Protein 6QB7 (pdb70)

B-factor: mean 56.04, std 20.98, range [20.15, 125.0]

Foldseek 3Di:
DFAWWKKKWKAKADVPPDGDGPWIWIWIQQLNVCVQQPPQKDCVQPPDDDNRDIDGGITGNDTDVVVSVVSCVVSAKDWDDKDKDKDWDDDDPPDPDIDIMMMIMIMITHDGDD/DFQWDKKKKKAKDDVVVDDDGPWIWIWDQQLNVCVQQPPQKDCPVPPDDDRRDIDGGITGNDGDVVVSVVSCVVSAKDFDDKDKDKDWDAPDDPDPDTDMMMMIMTMIIHDGDD/DLWDKKKWKAKFVPPDGDGPWIWIWFQQLNVCVQQPPQKDCPVPPDDDNRDIDGGITGNDGDVVVSVVSCVVSAKDWDDKDKDKDWDAPDDPDPDTDMMMMIMIMIIHDDDD/DQWWKKKKKAKADVPDGDGPWIWIWIQQLNVCVQQPPQKDCPQPPDDDNRDIDRGITGNDGDVVVSVVSQVVSAKDWDDKDKDKDWDDPDDPDPDIDIMMMIMIMITHDDDD/DAWDKKKKKAKADVPPDGDGPWIWIWDQQLNVCVQQPPQKDCPQPPDDDRRDIDGGITGNDTDVVVSVVSCVVSAKDWDDKDKDKDWDAPDDPDPDIDIMMMIMIMIIHDDDD

Nearest PDB structures (foldseek):
  6qb7-assembly1_E  TM=1.004E+00  e=4.640E-21  Homo sapiens
  6qb7-assembly1_C  TM=1.006E+00  e=7.644E-21  Homo sapiens
  6qb7-assembly1_D  TM=1.004E+00  e=1.963E-20  Homo sapiens
  6qzl-assembly1_A  TM=8.860E-01  e=1.612E-13  Homo sapiens
  6m8s-assembly1_P  TM=8.795E-01  e=2.068E-12  Homo sapiens

Organism: Homo sapiens (NCBI:txid9606)

GO terms:
  GO:0005515 protein binding (F, IPI)

InterPro domains:
  IPR000210 BTB/POZ domain [SM00225] (25-130)
  IPR003131 Potassium channel tetramerisation-type BTB domain [PF02214] (27-118)
  IPR011333 SKP1/BTB/POZ domain superfamily [G3DSA:3.30.710.10] (22-134)
  IPR011333 SKP1/BTB/POZ domain superfamily [SSF54695] (25-123)
  IPR049903 Potassium channel tetramerization domain-containing protein 16, H1 domain [cd22219] (160-280)
  IPR057093 KCTD8/12/16, H1 domain [PF23110] (164-278)

Secondary structure (DSSP, 8-state):
--S-EEEEEEEE----SS---S--EEEEEHHHHHHHHGGGEE-TTS-S--TTSEEEEEEESS--HHHHHHHHHHTT-EEEEEEEEEEEEESSTT---EEEEEEEEEEEEEPPP-/----EEEEEEEE----SS---S--EEEEEHHHHHHHHGGGEE-TTS-S--TTSEEEEEEES---HHHHHHHHHHTT-EEEEEEEEEEEEESSTT---EEEEEEEEEEEEEPPP-/---EEEEEEEE---SS------EEEEEHHHHHHHHGGGEE-TTS-S--TTSEEEEEEES---HHHHHHHHHHTT-EEEEEEEEEEEEESSTT---EEEEEEEEEEEEEPPP-/---EEEEEEEE----S---S--EEEEEHHHHHHHHGGGEE-TTS-S--TTSEEEEEEES---HHHHHHHHHHTT-EEEEEEEEEEEEESSTT---EEEEEEEEEEEEEPPP-/---EEEEEEEE----SS---S--EEEEEHHHHHHHHGGGEE-TTS-S--TTSEEEEEEES---HHHHHHHHHHTT-EEEEEEEEEEEEESSTT---EEEEEEEEEEEEEPPP-

Sequence (565 aa):
DRKWGFITVGYRGSDAKFRRVPRILVCGRISLAKEVFGETLNESRDPDRAPERYTSRFYLKFKHLERAFDMLSECGFHMVACNSSVTASFINQYTDDKIWSSYTEYVFYREPSRDRKWGFITVGYRGSDAKFRRVPRILVCGRISLAKEVFGETLNESRDPDRAPERYTSRFYLKFKHLERAFDMLSECGFHMVACNSSVTASFINQYTDDKIWSSYTEYVFYREPSRRKWGFITVGYRGDAKFRRVPRILVCGRISLAKEVFGETLNESRDPDRAPERYTSRFYLKFKHLERAFDMLSECGFHMVACNNSSVTASFINQYTDDKIWSSYTEYVFYREPSRRKWGFITVGYRGSAKFRRVPRILVCGRISLAKEVFGETLNESRDPDRAPERYTSRFYLKFKHLERAFDMLSECGFHMVACNSSVTASFINQYTDDKIWSSYTEYVFYREPSRRKWGFITVGYRGSDAKFRRVPRILVCGRISLAKEVFGETLNESRDPDRAPERYTSRFYLKFKHLERAFDMLSECGFHMVACNSSVTASFINQYTDDKIWSSYTEYVFYREPSR

Structure (mmCIF, N/CA/C/O backbone):
data_6QB7
#
_entry.id   6QB7
#
_cell.length_a   74.427
_cell.length_b   105.620
_cell.length_c   107.554
_cell.angle_alpha   90.00
_cell.angle_beta   90.00
_cell.angle_gamma   90.00
#
_symmetry.space_group_name_H-M   'P 21 21 21'
#
loop_
_entity.id
_entity.type
_entity.pdbx_description
1 polymer 'BTB/POZ domain-containing protein KCTD16'
2 non-polymer 'PHOSPHATE ION'
3 water water
#
loop_
_atom_site.group_PDB
_atom_site.id
_atom_site.type_symbol
_atom_site.label_atom_id
_atom_site.label_alt_id
_atom_site.label_comp_id
_atom_site.label_asym_id
_atom_site.label_entity_id
_atom_site.label_seq_id
_atom_site.pdbx_PDB_ins_code
_atom_site.Cartn_x
_atom_site.Cartn_y
_atom_site.Cartn_z
_atom_site.occupancy
_atom_site.B_iso_or_equiv
_atom_site.auth_seq_id
_atom_site.auth_comp_id
_atom_site.auth_asym_id
_atom_site.auth_atom_id
_atom_site.pdbx_PDB_model_num
ATOM 1 N N . ASP A 1 37 ? -42.719 16.321 -38.363 1.00 79.97 160 ASP A N 1
ATOM 2 C CA . ASP A 1 37 ? -41.857 15.474 -37.543 1.00 100.61 160 ASP A CA 1
ATOM 3 C C . ASP A 1 37 ? -40.754 14.817 -38.368 1.00 98.48 160 ASP A C 1
ATOM 4 O O . ASP A 1 37 ? -40.980 14.387 -39.500 1.00 91.56 160 ASP A O 1
ATOM 9 N N . ARG A 1 38 ? -39.562 14.740 -37.786 1.00 92.38 161 ARG A N 1
ATOM 10 C CA . ARG A 1 38 ? -38.424 14.092 -38.418 1.00 86.41 161 ARG A CA 1
ATOM 11 C C . ARG A 1 38 ? -38.415 12.597 -38.107 1.00 84.45 161 ARG A C 1
ATOM 12 O O . ARG A 1 38 ? -38.980 12.137 -37.111 1.00 86.20 161 ARG A O 1
ATOM 14 N N . LYS A 1 39 ? -37.760 11.839 -38.987 1.00 67.59 162 LYS A N 1
ATOM 15 C CA . LYS A 1 39 ? -37.637 10.394 -38.838 1.00 64.74 162 LYS A CA 1
ATOM 16 C C . LYS A 1 39 ? -36.325 9.964 -38.195 1.00 55.70 162 LYS A C 1
ATOM 17 O O . LYS A 1 39 ? -36.295 8.941 -37.504 1.00 62.76 162 LYS A O 1
ATOM 23 N N . TRP A 1 40 ? -35.243 10.709 -38.410 1.00 51.78 163 TRP A N 1
ATOM 24 C CA . TRP A 1 40 ? -33.972 10.405 -37.769 1.00 51.95 163 TRP A CA 1
ATOM 25 C C . TRP A 1 40 ? -34.022 10.774 -36.289 1.00 56.53 163 TRP A C 1
ATOM 26 O O . TRP A 1 40 ? -34.876 11.546 -35.842 1.00 42.19 163 TRP A O 1
ATOM 37 N N . GLY A 1 41 ? -33.097 10.215 -35.528 1.00 40.54 164 GLY A N 1
ATOM 38 C CA . GLY A 1 41 ? -32.974 10.559 -34.125 1.00 33.65 164 GLY A CA 1
ATOM 39 C C . GLY A 1 41 ? -32.439 9.396 -33.314 1.00 42.88 164 GLY A C 1
ATOM 40 O O . GLY A 1 41 ? -32.238 8.292 -33.814 1.00 44.68 164 GLY A O 1
ATOM 41 N N . PHE A 1 42 ? -32.213 9.677 -32.035 1.00 32.42 165 PHE A N 1
ATOM 42 C CA . PHE A 1 42 ? -31.718 8.699 -31.079 1.00 45.50 165 PHE A CA 1
ATOM 43 C C . PHE A 1 42 ? -32.854 8.186 -30.200 1.00 37.78 165 PHE A C 1
ATOM 44 O O . PHE A 1 42 ? -33.815 8.904 -29.911 1.00 40.61 165 PHE A O 1
ATOM 52 N N . ILE A 1 43 ? -32.731 6.930 -29.779 1.00 37.69 166 ILE A N 1
ATOM 53 C CA . ILE A 1 43 ? -33.638 6.316 -28.816 1.00 33.87 166 ILE A CA 1
ATOM 54 C C . ILE A 1 43 ? -32.811 5.493 -27.840 1.00 35.59 166 ILE A C 1
ATOM 55 O O . ILE A 1 43 ? -31.906 4.756 -28.247 1.00 45.35 166 ILE A O 1
ATOM 60 N N . THR A 1 44 ? -33.121 5.619 -26.551 1.00 36.85 167 THR A N 1
ATOM 61 C CA . THR A 1 44 ? -32.421 4.905 -25.493 1.00 37.19 167 THR A CA 1
ATOM 62 C C . THR A 1 44 ? -33.411 4.036 -24.730 1.00 41.28 167 THR A C 1
ATOM 63 O O . THR A 1 44 ? -34.487 4.506 -24.346 1.00 36.43 167 THR A O 1
ATOM 67 N N . VAL A 1 45 ? -33.055 2.767 -24.531 1.00 41.19 168 VAL A N 1
ATOM 68 C CA . VAL A 1 45 ? -33.829 1.841 -23.714 1.00 35.56 168 VAL A CA 1
ATOM 69 C C . VAL A 1 45 ? -32.958 1.383 -22.553 1.00 40.33 168 VAL A C 1
ATOM 70 O O . VAL A 1 45 ? -31.753 1.163 -22.720 1.00 43.55 168 VAL A O 1
ATOM 74 N N . GLY A 1 46 ? -33.563 1.254 -21.375 1.00 39.10 169 GLY A N 1
ATOM 75 C CA . GLY A 1 46 ? -32.794 0.918 -20.192 1.00 50.02 169 GLY A CA 1
ATOM 76 C C . GLY A 1 46 ? -33.643 0.270 -19.120 1.00 47.32 169 GLY A C 1
ATOM 77 O O . GLY A 1 46 ? -34.864 0.154 -19.246 1.00 45.39 169 GLY A O 1
ATOM 78 N N . TYR A 1 47 ? -32.972 -0.155 -18.048 1.00 45.49 170 TYR A N 1
ATOM 79 C CA . TYR A 1 47 ? -33.653 -0.773 -16.916 1.00 58.03 170 TYR A CA 1
ATOM 80 C C . TYR A 1 47 ? -32.803 -0.612 -15.662 1.00 58.01 170 TYR A C 1
ATOM 81 O O . TYR A 1 47 ? -31.583 -0.439 -15.735 1.00 57.11 170 TYR A O 1
ATOM 90 N N . ARG A 1 48 ? -33.466 -0.676 -14.509 1.00 60.27 171 ARG A N 1
ATOM 91 C CA . ARG A 1 48 ? -32.799 -0.571 -13.218 1.00 66.99 171 ARG A CA 1
ATOM 92 C C . ARG A 1 48 ? -32.291 -1.936 -12.767 1.00 68.20 171 ARG A C 1
ATOM 93 O O . ARG A 1 48 ? -32.897 -2.970 -13.058 1.00 67.84 171 ARG A O 1
ATOM 101 N N . GLY A 1 49 ? -31.174 -1.926 -12.042 1.00 76.42 172 GLY A N 1
ATOM 102 C CA . GLY A 1 49 ? -30.472 -3.160 -11.721 1.00 84.73 172 GLY A CA 1
ATOM 103 C C . GLY A 1 49 ? -31.178 -3.978 -10.656 1.00 99.53 172 GLY A C 1
ATOM 104 O O . GLY A 1 49 ? -31.433 -3.492 -9.549 1.00 92.44 172 GLY A O 1
ATOM 105 N N . SER A 1 50 ? -31.486 -5.230 -10.994 1.00 98.06 173 SER A N 1
ATOM 106 C CA . SER A 1 50 ? -32.093 -6.196 -10.074 1.00 101.14 173 SER A CA 1
ATOM 107 C C . SER A 1 50 ? -33.295 -5.629 -9.328 1.00 92.19 173 SER A C 1
ATOM 108 O O . SER A 1 50 ? -34.224 -6.361 -8.994 1.00 91.03 173 SER A O 1
ATOM 111 N N . ASP A 1 60 ? -34.555 -18.857 -10.605 1.00 92.48 183 ASP A N 1
ATOM 112 C CA . ASP A 1 60 ? -34.929 -17.466 -10.826 1.00 97.04 183 ASP A CA 1
ATOM 113 C C . ASP A 1 60 ? -34.125 -16.532 -9.927 1.00 109.65 183 ASP A C 1
ATOM 114 O O . ASP A 1 60 ? -34.685 -15.655 -9.269 1.00 104.27 183 ASP A O 1
ATOM 116 N N . ALA A 1 61 ? -32.806 -16.727 -9.903 1.00 112.99 184 ALA A N 1
ATOM 117 C CA . ALA A 1 61 ? -31.927 -15.914 -9.072 1.00 112.55 184 ALA A CA 1
ATOM 118 C C . ALA A 1 61 ? -30.667 -15.516 -9.832 1.00 108.83 184 ALA A C 1
ATOM 119 O O . ALA A 1 61 ? -30.219 -14.368 -9.746 1.00 103.87 184 ALA A O 1
ATOM 121 N N . LYS A 1 62 ? -30.086 -16.460 -10.576 1.00 104.00 185 LYS A N 1
ATOM 122 C CA . LYS A 1 62 ? -28.890 -16.171 -11.360 1.00 105.92 185 LYS A CA 1
ATOM 123 C C . LYS A 1 62 ? -29.208 -15.382 -12.626 1.00 101.42 185 LYS A C 1
ATOM 124 O O . LYS A 1 62 ? -28.378 -14.585 -13.080 1.00 102.67 185 LYS A O 1
ATOM 130 N N . PHE A 1 63 ? -30.401 -15.565 -13.186 1.00 94.12 186 PHE A N 1
ATOM 131 C CA . PHE A 1 63 ? -30.742 -14.966 -14.467 1.00 89.92 186 PHE A CA 1
ATOM 132 C C . PHE A 1 63 ? -30.924 -13.454 -14.345 1.00 97.00 186 PHE A C 1
ATOM 133 O O . PHE A 1 63 ? -31.086 -12.899 -13.254 1.00 91.99 186 PHE A O 1
ATOM 141 N N . ARG A 1 64 ? -30.888 -12.791 -15.500 1.00 95.85 187 ARG A N 1
ATOM 142 C CA . ARG A 1 64 ? -31.099 -11.351 -15.561 1.00 87.83 187 ARG A CA 1
ATOM 143 C C . ARG A 1 64 ? -32.512 -11.003 -15.110 1.00 86.48 187 ARG A C 1
ATOM 144 O O . ARG A 1 64 ? -33.484 -11.664 -15.486 1.00 89.44 187 ARG A O 1
ATOM 152 N N . ARG A 1 65 ? -32.621 -9.960 -14.289 1.00 79.31 188 ARG A N 1
ATOM 153 C CA . ARG A 1 65 ? -33.890 -9.527 -13.707 1.00 79.53 188 ARG A CA 1
ATOM 154 C C . ARG A 1 65 ? -34.173 -8.103 -14.176 1.00 82.99 188 ARG A C 1
ATOM 155 O O . ARG A 1 65 ? -33.579 -7.146 -13.669 1.00 83.77 188 ARG A O 1
ATOM 157 N N . VAL A 1 66 ? -35.084 -7.965 -15.134 1.00 81.91 189 VAL A N 1
ATOM 158 C CA . VAL A 1 66 ? -35.467 -6.658 -15.662 1.00 80.50 189 VAL A CA 1
ATOM 159 C C . VAL A 1 66 ? -36.867 -6.319 -15.162 1.00 78.74 189 VAL A C 1
ATOM 160 O O . VAL A 1 66 ? -37.854 -6.878 -15.662 1.00 64.33 189 VAL A O 1
ATOM 164 N N . PRO A 1 67 ? -37.005 -5.426 -14.178 1.00 77.47 190 PRO A N 1
ATOM 165 C CA . PRO A 1 67 ? -38.352 -5.086 -13.696 1.00 75.08 190 PRO A CA 1
ATOM 166 C C . PRO A 1 67 ? -39.130 -4.199 -14.653 1.00 77.61 190 PRO A C 1
ATOM 167 O O . PRO A 1 67 ? -40.362 -4.304 -14.709 1.00 82.34 190 PRO A O 1
ATOM 171 N N . ARG A 1 68 ? -38.460 -3.333 -15.410 1.00 78.05 191 ARG A N 1
ATOM 172 C CA . ARG A 1 68 ? -39.159 -2.431 -16.314 1.00 73.33 191 ARG A CA 1
ATOM 173 C C . ARG A 1 68 ? -38.187 -1.913 -17.363 1.00 51.38 191 ARG A C 1
ATOM 174 O O . ARG A 1 68 ? -37.003 -1.705 -17.088 1.00 61.76 191 ARG A O 1
ATOM 182 N N . ILE A 1 69 ? -38.705 -1.711 -18.569 1.00 49.88 192 ILE A N 1
ATOM 183 C CA . ILE A 1 69 ? -37.924 -1.201 -19.689 1.00 49.56 192 ILE A CA 1
ATOM 184 C C . ILE A 1 69 ? -38.282 0.263 -19.896 1.00 46.94 192 ILE A C 1
ATOM 185 O O . ILE A 1 69 ? -39.417 0.581 -20.268 1.00 43.43 192 ILE A O 1
ATOM 190 N N . LEU A 1 70 ? -37.316 1.149 -19.668 1.00 42.73 193 LEU A N 1
ATOM 191 C CA . LEU A 1 70 ? -37.530 2.581 -19.813 1.00 37.94 193 LEU A CA 1
ATOM 192 C C . LEU A 1 70 ? -37.138 3.036 -21.212 1.00 45.29 193 LEU A C 1
ATOM 193 O O . LEU A 1 70 ? -36.240 2.471 -21.839 1.00 41.27 193 LEU A O 1
ATOM 198 N N . VAL A 1 71 ? -37.826 4.067 -21.699 1.00 45.33 194 VAL A N 1
ATOM 199 C CA . VAL A 1 71 ? -37.646 4.570 -23.056 1.00 34.29 194 VAL A CA 1
ATOM 200 C C . VAL A 1 71 ? -37.440 6.078 -22.991 1.00 41.71 194 VAL A C 1
ATOM 201 O O . VAL A 1 71 ? -38.258 6.793 -22.400 1.00 45.05 194 VAL A O 1
ATOM 205 N N . CYS A 1 72 ? -36.358 6.563 -23.607 1.00 42.85 195 CYS A N 1
ATOM 206 C CA . CYS A 1 72 ? -36.036 7.985 -23.641 1.00 44.25 195 CYS A CA 1
ATOM 207 C C . CYS A 1 72 ? -35.776 8.425 -25.074 1.00 45.11 195 CYS A C 1
ATOM 208 O O . CYS A 1 72 ? -35.196 7.675 -25.865 1.00 43.04 195 CYS A O 1
ATOM 211 N N . GLY A 1 73 ? -36.189 9.644 -25.396 1.00 37.61 196 GLY A N 1
ATOM 212 C CA . GLY A 1 73 ? -35.948 10.212 -26.706 1.00 31.95 196 GLY A CA 1
ATOM 213 C C . GLY A 1 73 ? -37.109 11.091 -27.128 1.00 42.04 196 GLY A C 1
ATOM 214 O O . GLY A 1 73 ? -37.997 11.401 -26.338 1.00 36.19 196 GLY A O 1
ATOM 215 N N . ARG A 1 74 ? -37.076 11.491 -28.399 1.00 40.79 197 ARG A N 1
ATOM 216 C CA . ARG A 1 74 ? -38.163 12.283 -28.960 1.00 37.36 197 ARG A CA 1
ATOM 217 C C . ARG A 1 74 ? -39.461 11.485 -28.924 1.00 54.11 197 ARG A C 1
ATOM 218 O O . ARG A 1 74 ? -39.486 10.293 -29.242 1.00 42.18 197 ARG A O 1
ATOM 226 N N . ILE A 1 75 ? -40.545 12.157 -28.534 1.00 37.97 198 ILE A N 1
ATOM 227 C CA . ILE A 1 75 ? -41.794 11.457 -28.248 1.00 47.10 198 ILE A CA 1
ATOM 228 C C . ILE A 1 75 ? -42.384 10.845 -29.514 1.00 48.41 198 ILE A C 1
ATOM 229 O O . ILE A 1 75 ? -42.915 9.728 -29.487 1.00 54.03 198 ILE A O 1
ATOM 234 N N . SER A 1 76 ? -42.286 11.549 -30.645 1.00 39.63 199 SER A N 1
ATOM 235 C CA . SER A 1 76 ? -42.847 11.019 -31.885 1.00 49.18 199 SER A CA 1
ATOM 236 C C . SER A 1 76 ? -42.122 9.758 -32.344 1.00 46.23 199 SER A C 1
ATOM 237 O O . SER A 1 76 ? -42.736 8.885 -32.969 1.00 50.63 199 SER A O 1
ATOM 240 N N . LEU A 1 77 ? -40.826 9.640 -32.044 1.00 41.22 200 LEU A N 1
ATOM 241 C CA . LEU A 1 77 ? -40.082 8.448 -32.441 1.00 46.28 200 LEU A CA 1
ATOM 242 C C . LEU A 1 77 ? -40.513 7.230 -31.636 1.00 48.87 200 LEU A C 1
ATOM 243 O O . LEU A 1 77 ? -40.678 6.137 -32.191 1.00 51.83 200 LEU A O 1
ATOM 248 N N . ALA A 1 78 ? -40.691 7.398 -30.324 1.00 40.82 201 ALA A N 1
ATOM 249 C CA . ALA A 1 78 ? -41.049 6.269 -29.472 1.00 44.39 201 ALA A CA 1
ATOM 250 C C . ALA A 1 78 ? -42.424 5.718 -29.828 1.00 53.45 201 ALA A C 1
ATOM 251 O O . ALA A 1 78 ? -42.622 4.497 -29.859 1.00 50.28 201 ALA A O 1
ATOM 253 N N . LYS A 1 79 ? -43.389 6.600 -30.098 1.00 52.60 202 LYS A N 1
ATOM 254 C CA . LYS A 1 79 ? -44.725 6.138 -30.461 1.00 45.71 202 LYS A CA 1
ATOM 255 C C . LYS A 1 79 ? -44.705 5.400 -31.792 1.00 49.20 202 LYS A C 1
ATOM 256 O O . LYS A 1 79 ? -45.433 4.417 -31.979 1.00 48.55 202 LYS A O 1
ATOM 262 N N . GLU A 1 80 ? -43.874 5.858 -32.730 1.00 46.13 203 GLU A N 1
ATOM 263 C CA . GLU A 1 80 ? -43.769 5.188 -34.021 1.00 52.48 203 GLU A CA 1
ATOM 264 C C . GLU A 1 80 ? -43.159 3.797 -33.888 1.00 51.65 203 GLU A C 1
ATOM 265 O O . GLU A 1 80 ? -43.537 2.886 -34.630 1.00 57.48 203 GLU A O 1
ATOM 271 N N . VAL A 1 81 ? -42.235 3.607 -32.946 1.00 48.58 204 VAL A N 1
ATOM 272 C CA . VAL A 1 81 ? -41.536 2.329 -32.830 1.00 45.86 204 VAL A CA 1
ATOM 273 C C . VAL A 1 81 ? -42.348 1.326 -32.021 1.00 48.57 204 VAL A C 1
ATOM 274 O O . VAL A 1 81 ? -42.484 0.162 -32.411 1.00 52.19 204 VAL A O 1
ATOM 278 N N . PHE A 1 82 ? -42.884 1.742 -30.876 1.00 44.15 205 PHE A N 1
ATOM 279 C CA . PHE A 1 82 ? -43.479 0.794 -29.945 1.00 44.78 205 PHE A CA 1
ATOM 280 C C . PHE A 1 82 ? -45.001 0.791 -29.955 1.00 52.88 205 PHE A C 1
ATOM 281 O O . PHE A 1 82 ? -45.599 -0.227 -29.588 1.00 49.53 205 PHE A O 1
ATOM 289 N N . GLY A 1 83 ? -45.634 1.887 -30.364 1.00 52.08 206 GLY A N 1
ATOM 290 C CA . GLY A 1 83 ? -47.074 1.928 -30.529 1.00 47.98 206 GLY A CA 1
ATOM 291 C C . GLY A 1 83 ? -47.877 1.557 -29.299 1.00 45.40 206 GLY A C 1
ATOM 292 O O . GLY A 1 83 ? -47.748 2.189 -28.246 1.00 56.54 206 GLY A O 1
ATOM 293 N N . GLU A 1 84 ? -48.713 0.521 -29.425 1.00 51.29 207 GLU A N 1
ATOM 294 C CA . GLU A 1 84 ? -49.595 0.123 -28.333 1.00 52.39 207 GLU A CA 1
ATOM 295 C C . GLU A 1 84 ? -48.837 -0.474 -27.155 1.00 58.59 207 GLU A C 1
ATOM 296 O O . GLU A 1 84 ? -49.391 -0.549 -26.053 1.00 51.17 207 GLU A O 1
ATOM 302 N N . THR A 1 85 ? -47.595 -0.905 -27.358 1.00 52.18 208 THR A N 1
ATOM 303 C CA . THR A 1 85 ? -46.787 -1.433 -26.268 1.00 42.24 208 THR A CA 1
ATOM 304 C C . THR A 1 85 ? -46.146 -0.336 -25.428 1.00 46.48 208 THR A C 1
ATOM 305 O O . THR A 1 85 ? -45.503 -0.646 -24.420 1.00 50.14 208 THR A O 1
ATOM 309 N N . LEU A 1 86 ? -46.314 0.928 -25.808 1.00 47.47 209 LEU A N 1
ATOM 310 C CA . LEU A 1 86 ? -45.701 2.047 -25.105 1.00 48.48 209 LEU A CA 1
ATOM 311 C C . LEU A 1 86 ? -46.661 2.599 -24.057 1.00 49.70 209 LEU A C 1
ATOM 312 O O . LEU A 1 86 ? -47.820 2.898 -24.364 1.00 53.11 209 LEU A O 1
ATOM 317 N N . ASN A 1 87 ? -46.172 2.737 -22.827 1.00 41.23 210 ASN A N 1
ATOM 318 C CA . ASN A 1 87 ? -46.940 3.292 -21.718 1.00 46.20 210 ASN A CA 1
ATOM 319 C C . ASN A 1 87 ? -46.444 4.708 -21.447 1.00 53.93 210 ASN A C 1
ATOM 320 O O . ASN A 1 87 ? -45.254 4.912 -21.187 1.00 55.28 210 ASN A O 1
ATOM 325 N N . GLU A 1 88 ? -47.357 5.678 -21.505 1.00 54.81 211 GLU A N 1
ATOM 326 C CA . GLU A 1 88 ? -47.027 7.085 -21.310 1.00 59.40 211 GLU A CA 1
ATOM 327 C C . GLU A 1 88 ? -47.630 7.664 -20.036 1.00 57.71 211 GLU A C 1
ATOM 328 O O . GLU A 1 88 ? -47.656 8.888 -19.880 1.00 63.15 211 GLU A O 1
ATOM 334 N N . SER A 1 89 ? -48.109 6.817 -19.121 1.00 73.31 212 SER A N 1
ATOM 335 C CA . SER A 1 89 ? -48.862 7.315 -17.973 1.00 65.54 212 SER A CA 1
ATOM 336 C C . SER A 1 89 ? -48.025 8.227 -17.084 1.00 63.24 212 SER A C 1
ATOM 337 O O . SER A 1 89 ? -48.565 9.154 -16.470 1.00 64.29 212 SER A O 1
ATOM 340 N N . ARG A 1 90 ? -46.715 7.994 -17.004 1.00 66.50 213 ARG A N 1
ATOM 341 C CA . ARG A 1 90 ? -45.867 8.801 -16.135 1.00 57.82 213 ARG A CA 1
ATOM 342 C C . ARG A 1 90 ? -45.458 10.131 -16.760 1.00 67.34 213 ARG A C 1
ATOM 343 O O . ARG A 1 90 ? -44.731 10.898 -16.118 1.00 66.64 213 ARG A O 1
ATOM 345 N N . ASP A 1 91 ? -45.906 10.428 -17.982 1.00 64.31 214 ASP A N 1
ATOM 346 C CA . ASP A 1 91 ? -45.645 11.711 -18.629 1.00 58.14 214 ASP A CA 1
ATOM 347 C C . ASP A 1 91 ? -46.634 11.918 -19.772 1.00 57.93 214 ASP A C 1
ATOM 348 O O . ASP A 1 91 ? -46.248 11.851 -20.946 1.00 54.12 214 ASP A O 1
ATOM 353 N N . PRO A 1 92 ? -47.907 12.171 -19.479 1.00 65.37 215 PRO A N 1
ATOM 354 C CA . PRO A 1 92 ? -48.916 12.266 -20.535 1.00 67.16 215 PRO A CA 1
ATOM 355 C C . PRO A 1 92 ? -49.102 13.695 -21.036 1.00 65.85 215 PRO A C 1
ATOM 356 O O . PRO A 1 92 ? -48.561 14.655 -20.483 1.00 66.78 215 PRO A O 1
ATOM 360 N N . ASP A 1 93 ? -49.890 13.809 -22.105 1.00 64.51 216 ASP A N 1
ATOM 361 C CA . ASP A 1 93 ? -50.288 15.090 -22.690 1.00 80.60 216 ASP A CA 1
ATOM 362 C C . ASP A 1 93 ? -49.071 15.958 -23.012 1.00 80.33 216 ASP A C 1
ATOM 363 O O . ASP A 1 93 ? -48.882 17.050 -22.470 1.00 81.08 216 ASP A O 1
ATOM 365 N N . ARG A 1 94 ? -48.242 15.450 -23.920 1.00 68.35 217 ARG A N 1
ATOM 366 C CA . ARG A 1 94 ? -47.018 16.122 -24.325 1.00 62.70 217 ARG A CA 1
ATOM 367 C C . ARG A 1 94 ? -47.001 16.316 -25.834 1.00 65.93 217 ARG A C 1
ATOM 368 O O . ARG A 1 94 ? -47.572 15.520 -26.587 1.00 71.11 217 ARG A O 1
ATOM 376 N N . ALA A 1 95 ? -46.333 17.379 -26.270 1.00 55.37 218 ALA A N 1
ATOM 377 C CA . ALA A 1 95 ? -46.224 17.639 -27.694 1.00 53.03 218 ALA A CA 1
ATOM 378 C C . ALA A 1 95 ? -45.354 16.579 -28.359 1.00 57.80 218 ALA A C 1
ATOM 379 O O . ALA A 1 95 ? -44.298 16.211 -27.826 1.00 43.54 218 ALA A O 1
ATOM 381 N N . PRO A 1 96 ? -45.764 16.066 -29.518 1.00 48.84 219 PRO A N 1
ATOM 382 C CA . PRO A 1 96 ? -44.996 14.998 -30.174 1.00 52.70 219 PRO A CA 1
ATOM 383 C C . PRO A 1 96 ? -43.578 15.395 -30.554 1.00 60.55 219 PRO A C 1
ATOM 384 O O . PRO A 1 96 ? -42.727 14.509 -30.697 1.00 52.07 219 PRO A O 1
ATOM 388 N N . GLU A 1 97 ? -43.289 16.682 -30.732 1.00 43.33 220 GLU A N 1
ATOM 389 C CA . GLU A 1 97 ? -41.941 17.096 -31.099 1.00 45.47 220 GLU A CA 1
ATOM 390 C C . GLU A 1 97 ? -41.044 17.338 -29.892 1.00 36.57 220 GLU A C 1
ATOM 391 O O . GLU A 1 97 ? -39.879 17.706 -30.071 1.00 49.52 220 GLU A O 1
ATOM 397 N N . ARG A 1 98 ? -41.547 17.136 -28.678 1.00 38.03 221 ARG A N 1
ATOM 398 C CA . ARG A 1 98 ? -40.750 17.343 -27.480 1.00 49.67 221 ARG A CA 1
ATOM 399 C C . ARG A 1 98 ? -40.063 16.039 -27.069 1.00 58.63 221 ARG A C 1
ATOM 400 O O . ARG A 1 98 ? -40.259 14.983 -27.675 1.00 42.20 221 ARG A O 1
ATOM 408 N N . TYR A 1 99 ? -39.241 16.115 -26.024 1.00 44.36 222 TYR A N 1
ATOM 409 C CA . TYR A 1 99 ? -38.447 14.989 -25.557 1.00 39.73 222 TYR A CA 1
ATOM 410 C C . TYR A 1 99 ? -38.901 14.553 -24.171 1.00 51.48 222 TYR A C 1
ATOM 411 O O . TYR A 1 99 ? -39.340 15.369 -23.354 1.00 45.81 222 TYR A O 1
ATOM 420 N N . THR A 1 100 ? -38.786 13.252 -23.911 1.00 42.39 223 THR A N 1
ATOM 421 C CA . THR A 1 100 ? -39.149 12.676 -22.626 1.00 42.24 223 THR A CA 1
ATOM 422 C C . THR A 1 100 ? -38.087 11.682 -22.181 1.00 35.96 223 THR A C 1
ATOM 423 O O . THR A 1 100 ? -37.278 11.200 -22.979 1.00 42.32 223 THR A O 1
ATOM 427 N N . SER A 1 101 ? -38.115 11.368 -20.887 1.00 44.37 224 SER A N 1
ATOM 428 C CA . SER A 1 101 ? -37.304 10.288 -20.344 1.00 44.06 224 SER A CA 1
ATOM 429 C C . SER A 1 101 ? -38.098 9.472 -19.332 1.00 47.62 224 SER A C 1
ATOM 430 O O . SER A 1 101 ? -37.518 8.877 -18.417 1.00 43.07 224 SER A O 1
ATOM 433 N N . ARG A 1 102 ? -39.426 9.429 -19.486 1.00 46.05 225 ARG A N 1
ATOM 434 C CA . ARG A 1 102 ? -40.303 8.832 -18.488 1.00 49.66 225 ARG A CA 1
ATOM 435 C C . ARG A 1 102 ? -41.296 7.836 -19.079 1.00 54.13 225 ARG A C 1
ATOM 436 O O . ARG A 1 102 ? -42.222 7.416 -18.374 1.00 54.23 225 ARG A O 1
ATOM 444 N N . PHE A 1 103 ? -41.139 7.455 -20.344 1.00 41.51 226 PHE A N 1
ATOM 445 C CA . PHE A 1 103 ? -41.950 6.394 -20.920 1.00 44.73 226 PHE A CA 1
ATOM 446 C C . PHE A 1 103 ? -41.402 5.031 -20.507 1.00 41.27 226 PHE A C 1
ATOM 447 O O . PHE A 1 103 ? -40.244 4.895 -20.104 1.00 48.63 226 PHE A O 1
ATOM 455 N N . TYR A 1 104 ? -42.251 4.011 -20.605 1.00 42.49 227 TYR A N 1
ATOM 456 C CA . TYR A 1 104 ? -41.796 2.650 -20.366 1.00 46.45 227 TYR A CA 1
ATOM 457 C C . TYR A 1 104 ? -42.668 1.687 -21.154 1.00 46.88 227 TYR A C 1
ATOM 458 O O . TYR A 1 104 ? -43.753 2.040 -21.621 1.00 46.83 227 TYR A O 1
ATOM 467 N N . LEU A 1 105 ? -42.173 0.461 -21.300 1.00 38.97 228 LEU A N 1
ATOM 468 C CA . LEU A 1 105 ? -42.809 -0.544 -22.137 1.00 43.30 228 LEU A CA 1
ATOM 469 C C . LEU A 1 105 ? -43.665 -1.488 -21.304 1.00 49.47 228 LEU A C 1
ATOM 470 O O . LEU A 1 105 ? -43.418 -1.701 -20.114 1.00 44.16 228 LEU A O 1
ATOM 475 N N . LYS A 1 106 ? -44.677 -2.063 -21.955 1.00 52.72 229 LYS A N 1
ATOM 476 C CA . LYS A 1 106 ? -45.605 -2.950 -21.267 1.00 47.51 229 LYS A CA 1
ATOM 477 C C . LYS A 1 106 ? -45.050 -4.360 -21.100 1.00 50.66 229 LYS A C 1
ATOM 478 O O . LYS A 1 106 ? -45.404 -5.042 -20.132 1.00 64.65 229 LYS A O 1
ATOM 484 N N . PHE A 1 107 ? -44.193 -4.817 -22.012 1.00 51.86 230 PHE A N 1
ATOM 485 C CA . PHE A 1 107 ? -43.548 -6.109 -21.836 1.00 47.33 230 PHE A CA 1
ATOM 486 C C . PHE A 1 107 ? -42.202 -5.923 -21.135 1.00 47.80 230 PHE A C 1
ATOM 487 O O . PHE A 1 107 ? -41.776 -4.804 -20.844 1.00 51.18 230 PHE A O 1
ATOM 495 N N . LYS A 1 108 ? -41.513 -7.031 -20.858 1.00 48.75 231 LYS A N 1
ATOM 496 C CA . LYS A 1 108 ? -40.331 -6.979 -20.010 1.00 56.71 231 LYS A CA 1
ATOM 497 C C . LYS A 1 108 ? -39.096 -7.679 -20.567 1.00 42.76 231 LYS A C 1
ATOM 498 O O . LYS A 1 108 ? -38.046 -7.634 -19.917 1.00 53.69 231 LYS A O 1
ATOM 504 N N . HIS A 1 109 ? -39.172 -8.308 -21.736 1.00 42.24 232 HIS A N 1
ATOM 505 C CA . HIS A 1 109 ? -38.002 -8.944 -22.334 1.00 42.98 232 HIS A CA 1
ATOM 506 C C . HIS A 1 109 ? -37.271 -7.935 -23.214 1.00 44.65 232 HIS A C 1
ATOM 507 O O . HIS A 1 109 ? -37.849 -7.403 -24.170 1.00 46.63 232 HIS A O 1
ATOM 514 N N . LEU A 1 110 ? -35.994 -7.693 -22.899 1.00 37.84 233 LEU A N 1
ATOM 515 C CA . LEU A 1 110 ? -35.242 -6.630 -23.563 1.00 42.31 233 LEU A CA 1
ATOM 516 C C . LEU A 1 110 ? -35.058 -6.905 -25.051 1.00 53.36 233 LEU A C 1
ATOM 517 O O . LEU A 1 110 ? -35.201 -5.995 -25.878 1.00 42.04 233 LEU A O 1
ATOM 522 N N . GLU A 1 111 ? -34.728 -8.149 -25.410 1.00 32.49 234 GLU A N 1
ATOM 523 C CA . GLU A 1 111 ? -34.410 -8.454 -26.803 1.00 30.10 234 GLU A CA 1
ATOM 524 C C . GLU A 1 111 ? -35.602 -8.217 -27.720 1.00 36.95 234 GLU A C 1
ATOM 525 O O . GLU A 1 111 ? -35.423 -7.940 -28.912 1.00 38.88 234 GLU A O 1
ATOM 531 N N . ARG A 1 112 ? -36.822 -8.319 -27.189 1.00 35.24 235 ARG A N 1
ATOM 532 C CA . ARG A 1 112 ? -37.999 -7.983 -27.984 1.00 36.36 235 ARG A CA 1
ATOM 533 C C . ARG A 1 112 ? -38.012 -6.501 -28.340 1.00 40.69 235 ARG A C 1
ATOM 534 O O . ARG A 1 112 ? -38.326 -6.128 -29.477 1.00 47.95 235 ARG A O 1
ATOM 542 N N . ALA A 1 113 ? -37.672 -5.639 -27.379 1.00 37.03 236 ALA A N 1
ATOM 543 C CA . ALA A 1 113 ? -37.579 -4.212 -27.667 1.00 35.99 236 ALA A CA 1
ATOM 544 C C . ALA A 1 113 ? -36.441 -3.927 -28.636 1.00 34.93 236 ALA A C 1
ATOM 545 O O . ALA A 1 113 ? -36.544 -3.029 -29.481 1.00 36.39 236 ALA A O 1
ATOM 547 N N . PHE A 1 114 ? -35.347 -4.685 -28.529 1.00 33.58 237 PHE A N 1
ATOM 548 C CA . PHE A 1 114 ? -34.246 -4.533 -29.474 1.00 29.55 237 PHE A CA 1
ATOM 549 C C . PHE A 1 114 ? -34.691 -4.870 -30.893 1.00 42.87 237 PHE A C 1
ATOM 550 O O . PHE A 1 114 ? -34.287 -4.205 -31.855 1.00 41.18 237 PHE A O 1
ATOM 558 N N . ASP A 1 115 ? -35.526 -5.904 -31.043 1.00 36.47 238 ASP A N 1
ATOM 559 C CA . ASP A 1 115 ? -35.970 -6.311 -32.373 1.00 38.10 238 ASP A CA 1
ATOM 560 C C . ASP A 1 115 ? -36.934 -5.295 -32.975 1.00 39.51 238 ASP A C 1
ATOM 561 O O . ASP A 1 115 ? -36.864 -5.005 -34.175 1.00 39.64 238 ASP A O 1
ATOM 566 N N . MET A 1 116 ? -37.847 -4.751 -32.165 1.00 30.05 239 MET A N 1
ATOM 567 C CA . MET A 1 116 ? -38.789 -3.761 -32.680 1.00 40.88 239 MET A CA 1
ATOM 568 C C . MET A 1 116 ? -38.061 -2.519 -33.177 1.00 38.78 239 MET A C 1
ATOM 569 O O . MET A 1 116 ? -38.458 -1.916 -34.181 1.00 46.31 239 MET A O 1
ATOM 574 N N . LEU A 1 117 ? -36.989 -2.122 -32.489 1.00 35.79 240 LEU A N 1
ATOM 575 C CA . LEU A 1 117 ? -36.180 -1.007 -32.969 1.00 44.43 240 LEU A CA 1
ATOM 576 C C . LEU A 1 117 ? -35.480 -1.365 -34.273 1.00 37.25 240 LEU A C 1
ATOM 577 O O . LEU A 1 117 ? -35.319 -0.515 -35.156 1.00 42.93 240 LEU A O 1
ATOM 582 N N . SER A 1 118 ? -35.073 -2.628 -34.417 1.00 39.91 241 SER A N 1
ATOM 583 C CA . SER A 1 118 ? -34.384 -3.061 -35.629 1.00 39.76 241 SER A CA 1
ATOM 584 C C . SER A 1 118 ? -35.319 -3.059 -36.833 1.00 48.65 241 SER A C 1
ATOM 585 O O . SER A 1 118 ? -34.892 -2.756 -37.954 1.00 37.82 241 SER A O 1
ATOM 588 N N . GLU A 1 119 ? -36.596 -3.402 -36.625 1.00 44.46 242 GLU A N 1
ATOM 589 C CA . GLU A 1 119 ? -37.555 -3.386 -37.726 1.00 53.47 242 GLU A CA 1
ATOM 590 C C . GLU A 1 119 ? -37.693 -1.990 -38.318 1.00 48.42 242 GLU A C 1
ATOM 591 O O . GLU A 1 119 ? -37.705 -1.825 -39.543 1.00 55.49 242 GLU A O 1
ATOM 597 N N . CYS A 1 120 ? -37.803 -0.977 -37.464 1.00 39.89 243 CYS A N 1
ATOM 598 C CA . CYS A 1 120 ? -38.043 0.390 -37.903 1.00 43.25 243 CYS A CA 1
ATOM 599 C C . CYS A 1 120 ? -36.795 1.077 -38.442 1.00 46.67 243 CYS A C 1
ATOM 600 O O . CYS A 1 120 ? -36.881 2.239 -38.852 1.00 48.16 243 CYS A O 1
ATOM 603 N N . GLY A 1 121 ? -35.649 0.402 -38.451 1.00 34.14 244 GLY A N 1
ATOM 604 C CA . GLY A 1 121 ? -34.441 0.954 -39.027 1.00 32.81 244 GLY A CA 1
ATOM 605 C C . GLY A 1 121 ? -33.425 1.508 -38.052 1.00 34.86 244 GLY A C 1
ATOM 606 O O . GLY A 1 121 ? -32.489 2.185 -38.489 1.00 39.87 244 GLY A O 1
ATOM 607 N N . PHE A 1 122 ? -33.573 1.249 -36.757 1.00 38.24 245 PHE A N 1
ATOM 608 C CA . PHE A 1 122 ? -32.596 1.697 -35.775 1.00 39.19 245 PHE A CA 1
ATOM 609 C C . PHE A 1 122 ? -31.478 0.672 -35.616 1.00 39.85 245 PHE A C 1
ATOM 610 O O . PHE A 1 122 ? -31.682 -0.534 -35.780 1.00 42.92 245 PHE A O 1
ATOM 618 N N . HIS A 1 123 ? -30.289 1.169 -35.287 1.00 42.77 246 HIS A N 1
ATOM 619 C CA . HIS A 1 123 ? -29.125 0.343 -35.003 1.00 36.76 246 HIS A CA 1
ATOM 620 C C . HIS A 1 123 ? -28.583 0.698 -33.626 1.00 46.89 246 HIS A C 1
ATOM 621 O O . HIS A 1 123 ? -28.574 1.871 -33.241 1.00 33.96 246 HIS A O 1
ATOM 628 N N . MET A 1 124 ? -28.132 -0.315 -32.887 1.00 34.11 247 MET A N 1
ATOM 629 C CA . MET A 1 124 ? -27.531 -0.098 -31.575 1.00 31.12 247 MET A CA 1
ATOM 630 C C . MET A 1 124 ? -26.101 0.396 -31.756 1.00 34.43 247 MET A C 1
ATOM 631 O O . MET A 1 124 ? -25.293 -0.262 -32.419 1.00 43.74 247 MET A O 1
ATOM 636 N N . VAL A 1 125 ? -25.786 1.550 -31.175 1.00 31.37 248 VAL A N 1
ATOM 637 C CA . VAL A 1 125 ? -24.469 2.146 -31.348 1.00 29.61 248 VAL A CA 1
ATOM 638 C C . VAL A 1 125 ? -23.639 2.145 -30.070 1.00 39.04 248 VAL A C 1
ATOM 639 O O . VAL A 1 125 ? -22.406 2.251 -30.158 1.00 54.89 248 VAL A O 1
ATOM 643 N N . ALA A 1 126 ? -24.257 2.022 -28.898 1.00 37.34 249 ALA A N 1
ATOM 644 C CA . ALA A 1 126 ? -23.519 2.073 -27.643 1.00 32.36 249 ALA A CA 1
ATOM 645 C C . ALA A 1 126 ? -24.393 1.527 -26.524 1.00 39.29 249 ALA A C 1
ATOM 646 O O . ALA A 1 126 ? -25.621 1.461 -26.644 1.00 35.55 249 ALA A O 1
ATOM 648 N N . CYS A 1 127 ? -23.736 1.134 -25.434 1.00 34.27 250 CYS A N 1
ATOM 649 C CA . CYS A 1 127 ? -24.411 0.740 -24.207 1.00 37.28 250 CYS A CA 1
ATOM 650 C C . CYS A 1 127 ? -23.463 0.971 -23.041 1.00 42.34 250 CYS A C 1
ATOM 651 O O . CYS A 1 127 ? -22.241 0.905 -23.197 1.00 47.53 250 CYS A O 1
ATOM 654 N N . ASN A 1 128 ? -24.032 1.238 -21.871 1.00 46.00 251 ASN A N 1
ATOM 655 C CA . ASN A 1 128 ? -23.222 1.460 -20.683 1.00 42.69 251 ASN A CA 1
ATOM 656 C C . ASN A 1 128 ? -24.047 1.120 -19.454 1.00 45.31 251 ASN A C 1
ATOM 657 O O . ASN A 1 128 ? -25.278 1.057 -19.507 1.00 38.59 251 ASN A O 1
ATOM 662 N N . SER A 1 129 ? -23.347 0.906 -18.344 1.00 55.58 252 SER A N 1
ATOM 663 C CA . SER A 1 129 ? -23.975 0.603 -17.067 1.00 51.04 252 SER A CA 1
ATOM 664 C C . SER A 1 129 ? -23.363 1.487 -15.993 1.00 49.84 252 SER A C 1
ATOM 665 O O . SER A 1 129 ? -22.139 1.511 -15.827 1.00 54.81 252 SER A O 1
ATOM 668 N N . SER A 1 130 ? -24.212 2.210 -15.270 1.00 50.37 253 SER A N 1
ATOM 669 C CA . SER A 1 130 ? -23.777 3.121 -14.225 1.00 70.51 253 SER A CA 1
ATOM 670 C C . SER A 1 130 ? -24.324 2.670 -12.879 1.00 55.13 253 SER A C 1
ATOM 671 O O . SER A 1 130 ? -25.400 2.070 -12.795 1.00 64.29 253 SER A O 1
ATOM 674 N N . VAL A 1 131 ? -23.571 2.963 -11.823 1.00 62.91 254 VAL A N 1
ATOM 675 C CA . VAL A 1 131 ? -23.998 2.704 -10.455 1.00 76.43 254 VAL A CA 1
ATOM 676 C C . VAL A 1 131 ? -24.064 4.035 -9.721 1.00 64.78 254 VAL A C 1
ATOM 677 O O . VAL A 1 131 ? -23.261 4.939 -9.979 1.00 71.16 254 VAL A O 1
ATOM 681 N N . THR A 1 132 ? -25.043 4.166 -8.831 1.00 70.16 255 THR A N 1
ATOM 682 C CA . THR A 1 132 ? -25.216 5.399 -8.080 1.00 85.17 255 THR A CA 1
ATOM 683 C C . THR A 1 132 ? -25.760 5.063 -6.699 1.00 84.99 255 THR A C 1
ATOM 684 O O . THR A 1 132 ? -26.483 4.079 -6.522 1.00 77.18 255 THR A O 1
ATOM 688 N N . ALA A 1 133 ? -25.391 5.884 -5.720 1.00 83.53 256 ALA A N 1
ATOM 689 C CA . ALA A 1 133 ? -25.763 5.669 -4.332 1.00 79.07 256 ALA A CA 1
ATOM 690 C C . ALA A 1 133 ? -26.464 6.902 -3.779 1.00 83.84 256 ALA A C 1
ATOM 691 O O . ALA A 1 133 ? -26.401 7.993 -4.351 1.00 87.97 256 ALA A O 1
ATOM 693 N N . SER A 1 134 ? -27.141 6.707 -2.650 1.00 85.24 257 SER A N 1
ATOM 694 C CA . SER A 1 134 ? -27.838 7.786 -1.966 1.00 80.65 257 SER A CA 1
ATOM 695 C C . SER A 1 134 ? -27.992 7.403 -0.503 1.00 82.44 257 SER A C 1
ATOM 696 O O . SER A 1 134 ? -28.242 6.237 -0.186 1.00 82.38 257 SER A O 1
ATOM 699 N N . PHE A 1 135 ? -27.837 8.387 0.379 1.00 89.00 258 PHE A N 1
ATOM 700 C CA . PHE A 1 135 ? -27.967 8.135 1.806 1.00 83.28 258 PHE A CA 1
ATOM 701 C C . PHE A 1 135 ? -29.406 7.774 2.157 1.00 89.16 258 PHE A C 1
ATOM 702 O O . PHE A 1 135 ? -30.357 8.360 1.632 1.00 69.74 258 PHE A O 1
ATOM 710 N N . ILE A 1 136 ? -29.559 6.796 3.048 1.00 92.94 259 ILE A N 1
ATOM 711 C CA . ILE A 1 136 ? -30.873 6.347 3.495 1.00 93.37 259 ILE A CA 1
ATOM 712 C C . ILE A 1 136 ? -31.539 7.460 4.293 1.00 97.70 259 ILE A C 1
ATOM 713 O O . ILE A 1 136 ? -32.513 8.069 3.838 1.00 97.99 259 ILE A O 1
ATOM 718 N N . ASN A 1 137 ? -31.019 7.735 5.486 1.00 97.62 260 ASN A N 1
ATOM 719 C CA . ASN A 1 137 ? -31.561 8.771 6.347 1.00 85.20 260 ASN A CA 1
ATOM 720 C C . ASN A 1 137 ? -30.693 10.024 6.265 1.00 84.24 260 ASN A C 1
ATOM 721 O O . ASN A 1 137 ? -29.692 10.080 5.548 1.00 79.20 260 ASN A O 1
ATOM 726 N N . GLN A 1 138 ? -31.087 11.046 7.024 1.00 80.14 261 GLN A N 1
ATOM 727 C CA . GLN A 1 138 ? -30.350 12.303 7.026 1.00 78.99 261 GLN A CA 1
ATOM 728 C C . GLN A 1 138 ? -29.170 12.273 7.989 1.00 79.33 261 GLN A C 1
ATOM 729 O O . GLN A 1 138 ? -28.185 12.991 7.784 1.00 77.55 261 GLN A O 1
ATOM 735 N N . TYR A 1 139 ? -29.241 11.444 9.028 1.00 83.51 262 TYR A N 1
ATOM 736 C CA . TYR A 1 139 ? -28.190 11.378 10.035 1.00 83.76 262 TYR A CA 1
ATOM 737 C C . TYR A 1 139 ? -27.517 10.010 10.044 1.00 83.54 262 TYR A C 1
ATOM 738 O O . TYR A 1 139 ? -27.317 9.417 11.109 1.00 75.97 262 TYR A O 1
ATOM 747 N N . THR A 1 140 ? -27.158 9.502 8.867 1.00 86.92 263 THR A N 1
ATOM 748 C CA . THR A 1 140 ? -26.468 8.225 8.772 1.00 84.02 263 THR A CA 1
ATOM 749 C C . THR A 1 140 ? -25.657 8.187 7.487 1.00 90.96 263 THR A C 1
ATOM 750 O O . THR A 1 140 ? -25.961 8.891 6.519 1.00 95.47 263 THR A O 1
ATOM 754 N N . ASP A 1 141 ? -24.616 7.357 7.492 1.00 84.23 264 ASP A N 1
ATOM 755 C CA . ASP A 1 141 ? -23.776 7.160 6.321 1.00 87.08 264 ASP A CA 1
ATOM 756 C C . ASP A 1 141 ? -24.175 5.935 5.507 1.00 95.39 264 ASP A C 1
ATOM 757 O O . ASP A 1 141 ? -23.643 5.740 4.409 1.00 96.58 264 ASP A O 1
ATOM 762 N N . ASP A 1 142 ? -25.096 5.115 6.013 1.00 89.88 265 ASP A N 1
ATOM 763 C CA . ASP A 1 142 ? -25.569 3.959 5.264 1.00 94.67 265 ASP A CA 1
ATOM 764 C C . ASP A 1 142 ? -26.230 4.405 3.964 1.00 92.68 265 ASP A C 1
ATOM 765 O O . ASP A 1 142 ? -26.895 5.443 3.901 1.00 93.65 265 ASP A O 1
ATOM 770 N N . LYS A 1 143 ? -26.040 3.607 2.916 1.00 84.53 266 LYS A N 1
ATOM 771 C CA . LYS A 1 143 ? -26.458 3.977 1.574 1.00 86.79 266 LYS A CA 1
ATOM 772 C C . LYS A 1 143 ? -27.218 2.832 0.921 1.00 87.31 266 LYS A C 1
ATOM 773 O O . LYS A 1 143 ? -27.114 1.672 1.325 1.00 93.74 266 LYS A O 1
ATOM 779 N N . ILE A 1 144 ? -27.988 3.183 -0.105 1.00 85.69 267 ILE A N 1
ATOM 780 C CA . ILE A 1 144 ? -28.652 2.222 -0.976 1.00 90.09 267 ILE A CA 1
ATOM 781 C C . ILE A 1 144 ? -28.081 2.397 -2.375 1.00 74.79 267 ILE A C 1
ATOM 782 O O . ILE A 1 144 ? -27.925 3.528 -2.850 1.00 75.98 267 ILE A O 1
ATOM 787 N N . TRP A 1 145 ? -27.757 1.283 -3.024 1.00 75.19 268 TRP A N 1
ATOM 788 C CA . TRP A 1 145 ? -27.116 1.290 -4.332 1.00 74.28 268 TRP A CA 1
ATOM 789 C C . TRP A 1 145 ? -28.090 0.781 -5.384 1.00 70.06 268 TRP A C 1
ATOM 790 O O . TRP A 1 145 ? -28.718 -0.268 -5.202 1.00 75.39 268 TRP A O 1
ATOM 801 N N . SER A 1 146 ? -28.215 1.527 -6.477 1.00 78.09 269 SER A N 1
ATOM 802 C CA . SER A 1 146 ? -29.028 1.135 -7.617 1.00 78.92 269 SER A CA 1
ATOM 803 C C . SER A 1 146 ? -28.163 1.121 -8.869 1.00 69.11 269 SER A C 1
ATOM 804 O O . SER A 1 146 ? -27.289 1.976 -9.040 1.00 76.18 269 SER A O 1
ATOM 807 N N . SER A 1 147 ? -28.404 0.145 -9.738 1.00 75.97 270 SER A N 1
ATOM 808 C CA . SER A 1 147 ? -27.693 0.033 -11.000 1.00 66.84 270 SER A CA 1
ATOM 809 C C . SER A 1 147 ? -28.618 0.404 -12.152 1.00 69.62 270 SER A C 1
ATOM 810 O O . SER A 1 147 ? -29.837 0.231 -12.072 1.00 73.77 270 SER A O 1
ATOM 813 N N . TYR A 1 148 ? -28.025 0.921 -13.227 1.00 64.09 271 TYR A N 1
ATOM 814 C CA . TYR A 1 148 ? -28.777 1.325 -14.408 1.00 62.28 271 TYR A CA 1
ATOM 815 C C . TYR A 1 148 ? -27.993 0.960 -15.659 1.00 56.59 271 TYR A C 1
ATOM 816 O O . TYR A 1 148 ? -26.829 1.343 -15.800 1.00 62.88 271 TYR A O 1
ATOM 825 N N . THR A 1 149 ? -28.638 0.222 -16.559 1.00 52.42 272 THR A N 1
ATOM 826 C CA . THR A 1 149 ? -28.052 -0.192 -17.826 1.00 43.95 272 THR A CA 1
ATOM 827 C C . THR A 1 149 ? -28.910 0.348 -18.960 1.00 41.64 272 THR A C 1
ATOM 828 O O . THR A 1 149 ? -30.134 0.189 -18.940 1.00 44.80 272 THR A O 1
ATOM 832 N N . GLU A 1 150 ? -28.273 0.985 -19.943 1.00 30.97 273 GLU A N 1
ATOM 833 C CA . GLU A 1 150 ? -28.985 1.574 -21.067 1.00 35.00 273 GLU A CA 1
ATOM 834 C C . GLU A 1 150 ? -28.349 1.144 -22.382 1.00 37.07 273 GLU A C 1
ATOM 835 O O . GLU A 1 150 ? -27.154 0.848 -22.448 1.00 40.16 273 GLU A O 1
ATOM 841 N N . TYR A 1 151 ? -29.167 1.126 -23.433 1.00 34.43 274 TYR A N 1
ATOM 842 C CA . TYR A 1 151 ? -28.725 0.775 -24.779 1.00 39.32 274 TYR A CA 1
ATOM 843 C C . TYR A 1 151 ? -29.168 1.878 -25.730 1.00 32.97 274 TYR A C 1
ATOM 844 O O . TYR A 1 151 ? -30.360 2.194 -25.799 1.00 34.97 274 TYR A O 1
ATOM 853 N N . VAL A 1 152 ? -28.218 2.456 -26.462 1.00 31.77 275 VAL A N 1
ATOM 854 C CA . VAL A 1 152 ? -28.474 3.610 -27.320 1.00 28.59 275 VAL A CA 1
ATOM 855 C C . VAL A 1 152 ? -28.691 3.140 -28.751 1.00 28.97 275 VAL A C 1
ATOM 856 O O . VAL A 1 152 ? -27.868 2.398 -29.303 1.00 41.89 275 VAL A O 1
ATOM 860 N N . PHE A 1 153 ? -29.792 3.583 -29.354 1.00 35.37 276 PHE A N 1
ATOM 861 C CA . PHE A 1 153 ? -30.131 3.280 -30.736 1.00 30.98 276 PHE A CA 1
ATOM 862 C C . PHE A 1 153 ? -30.194 4.566 -31.554 1.00 34.81 276 PHE A C 1
ATOM 863 O O . PHE A 1 153 ? -30.408 5.659 -31.022 1.00 30.61 276 PHE A O 1
ATOM 871 N N . TYR A 1 154 ? -30.012 4.421 -32.866 1.00 35.65 277 TYR A N 1
ATOM 872 C CA . TYR A 1 154 ? -29.977 5.558 -33.776 1.00 29.84 277 TYR A CA 1
ATOM 873 C C . TYR A 1 154 ? -30.527 5.147 -35.135 1.00 39.06 277 TYR A C 1
ATOM 874 O O . TYR A 1 154 ? -30.283 4.028 -35.597 1.00 32.51 277 TYR A O 1
ATOM 883 N N . ARG A 1 155 ? -31.262 6.060 -35.773 1.00 28.96 278 ARG A N 1
ATOM 884 C CA . ARG A 1 155 ? -31.771 5.863 -37.127 1.00 42.64 278 ARG A CA 1
ATOM 885 C C . ARG A 1 155 ? -31.359 7.041 -37.998 1.00 39.76 278 ARG A C 1
ATOM 886 O O . ARG A 1 155 ? -31.478 8.196 -37.580 1.00 37.95 278 ARG A O 1
ATOM 894 N N . GLU A 1 156 ? -30.887 6.747 -39.204 1.00 44.47 279 GLU A N 1
ATOM 895 C CA . GLU A 1 156 ? -30.437 7.777 -40.126 1.00 51.49 279 GLU A CA 1
ATOM 896 C C . GLU A 1 156 ? -31.625 8.464 -40.798 1.00 54.14 279 GLU A C 1
ATOM 897 O O . GLU A 1 156 ? -32.750 7.959 -40.762 1.00 46.08 279 GLU A O 1
ATOM 903 N N . PRO A 1 157 ? -31.404 9.632 -41.407 1.00 51.87 280 PRO A N 1
ATOM 904 C CA . PRO A 1 157 ? -32.481 10.269 -42.173 1.00 51.48 280 PRO A CA 1
ATOM 905 C C . PRO A 1 157 ? -32.923 9.400 -43.341 1.00 63.28 280 PRO A C 1
ATOM 906 O O . PRO A 1 157 ? -32.148 8.616 -43.893 1.00 63.58 280 PRO A O 1
ATOM 910 N N . SER A 1 158 ? -34.190 9.556 -43.714 1.00 63.86 281 SER A N 1
ATOM 911 C CA . SER A 1 158 ? -34.786 8.738 -44.759 1.00 78.62 281 SER A CA 1
ATOM 912 C C . SER A 1 158 ? -34.211 9.090 -46.129 1.00 80.01 281 SER A C 1
ATOM 913 O O . SER A 1 158 ? -33.683 10.183 -46.357 1.00 78.55 281 SER A O 1
ATOM 916 N N . ARG A 1 159 ? -34.327 8.138 -47.051 1.00 75.79 282 ARG A N 1
ATOM 917 C CA . ARG A 1 159 ? -33.870 8.326 -48.424 1.00 87.68 282 ARG A CA 1
ATOM 918 C C . ARG A 1 159 ? -34.921 9.052 -49.257 1.00 88.70 282 ARG A C 1
ATOM 919 O O . ARG A 1 159 ? -35.689 8.425 -49.986 1.00 91.16 282 ARG A O 1
ATOM 927 N N . ASP B 1 37 ? -10.860 27.895 -38.251 1.00 72.74 160 ASP B N 1
ATOM 928 C CA . ASP B 1 37 ? -12.114 27.392 -38.801 1.00 86.34 160 ASP B CA 1
ATOM 929 C C . ASP B 1 37 ? -12.015 25.905 -39.134 1.00 87.08 160 ASP B C 1
ATOM 930 O O . ASP B 1 37 ? -12.303 25.488 -40.256 1.00 85.13 160 ASP B O 1
ATOM 932 N N . ARG B 1 38 ? -11.606 25.113 -38.145 1.00 92.36 161 ARG B N 1
ATOM 933 C CA . ARG B 1 38 ? -11.492 23.672 -38.313 1.00 69.05 161 ARG B CA 1
ATOM 934 C C . ARG B 1 38 ? -12.852 23.009 -38.134 1.00 62.30 161 ARG B C 1
ATOM 935 O O . ARG B 1 38 ? -13.591 23.319 -37.195 1.00 76.35 161 ARG B O 1
ATOM 943 N N . LYS B 1 39 ? -13.176 22.089 -39.043 1.00 60.14 162 LYS B N 1
ATOM 944 C CA . LYS B 1 39 ? -14.485 21.444 -39.084 1.00 60.61 162 LYS B CA 1
ATOM 945 C C . LYS B 1 39 ? -14.526 20.107 -38.356 1.00 48.22 162 LYS B C 1
ATOM 946 O O . LYS B 1 39 ? -15.538 19.786 -37.726 1.00 48.38 162 LYS B O 1
ATOM 952 N N . TRP B 1 40 ? -13.461 19.316 -38.430 1.00 51.00 163 TRP B N 1
ATOM 953 C CA . TRP B 1 40 ? -13.429 17.994 -37.823 1.00 48.13 163 TRP B CA 1
ATOM 954 C C . TRP B 1 40 ? -12.943 18.073 -36.379 1.00 50.97 163 TRP B C 1
ATOM 955 O O . TRP B 1 40 ? -12.297 19.039 -35.966 1.00 42.44 163 TRP B O 1
ATOM 966 N N . GLY B 1 41 ? -13.262 17.042 -35.613 1.00 36.92 164 GLY B N 1
ATOM 967 C CA . GLY B 1 41 ? -12.792 16.945 -34.245 1.00 37.42 164 GLY B CA 1
ATOM 968 C C . GLY B 1 41 ? -13.762 16.157 -33.388 1.00 33.62 164 GLY B C 1
ATOM 969 O O . GLY B 1 41 ? -14.815 15.717 -33.838 1.00 32.02 164 GLY B O 1
ATOM 970 N N . PHE B 1 42 ? -13.376 15.993 -32.125 1.00 39.34 165 PHE B N 1
ATOM 971 C CA . PHE B 1 42 ? -14.156 15.255 -31.142 1.00 34.81 165 PHE B CA 1
ATOM 972 C C . PHE B 1 42 ? -14.961 16.200 -30.257 1.00 33.21 165 PHE B C 1
ATOM 973 O O . PHE B 1 42 ? -14.539 17.321 -29.961 1.00 30.23 165 PHE B O 1
ATOM 981 N N . ILE B 1 43 ? -16.131 15.727 -29.835 1.00 32.97 166 ILE B N 1
ATOM 982 C CA . ILE B 1 43 ? -16.958 16.414 -28.848 1.00 31.33 166 ILE B CA 1
ATOM 983 C C . ILE B 1 43 ? -17.498 15.373 -27.875 1.00 36.17 166 ILE B C 1
ATOM 984 O O . ILE B 1 43 ? -18.015 14.333 -28.296 1.00 32.99 166 ILE B O 1
ATOM 989 N N . THR B 1 44 ? -17.382 15.652 -26.577 1.00 31.01 167 THR B N 1
ATOM 990 C CA . THR B 1 44 ? -17.889 14.780 -25.527 1.00 34.56 167 THR B CA 1
ATOM 991 C C . THR B 1 44 ? -19.006 15.481 -24.764 1.00 34.35 167 THR B C 1
ATOM 992 O O . THR B 1 44 ? -18.899 16.669 -24.444 1.00 39.73 167 THR B O 1
ATOM 996 N N . VAL B 1 45 ? -20.075 14.742 -24.474 1.00 32.49 168 VAL B N 1
ATOM 997 C CA . VAL B 1 45 ? -21.164 15.218 -23.632 1.00 31.84 168 VAL B CA 1
ATOM 998 C C . VAL B 1 45 ? -21.352 14.226 -22.493 1.00 37.15 168 VAL B C 1
ATOM 999 O O . VAL B 1 45 ? -21.206 13.014 -22.684 1.00 38.80 168 VAL B O 1
ATOM 1003 N N . GLY B 1 46 ? -21.658 14.740 -21.306 1.00 43.61 169 GLY B N 1
ATOM 1004 C CA . GLY B 1 46 ? -21.757 13.877 -20.146 1.00 39.07 169 GLY B CA 1
ATOM 1005 C C . GLY B 1 46 ? -22.638 14.470 -19.070 1.00 45.88 169 GLY B C 1
ATOM 1006 O O . GLY B 1 46 ? -23.148 15.585 -19.192 1.00 47.69 169 GLY B O 1
ATOM 1007 N N . TYR B 1 47 ? -22.811 13.698 -18.000 1.00 51.52 170 TYR B N 1
ATOM 1008 C CA . TYR B 1 47 ? -23.611 14.143 -16.869 1.00 61.40 170 TYR B CA 1
ATOM 1009 C C . TYR B 1 47 ? -23.198 13.355 -15.635 1.00 62.68 170 TYR B C 1
ATOM 1010 O O . TYR B 1 47 ? -22.702 12.230 -15.738 1.00 47.38 170 TYR B O 1
ATOM 1019 N N . ARG B 1 48 ? -23.408 13.960 -14.470 1.00 62.64 171 ARG B N 1
ATOM 1020 C CA . ARG B 1 48 ? -23.125 13.318 -13.194 1.00 71.32 171 ARG B CA 1
ATOM 1021 C C . ARG B 1 48 ? -24.412 12.796 -12.575 1.00 66.53 171 ARG B C 1
ATOM 1022 O O . ARG B 1 48 ? -25.463 13.427 -12.681 1.00 72.51 171 ARG B O 1
ATOM 1030 N N . GLY B 1 49 ? -24.324 11.637 -11.928 1.00 69.71 172 GLY B N 1
ATOM 1031 C CA . GLY B 1 49 ? -25.457 11.056 -11.241 1.00 79.31 172 GLY B CA 1
ATOM 1032 C C . GLY B 1 49 ? -25.560 11.527 -9.800 1.00 91.40 172 GLY B C 1
ATOM 1033 O O . GLY B 1 49 ? -24.757 12.322 -9.311 1.00 78.93 172 GLY B O 1
ATOM 1034 N N . SER B 1 50 ? -26.576 11.006 -9.117 1.00 98.16 173 SER B N 1
ATOM 1035 C CA . SER B 1 50 ? -26.838 11.323 -7.713 1.00 101.29 173 SER B CA 1
ATOM 1036 C C . SER B 1 50 ? -26.968 12.826 -7.474 1.00 100.87 173 SER B C 1
ATOM 1037 O O . SER B 1 50 ? -27.338 13.261 -6.382 1.00 103.00 173 SER B O 1
ATOM 1040 N N . ASP B 1 60 ? -42.478 8.298 -10.723 1.00 106.92 183 ASP B N 1
ATOM 1041 C CA . ASP B 1 60 ? -41.231 9.054 -10.705 1.00 108.34 183 ASP B CA 1
ATOM 1042 C C . ASP B 1 60 ? -40.131 8.302 -9.957 1.00 116.35 183 ASP B C 1
ATOM 1043 O O . ASP B 1 60 ? -40.302 7.135 -9.599 1.00 119.19 183 ASP B O 1
ATOM 1045 N N . ALA B 1 61 ? -38.998 8.983 -9.756 1.00 114.30 184 ALA B N 1
ATOM 1046 C CA . ALA B 1 61 ? -37.853 8.492 -8.990 1.00 119.06 184 ALA B CA 1
ATOM 1047 C C . ALA B 1 61 ? -37.126 7.330 -9.663 1.00 116.68 184 ALA B C 1
ATOM 1048 O O . ALA B 1 61 ? -35.893 7.265 -9.622 1.00 112.85 184 ALA B O 1
ATOM 1050 N N . LYS B 1 62 ? -37.867 6.407 -10.280 1.00 114.67 185 LYS B N 1
ATOM 1051 C CA . LYS B 1 62 ? -37.260 5.242 -10.914 1.00 105.14 185 LYS B CA 1
ATOM 1052 C C . LYS B 1 62 ? -36.604 5.563 -12.253 1.00 103.00 185 LYS B C 1
ATOM 1053 O O . LYS B 1 62 ? -35.933 4.694 -12.820 1.00 96.32 185 LYS B O 1
ATOM 1059 N N . PHE B 1 63 ? -36.761 6.781 -12.764 1.00 108.84 186 PHE B N 1
ATOM 1060 C CA . PHE B 1 63 ? -36.275 7.122 -14.091 1.00 93.86 186 PHE B CA 1
ATOM 1061 C C . PHE B 1 63 ? -34.845 7.659 -14.030 1.00 96.28 186 PHE B C 1
ATOM 1062 O O . PHE B 1 63 ? -34.251 7.820 -12.961 1.00 104.04 186 PHE B O 1
ATOM 1070 N N . ARG B 1 64 ? -34.284 7.933 -15.206 1.00 89.06 187 ARG B N 1
ATOM 1071 C CA . ARG B 1 64 ? -32.955 8.520 -15.295 1.00 81.26 187 ARG B CA 1
ATOM 1072 C C . ARG B 1 64 ? -33.000 9.984 -14.871 1.00 76.48 187 ARG B C 1
ATOM 1073 O O . ARG B 1 64 ? -33.943 10.712 -15.192 1.00 77.62 187 ARG B O 1
ATOM 1081 N N . ARG B 1 65 ? -31.974 10.414 -14.140 1.00 65.77 188 ARG B N 1
ATOM 1082 C CA . ARG B 1 65 ? -31.909 11.763 -13.579 1.00 72.88 188 ARG B CA 1
ATOM 1083 C C . ARG B 1 65 ? -30.665 12.460 -14.120 1.00 73.03 188 ARG B C 1
ATOM 1084 O O . ARG B 1 65 ? -29.542 12.154 -13.706 1.00 74.59 188 ARG B O 1
ATOM 1086 N N . VAL B 1 66 ? -30.866 13.400 -15.039 1.00 80.50 189 VAL B N 1
ATOM 1087 C CA . VAL B 1 66 ? -29.774 14.199 -15.589 1.00 74.77 189 VAL B CA 1
ATOM 1088 C C . VAL B 1 66 ? -29.875 15.612 -15.025 1.00 71.76 189 VAL B C 1
ATOM 1089 O O . VAL B 1 66 ? -30.743 16.388 -15.450 1.00 65.68 189 VAL B O 1
ATOM 1093 N N . PRO B 1 67 ? -29.023 15.987 -14.068 1.00 61.49 190 PRO B N 1
ATOM 1094 C CA . PRO B 1 67 ? -29.099 17.340 -13.501 1.00 64.40 190 PRO B CA 1
ATOM 1095 C C . PRO B 1 67 ? -28.524 18.399 -14.427 1.00 69.37 190 PRO B C 1
ATOM 1096 O O . PRO B 1 67 ? -29.004 19.537 -14.449 1.00 68.64 190 PRO B O 1
ATOM 1100 N N . ARG B 1 68 ? -27.500 18.038 -15.198 1.00 60.08 191 ARG B N 1
ATOM 1101 C CA . ARG B 1 68 ? -26.846 18.992 -16.083 1.00 62.86 191 ARG B CA 1
ATOM 1102 C C . ARG B 1 68 ? -26.032 18.234 -17.122 1.00 56.05 191 ARG B C 1
ATOM 1103 O O . ARG B 1 68 ? -25.367 17.249 -16.793 1.00 50.98 191 ARG B O 1
ATOM 1111 N N . ILE B 1 69 ? -26.086 18.699 -18.367 1.00 45.43 192 ILE B N 1
ATOM 1112 C CA . ILE B 1 69 ? -25.347 18.093 -19.470 1.00 44.50 192 ILE B CA 1
ATOM 1113 C C . ILE B 1 69 ? -24.087 18.911 -19.716 1.00 44.84 192 ILE B C 1
ATOM 1114 O O . ILE B 1 69 ? -24.167 20.073 -20.132 1.00 43.40 192 ILE B O 1
ATOM 1119 N N . LEU B 1 70 ? -22.929 18.302 -19.473 1.00 40.47 193 LEU B N 1
ATOM 1120 C CA . LEU B 1 70 ? -21.644 18.953 -19.674 1.00 37.13 193 LEU B CA 1
ATOM 1121 C C . LEU B 1 70 ? -21.140 18.716 -21.093 1.00 42.02 193 LEU B C 1
ATOM 1122 O O . LEU B 1 70 ? -21.452 17.701 -21.721 1.00 35.66 193 LEU B O 1
ATOM 1127 N N . VAL B 1 71 ? -20.348 19.665 -21.591 1.00 40.12 194 VAL B N 1
ATOM 1128 C CA . VAL B 1 71 ? -19.816 19.622 -22.949 1.00 31.17 194 VAL B CA 1
ATOM 1129 C C . VAL B 1 71 ? -18.317 19.888 -22.899 1.00 41.52 194 VAL B C 1
ATOM 1130 O O . VAL B 1 71 ? -17.871 20.827 -22.230 1.00 36.90 194 VAL B O 1
ATOM 1134 N N . CYS B 1 72 ? -17.543 19.069 -23.617 1.00 29.90 195 CYS B N 1
ATOM 1135 C CA . CYS B 1 72 ? -16.093 19.192 -23.668 1.00 30.67 195 CYS B CA 1
ATOM 1136 C C . CYS B 1 72 ? -15.613 19.080 -25.109 1.00 35.30 195 CYS B C 1
ATOM 1137 O O . CYS B 1 72 ? -16.193 18.348 -25.915 1.00 43.88 195 CYS B O 1
ATOM 1140 N N . GLY B 1 73 ? -14.540 19.805 -25.423 1.00 35.02 196 GLY B N 1
ATOM 1141 C CA . GLY B 1 73 ? -13.933 19.778 -26.736 1.00 25.89 196 GLY B CA 1
ATOM 1142 C C . GLY B 1 73 ? -13.496 21.164 -27.160 1.00 33.31 196 GLY B C 1
ATOM 1143 O O . GLY B 1 73 ? -13.457 22.099 -26.360 1.00 38.83 196 GLY B O 1
ATOM 1144 N N . ARG B 1 74 ? -13.156 21.293 -28.442 1.00 31.30 197 ARG B N 1
ATOM 1145 C CA . ARG B 1 74 ? -12.780 22.590 -28.988 1.00 42.82 197 ARG B CA 1
ATOM 1146 C C . ARG B 1 74 ? -13.980 23.530 -28.987 1.00 39.08 197 ARG B C 1
ATOM 1147 O O . ARG B 1 74 ? -15.094 23.148 -29.359 1.00 35.06 197 ARG B O 1
ATOM 1155 N N . ILE B 1 75 ? -13.741 24.774 -28.568 1.00 34.15 198 ILE B N 1
ATOM 1156 C CA . ILE B 1 75 ? -14.838 25.711 -28.339 1.00 31.15 198 ILE B CA 1
ATOM 1157 C C . ILE B 1 75 ? -15.565 26.034 -29.642 1.00 32.29 198 ILE B C 1
ATOM 1158 O O . ILE B 1 75 ? -16.802 26.097 -29.678 1.00 30.07 198 ILE B O 1
ATOM 1163 N N . SER B 1 76 ? -14.819 26.235 -30.733 1.00 32.13 199 SER B N 1
ATOM 1164 C CA . SER B 1 76 ? -15.462 26.548 -32.007 1.00 34.02 199 SER B CA 1
ATOM 1165 C C . SER B 1 76 ? -16.371 25.410 -32.464 1.00 44.43 199 SER B C 1
ATOM 1166 O O . SER B 1 76 ? -17.438 25.651 -33.040 1.00 41.76 199 SER B O 1
ATOM 1169 N N . LEU B 1 77 ? -15.972 24.162 -32.208 1.00 36.96 200 LEU B N 1
ATOM 1170 C CA . LEU B 1 77 ? -16.830 23.030 -32.545 1.00 34.81 200 LEU B CA 1
ATOM 1171 C C . LEU B 1 77 ? -18.101 23.039 -31.703 1.00 36.46 200 LEU B C 1
ATOM 1172 O O . LEU B 1 77 ? -19.205 22.821 -32.219 1.00 35.86 200 LEU B O 1
ATOM 1177 N N . ALA B 1 78 ? -17.964 23.298 -30.400 1.00 29.83 201 ALA B N 1
ATOM 1178 C CA . ALA B 1 78 ? -19.127 23.304 -29.519 1.00 31.25 201 ALA B CA 1
ATOM 1179 C C . ALA B 1 78 ? -20.101 24.419 -29.886 1.00 32.28 201 ALA B C 1
ATOM 1180 O O . ALA B 1 78 ? -21.321 24.226 -29.828 1.00 34.41 201 ALA B O 1
ATOM 1182 N N . LYS B 1 79 ? -19.584 25.592 -30.264 1.00 36.80 202 LYS B N 1
ATOM 1183 C CA . LYS B 1 79 ? -20.464 26.702 -30.620 1.00 40.11 202 LYS B CA 1
ATOM 1184 C C . LYS B 1 79 ? -21.250 26.406 -31.891 1.00 32.50 202 LYS B C 1
ATOM 1185 O O . LYS B 1 79 ? -22.434 26.748 -31.987 1.00 35.22 202 LYS B O 1
ATOM 1191 N N . GLU B 1 80 ? -20.608 25.775 -32.879 1.00 35.33 203 GLU B N 1
ATOM 1192 C CA . GLU B 1 80 ? -21.294 25.469 -34.130 1.00 35.04 203 GLU B CA 1
ATOM 1193 C C . GLU B 1 80 ? -22.452 24.504 -33.918 1.00 44.11 203 GLU B C 1
ATOM 1194 O O . GLU B 1 80 ? -23.474 24.599 -34.606 1.00 39.01 203 GLU B O 1
ATOM 1200 N N . VAL B 1 81 ? -22.323 23.587 -32.961 1.00 32.29 204 VAL B N 1
ATOM 1201 C CA . VAL B 1 81 ? -23.327 22.544 -32.784 1.00 32.89 204 VAL B CA 1
ATOM 1202 C C . VAL B 1 81 ? -24.496 23.045 -31.945 1.00 39.46 204 VAL B C 1
ATOM 1203 O O . VAL B 1 81 ? -25.662 22.848 -32.304 1.00 38.97 204 VAL B O 1
ATOM 1207 N N . PHE B 1 82 ? -24.210 23.695 -30.814 1.00 32.15 205 PHE B N 1
ATOM 1208 C CA . PHE B 1 82 ? -25.246 24.011 -29.840 1.00 36.68 205 PHE B CA 1
ATOM 1209 C C . PHE B 1 82 ? -25.663 25.477 -29.817 1.00 44.74 205 PHE B C 1
ATOM 1210 O O . PHE B 1 82 ? -26.772 25.772 -29.361 1.00 33.98 205 PHE B O 1
ATOM 1218 N N . GLY B 1 83 ? -24.819 26.394 -30.287 1.00 33.93 206 GLY B N 1
ATOM 1219 C CA . GLY B 1 83 ? -25.262 27.770 -30.472 1.00 35.70 206 GLY B CA 1
ATOM 1220 C C . GLY B 1 83 ? -25.644 28.438 -29.166 1.00 37.73 206 GLY B C 1
ATOM 1221 O O . GLY B 1 83 ? -24.893 28.415 -28.185 1.00 43.18 206 GLY B O 1
ATOM 1222 N N . GLU B 1 84 ? -26.835 29.044 -29.142 1.00 38.83 207 GLU B N 1
ATOM 1223 C CA . GLU B 1 84 ? -27.259 29.776 -27.954 1.00 42.24 207 GLU B CA 1
ATOM 1224 C C . GLU B 1 84 ? -27.636 28.858 -26.798 1.00 44.97 207 GLU B C 1
ATOM 1225 O O . GLU B 1 84 ? -27.724 29.326 -25.657 1.00 44.41 207 GLU B O 1
ATOM 1231 N N . THR B 1 85 ? -27.853 27.567 -27.057 1.00 31.15 208 THR B N 1
ATOM 1232 C CA . THR B 1 85 ? -28.183 26.650 -25.970 1.00 34.07 208 THR B CA 1
ATOM 1233 C C . THR B 1 85 ? -26.973 26.287 -25.122 1.00 33.05 208 THR B C 1
ATOM 1234 O O . THR B 1 85 ? -27.108 25.493 -24.182 1.00 45.61 208 THR B O 1
ATOM 1238 N N . LEU B 1 86 ? -25.812 26.858 -25.428 1.00 39.04 209 LEU B N 1
ATOM 1239 C CA . LEU B 1 86 ? -24.562 26.558 -24.746 1.00 43.01 209 LEU B CA 1
ATOM 1240 C C . LEU B 1 86 ? -24.287 27.620 -23.690 1.00 41.11 209 LEU B C 1
ATOM 1241 O O . LEU B 1 86 ? -24.290 28.817 -23.993 1.00 48.25 209 LEU B O 1
ATOM 1246 N N . ASN B 1 87 ? -24.048 27.181 -22.458 1.00 43.47 210 ASN B N 1
ATOM 1247 C CA . ASN B 1 87 ? -23.761 28.079 -21.343 1.00 40.99 210 ASN B CA 1
ATOM 1248 C C . ASN B 1 87 ? -22.253 28.092 -21.115 1.00 50.61 210 ASN B C 1
ATOM 1249 O O . ASN B 1 87 ? -21.669 27.075 -20.729 1.00 41.16 210 ASN B O 1
ATOM 1254 N N . GLU B 1 88 ? -21.625 29.244 -21.347 1.00 43.51 211 GLU B N 1
ATOM 1255 C CA . GLU B 1 88 ? -20.181 29.384 -21.212 1.00 49.21 211 GLU B CA 1
ATOM 1256 C C . GLU B 1 88 ? -19.773 30.142 -19.953 1.00 56.69 211 GLU B C 1
ATOM 1257 O O . GLU B 1 88 ? -18.608 30.537 -19.834 1.00 51.42 211 GLU B O 1
ATOM 1263 N N . SER B 1 89 ? -20.696 30.342 -19.007 1.00 51.68 212 SER B N 1
ATOM 1264 C CA . SER B 1 89 ? -20.424 31.227 -17.876 1.00 48.91 212 SER B CA 1
ATOM 1265 C C . SER B 1 89 ? -19.291 30.710 -16.996 1.00 51.74 212 SER B C 1
ATOM 1266 O O . SER B 1 89 ? -18.517 31.508 -16.455 1.00 51.29 212 SER B O 1
ATOM 1269 N N . ARG B 1 90 ? -19.171 29.393 -16.838 1.00 47.80 213 ARG B N 1
ATOM 1270 C CA . ARG B 1 90 ? -18.123 28.832 -15.992 1.00 40.55 213 ARG B CA 1
ATOM 1271 C C . ARG B 1 90 ? -16.760 28.794 -16.672 1.00 45.25 213 ARG B C 1
ATOM 1272 O O . ARG B 1 90 ? -15.794 28.320 -16.063 1.00 56.53 213 ARG B O 1
ATOM 1277 N N . ASP B 1 91 ? -16.657 29.271 -17.909 1.00 44.42 214 ASP B N 1
ATOM 1278 C CA . ASP B 1 91 ? -15.382 29.399 -18.603 1.00 46.90 214 ASP B CA 1
ATOM 1279 C C . ASP B 1 91 ? -15.512 30.481 -19.670 1.00 56.75 214 ASP B C 1
ATOM 1280 O O . ASP B 1 91 ? -15.410 30.187 -20.868 1.00 52.68 214 ASP B O 1
ATOM 1285 N N . PRO B 1 92 ? -15.733 31.735 -19.282 1.00 55.27 215 PRO B N 1
ATOM 1286 C CA . PRO B 1 92 ? -16.073 32.765 -20.264 1.00 50.71 215 PRO B CA 1
ATOM 1287 C C . PRO B 1 92 ? -14.841 33.382 -20.909 1.00 56.82 215 PRO B C 1
ATOM 1288 O O . PRO B 1 92 ? -13.719 33.281 -20.408 1.00 68.27 215 PRO B O 1
ATOM 1292 N N . ASP B 1 93 ? -15.084 34.036 -22.046 1.00 56.51 216 ASP B N 1
ATOM 1293 C CA . ASP B 1 93 ? -14.073 34.817 -22.757 1.00 72.64 216 ASP B CA 1
ATOM 1294 C C . ASP B 1 93 ? -12.861 33.954 -23.115 1.00 69.15 216 ASP B C 1
ATOM 1295 O O . ASP B 1 93 ? -11.730 34.212 -22.699 1.00 74.60 216 ASP B O 1
ATOM 1300 N N . ARG B 1 94 ? -13.124 32.914 -23.900 1.00 59.07 217 ARG B N 1
ATOM 1301 C CA . ARG B 1 94 ? -12.093 31.996 -24.354 1.00 56.27 217 ARG B CA 1
ATOM 1302 C C . ARG B 1 94 ? -11.944 32.087 -25.866 1.00 51.81 217 ARG B C 1
ATOM 1303 O O . ARG B 1 94 ? -12.915 32.333 -26.588 1.00 53.93 217 ARG B O 1
ATOM 1311 N N . ALA B 1 95 ? -10.718 31.891 -26.336 1.00 45.31 218 ALA B N 1
ATOM 1312 C CA . ALA B 1 95 ? -10.472 31.892 -27.767 1.00 43.72 218 ALA B CA 1
ATOM 1313 C C . ALA B 1 95 ? -11.173 30.698 -28.412 1.00 52.13 218 ALA B C 1
ATOM 1314 O O . ALA B 1 95 ? -11.181 29.600 -27.842 1.00 48.51 218 ALA B O 1
ATOM 1316 N N . PRO B 1 96 ? -11.777 30.876 -29.588 1.00 51.90 219 PRO B N 1
ATOM 1317 C CA . PRO B 1 96 ? -12.556 29.780 -30.189 1.00 37.77 219 PRO B CA 1
ATOM 1318 C C . PRO B 1 96 ? -11.734 28.553 -30.544 1.00 47.33 219 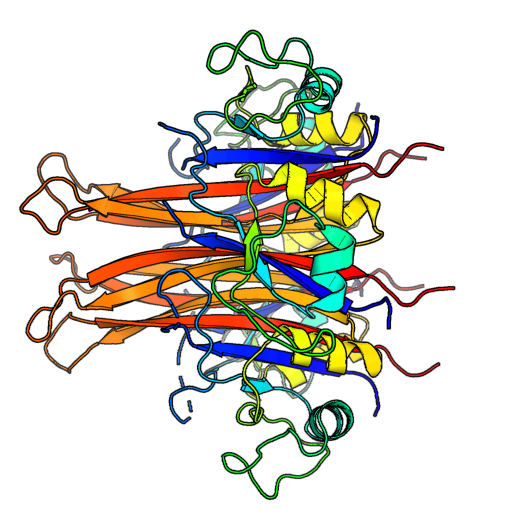PRO B C 1
ATOM 1319 O O . PRO B 1 96 ? -12.295 27.452 -30.596 1.00 49.51 219 PRO B O 1
ATOM 1323 N N . GLU B 1 97 ? -10.436 28.698 -30.794 1.00 41.84 220 GLU B N 1
ATOM 1324 C CA . GLU B 1 97 ? -9.595 27.568 -31.165 1.00 46.43 220 GLU B CA 1
ATOM 1325 C C . GLU B 1 97 ? -9.017 26.831 -29.963 1.00 46.27 220 GLU B C 1
ATOM 1326 O O . GLU B 1 97 ? -8.251 25.880 -30.147 1.00 37.18 220 GLU B O 1
ATOM 1332 N N . ARG B 1 98 ? -9.358 27.238 -28.747 1.00 40.19 221 ARG B N 1
ATOM 1333 C CA . ARG B 1 98 ? -8.899 26.537 -27.560 1.00 38.74 221 ARG B CA 1
ATOM 1334 C C . ARG B 1 98 ? -9.894 25.443 -27.171 1.00 32.61 221 ARG B C 1
ATOM 1335 O O . ARG B 1 98 ? -10.977 25.314 -27.747 1.00 39.54 221 ARG B O 1
ATOM 1343 N N . TYR B 1 99 ? -9.513 24.648 -26.175 1.00 27.98 222 TYR B N 1
ATOM 1344 C CA . TYR B 1 99 ? -10.332 23.552 -25.681 1.00 34.80 222 TYR B CA 1
ATOM 1345 C C . TYR B 1 99 ? -10.844 23.866 -24.282 1.00 41.83 222 TYR B C 1
ATOM 1346 O O . TYR B 1 99 ? -10.210 24.602 -23.521 1.00 39.19 222 TYR B O 1
ATOM 1355 N N . THR B 1 100 ? -11.996 23.289 -23.947 1.00 41.74 223 THR B N 1
ATOM 1356 C CA . THR B 1 100 ? -12.602 23.480 -22.639 1.00 40.86 223 THR B CA 1
ATOM 1357 C C . THR B 1 100 ? -13.210 22.169 -22.157 1.00 43.05 223 THR B C 1
ATOM 1358 O O . THR B 1 100 ? -13.487 21.259 -22.942 1.00 42.52 223 THR B O 1
ATOM 1362 N N . SER B 1 101 ? -13.412 22.088 -20.839 1.00 40.81 224 SER B N 1
ATOM 1363 C CA . SER B 1 101 ? -14.111 20.971 -20.213 1.00 47.56 224 SER B CA 1
ATOM 1364 C C . SER B 1 101 ? -15.172 21.463 -19.237 1.00 44.79 224 SER B C 1
ATOM 1365 O O . SER B 1 101 ? -15.547 20.731 -18.315 1.00 42.71 224 SER B O 1
ATOM 1368 N N . ARG B 1 102 ? -15.657 22.695 -19.416 1.00 41.11 225 ARG B N 1
ATOM 1369 C CA . ARG B 1 102 ? -16.481 23.355 -18.412 1.00 49.63 225 ARG B CA 1
ATOM 1370 C C . ARG B 1 102 ? -17.729 24.010 -18.994 1.00 49.15 225 ARG B C 1
ATOM 1371 O O . ARG B 1 102 ? -18.384 24.792 -18.293 1.00 45.61 225 ARG B O 1
ATOM 1379 N N . PHE B 1 103 ? -18.070 23.728 -20.248 1.00 38.37 226 PHE B N 1
ATOM 1380 C CA . PHE B 1 103 ? -19.324 24.205 -20.810 1.00 36.89 226 PHE B CA 1
ATOM 1381 C C . PHE B 1 103 ? -20.467 23.286 -20.390 1.00 43.28 226 PHE B C 1
ATOM 1382 O O . PHE B 1 103 ? -20.257 22.147 -19.966 1.00 38.73 226 PHE B O 1
ATOM 1390 N N . TYR B 1 104 ? -21.691 23.795 -20.506 1.00 35.28 227 TYR B N 1
ATOM 1391 C CA . TYR B 1 104 ? -22.866 22.969 -20.273 1.00 35.21 227 TYR B CA 1
ATOM 1392 C C . TYR B 1 104 ? -24.041 23.558 -21.039 1.00 41.94 227 TYR B C 1
ATOM 1393 O O . TYR B 1 104 ? -23.989 24.690 -21.527 1.00 35.38 227 TYR B O 1
ATOM 1402 N N . LEU B 1 105 ? -25.098 22.761 -21.157 1.00 36.47 228 LEU B N 1
ATOM 1403 C CA . LEU B 1 105 ? -26.242 23.086 -21.993 1.00 38.32 228 LEU B CA 1
ATOM 1404 C C . LEU B 1 105 ? -27.384 23.663 -21.165 1.00 30.18 228 LEU B C 1
ATOM 1405 O O . LEU B 1 105 ? -27.471 23.463 -19.951 1.00 39.80 228 LEU B O 1
ATOM 1410 N N . LYS B 1 106 ? -28.279 24.371 -21.852 1.00 35.66 229 LYS B N 1
ATOM 1411 C CA . LYS B 1 106 ? -29.424 25.013 -21.226 1.00 41.18 229 LYS B CA 1
ATOM 1412 C C . LYS B 1 106 ? -30.692 24.165 -21.298 1.00 54.34 229 LYS B C 1
ATOM 1413 O O . LYS B 1 106 ? -31.790 24.695 -21.099 1.00 55.88 229 LYS B O 1
ATOM 1419 N N . PHE B 1 107 ? -30.568 22.871 -21.593 1.00 48.19 230 PHE B N 1
ATOM 1420 C CA . PHE B 1 107 ? -31.676 21.932 -21.479 1.00 47.48 230 PHE B CA 1
ATOM 1421 C C . PHE B 1 107 ? -31.152 20.651 -20.847 1.00 48.80 230 PHE B C 1
ATOM 1422 O O . PHE B 1 107 ? -29.944 20.474 -20.669 1.00 55.20 230 PHE B O 1
ATOM 1430 N N . LYS B 1 108 ? -32.074 19.744 -20.506 1.00 51.23 231 LYS B N 1
ATOM 1431 C CA . LYS B 1 108 ? -31.734 18.598 -19.674 1.00 55.04 231 LYS B CA 1
ATOM 1432 C C . LYS B 1 108 ? -31.805 17.246 -20.374 1.00 55.80 231 LYS B C 1
ATOM 1433 O O . LYS B 1 108 ? -31.210 16.288 -19.871 1.00 54.08 231 LYS B O 1
ATOM 1435 N N . HIS B 1 109 ? -32.509 17.129 -21.498 1.00 42.32 232 HIS B N 1
ATOM 1436 C CA . HIS B 1 109 ? -32.697 15.827 -22.132 1.00 45.25 232 HIS B CA 1
ATOM 1437 C C . HIS B 1 109 ? -31.489 15.481 -22.998 1.00 42.95 232 HIS B C 1
ATOM 1438 O O . HIS B 1 109 ? -31.102 16.258 -23.877 1.00 41.46 232 HIS B O 1
ATOM 1445 N N . LEU B 1 110 ? -30.900 14.309 -22.746 1.00 37.53 233 LEU B N 1
ATOM 1446 C CA . LEU B 1 110 ? -29.677 13.917 -23.440 1.00 39.85 233 LEU B CA 1
ATOM 1447 C C . LEU B 1 110 ? -29.925 13.657 -24.921 1.00 39.09 233 LEU B C 1
ATOM 1448 O O . LEU B 1 110 ? -29.104 14.033 -25.767 1.00 32.87 233 LEU B O 1
ATOM 1453 N N . GLU B 1 111 ? -31.044 13.008 -25.255 1.00 28.52 234 GLU B N 1
ATOM 1454 C CA . GLU B 1 111 ? -31.282 12.624 -26.643 1.00 30.56 234 GLU B CA 1
ATOM 1455 C C . GLU B 1 111 ? -31.417 13.839 -27.552 1.00 39.59 234 GLU B C 1
ATOM 1456 O O . GLU B 1 111 ? -31.119 13.752 -28.749 1.00 33.62 234 GLU B O 1
ATOM 1462 N N . ARG B 1 112 ? -31.859 14.978 -27.009 1.00 37.37 235 ARG B N 1
ATOM 1463 C CA . ARG B 1 112 ? -31.894 16.199 -27.806 1.00 31.26 235 ARG B CA 1
ATOM 1464 C C . ARG B 1 112 ? -30.486 16.656 -28.166 1.00 31.29 235 ARG B C 1
ATOM 1465 O O . ARG B 1 112 ? -30.239 17.097 -29.295 1.00 43.03 235 ARG B O 1
ATOM 1473 N N . ALA B 1 113 ? -29.551 16.562 -27.219 1.00 34.17 236 ALA B N 1
ATOM 1474 C CA . ALA B 1 113 ? -28.161 16.881 -27.523 1.00 31.80 236 ALA B CA 1
ATOM 1475 C C . ALA B 1 113 ? -27.585 15.905 -28.540 1.00 32.51 236 ALA B C 1
ATOM 1476 O O . ALA B 1 113 ? -26.833 16.306 -29.435 1.00 36.10 236 ALA B O 1
ATOM 1478 N N . PHE B 1 114 ? -27.926 14.618 -28.420 1.00 34.62 237 PHE B N 1
ATOM 1479 C CA . PHE B 1 114 ? -27.478 13.640 -29.407 1.00 27.51 237 PHE B CA 1
ATOM 1480 C C . PHE B 1 114 ? -27.994 14.000 -30.796 1.00 30.21 237 PHE B C 1
ATOM 1481 O O . PHE B 1 114 ? -27.258 13.923 -31.786 1.00 33.07 237 PHE B O 1
ATOM 1489 N N . ASP B 1 115 ? -29.264 14.405 -30.884 1.00 30.39 238 ASP B N 1
ATOM 1490 C CA . ASP B 1 115 ? -29.839 14.753 -32.179 1.00 29.19 238 ASP B CA 1
ATOM 1491 C C . ASP B 1 115 ? -29.139 15.962 -32.788 1.00 40.58 238 ASP B C 1
ATOM 1492 O O . ASP B 1 115 ? -28.816 15.963 -33.981 1.00 36.77 238 ASP B O 1
ATOM 1497 N N . MET B 1 116 ? -28.877 16.996 -31.981 1.00 29.94 239 MET B N 1
ATOM 1498 C CA . MET B 1 116 ? -28.227 18.195 -32.505 1.00 38.39 239 MET B CA 1
ATOM 1499 C C . MET B 1 116 ? -26.833 17.880 -33.036 1.00 32.24 239 MET B C 1
ATOM 1500 O O . MET B 1 116 ? -26.424 18.400 -34.081 1.00 37.52 239 MET B O 1
ATOM 1505 N N . LEU B 1 117 ? -26.088 17.031 -32.326 1.00 34.29 240 LEU B N 1
ATOM 1506 C CA . LEU B 1 117 ? -24.794 16.588 -32.835 1.00 33.55 240 LEU B CA 1
ATOM 1507 C C . LEU B 1 117 ? -24.954 15.816 -34.138 1.00 39.64 240 LEU B C 1
ATOM 1508 O O . LEU B 1 117 ? -24.118 15.929 -35.043 1.00 35.32 240 LEU B O 1
ATOM 1513 N N . SER B 1 118 ? -26.029 15.033 -34.256 1.00 33.47 241 SER B N 1
ATOM 1514 C CA . SER B 1 118 ? -26.242 14.252 -35.469 1.00 33.33 241 SER B CA 1
ATOM 1515 C C . SER B 1 118 ? -26.589 15.150 -36.651 1.00 42.47 241 SER B C 1
ATOM 1516 O O . SER B 1 118 ? -26.198 14.866 -37.790 1.00 37.79 241 SER B O 1
ATOM 1519 N N . GLU B 1 119 ? -27.314 16.243 -36.400 1.00 49.03 242 GLU B N 1
ATOM 1520 C CA . GLU B 1 119 ? -27.661 17.168 -37.472 1.00 44.06 242 GLU B CA 1
ATOM 1521 C C . GLU B 1 119 ? -26.440 17.852 -38.071 1.00 40.56 242 GLU B C 1
ATOM 1522 O O . GLU B 1 119 ? -26.513 18.330 -39.207 1.00 46.76 242 GLU B O 1
ATOM 1528 N N . CYS B 1 120 ? -25.325 17.915 -37.344 1.00 45.71 243 CYS B N 1
ATOM 1529 C CA . CYS B 1 120 ? -24.133 18.606 -37.818 1.00 34.37 243 CYS B CA 1
ATOM 1530 C C . CYS B 1 120 ? -23.060 17.665 -38.351 1.00 38.29 243 CYS B C 1
ATOM 1531 O O . CYS B 1 120 ? -21.973 18.132 -38.702 1.00 43.24 243 CYS B O 1
ATOM 1534 N N . GLY B 1 121 ? -23.326 16.362 -38.411 1.00 43.35 244 GLY B N 1
ATOM 1535 C CA . GLY B 1 121 ? -22.389 15.411 -38.978 1.00 35.28 244 GLY B CA 1
ATOM 1536 C C . GLY B 1 121 ? -21.581 14.595 -37.993 1.00 44.18 244 GLY B C 1
ATOM 1537 O O . GLY B 1 121 ? -20.677 13.867 -38.420 1.00 39.42 244 GLY B O 1
ATOM 1538 N N . PHE B 1 122 ? -21.871 14.690 -36.699 1.00 39.47 245 PHE B N 1
ATOM 1539 C CA . PHE B 1 122 ? -21.137 13.940 -35.692 1.00 32.41 245 PHE B CA 1
ATOM 1540 C C . PHE B 1 122 ? -21.756 12.559 -35.500 1.00 29.91 245 PHE B C 1
ATOM 1541 O O . PHE B 1 122 ? -22.967 12.375 -35.638 1.00 42.73 245 PHE B O 1
ATOM 1549 N N . HIS B 1 123 ? -20.905 11.582 -35.190 1.00 36.20 246 HIS B N 1
ATOM 1550 C CA . HIS B 1 123 ? -21.330 10.219 -34.903 1.00 37.81 246 HIS B CA 1
ATOM 1551 C C . HIS B 1 123 ? -20.837 9.813 -33.522 1.00 32.71 246 HIS B C 1
ATOM 1552 O O . HIS B 1 123 ? -19.718 10.157 -33.130 1.00 39.15 246 HIS B O 1
ATOM 1559 N N . MET B 1 124 ? -21.669 9.083 -32.783 1.00 36.69 247 MET B N 1
ATOM 1560 C CA . MET B 1 124 ? -21.254 8.549 -31.492 1.00 37.50 247 MET B CA 1
ATOM 1561 C C . MET B 1 124 ? -20.333 7.358 -31.723 1.00 29.22 247 MET B C 1
ATOM 1562 O O . MET B 1 124 ? -20.726 6.379 -32.365 1.00 39.03 247 MET B O 1
ATOM 1567 N N . VAL B 1 125 ? -19.108 7.443 -31.214 1.00 41.56 248 VAL B N 1
ATOM 1568 C CA . VAL B 1 125 ? -18.114 6.402 -31.441 1.00 41.10 248 VAL B CA 1
ATOM 1569 C C . VAL B 1 125 ? -17.801 5.591 -30.189 1.00 47.15 248 VAL B C 1
ATOM 1570 O O . VAL B 1 125 ? -17.307 4.460 -30.317 1.00 48.74 248 VAL B O 1
ATOM 1574 N N . ALA B 1 126 ? -18.072 6.112 -28.996 1.00 38.94 249 ALA B N 1
ATOM 1575 C CA . ALA B 1 126 ? -17.776 5.386 -27.768 1.00 27.92 249 ALA B CA 1
ATOM 1576 C C . ALA B 1 126 ? -18.478 6.070 -26.606 1.00 46.63 249 ALA B C 1
ATOM 1577 O O . ALA B 1 126 ? -18.891 7.231 -26.702 1.00 34.40 249 ALA B O 1
ATOM 1579 N N . CYS B 1 127 ? -18.603 5.334 -25.504 1.00 32.98 250 CYS B N 1
ATOM 1580 C CA . CYS B 1 127 ? -19.154 5.887 -24.276 1.00 38.02 250 CYS B CA 1
ATOM 1581 C C . CYS B 1 127 ? -18.692 5.030 -23.109 1.00 41.62 250 CYS B C 1
ATOM 1582 O O . CYS B 1 127 ? -18.314 3.870 -23.281 1.00 41.18 250 CYS B O 1
ATOM 1585 N N . ASN B 1 128 ? -18.719 5.620 -21.919 1.00 46.33 251 ASN B N 1
ATOM 1586 C CA . ASN B 1 128 ? -18.297 4.907 -20.723 1.00 42.17 251 ASN B CA 1
ATOM 1587 C C . ASN B 1 128 ? -18.837 5.622 -19.496 1.00 48.08 251 ASN B C 1
ATOM 1588 O O . ASN B 1 128 ? -19.260 6.780 -19.559 1.00 40.78 251 ASN B O 1
ATOM 1593 N N . SER B 1 129 ? -18.817 4.909 -18.375 1.00 45.23 252 SER B N 1
ATOM 1594 C CA . SER B 1 129 ? -19.265 5.439 -17.099 1.00 47.51 252 SER B CA 1
ATOM 1595 C C . SER B 1 129 ? -18.224 5.119 -16.040 1.00 51.07 252 SER B C 1
ATOM 1596 O O . SER B 1 129 ? -17.684 4.010 -16.005 1.00 54.28 252 SER B O 1
ATOM 1599 N N . SER B 1 130 ? -17.942 6.098 -15.185 1.00 55.05 253 SER B N 1
ATOM 1600 C CA . SER B 1 130 ? -16.934 5.968 -14.147 1.00 61.84 253 SER B CA 1
ATOM 1601 C C . SER B 1 130 ? -17.541 6.338 -12.803 1.00 58.76 253 SER B C 1
ATOM 1602 O O . SER B 1 130 ? -18.600 6.964 -12.727 1.00 53.35 253 SER B O 1
ATOM 1605 N N . VAL B 1 131 ? -16.850 5.943 -11.737 1.00 59.57 254 VAL B N 1
ATOM 1606 C CA . VAL B 1 131 ? -17.269 6.232 -10.373 1.00 63.46 254 VAL B CA 1
ATOM 1607 C C . VAL B 1 131 ? -16.090 6.837 -9.622 1.00 63.14 254 VAL B C 1
ATOM 1608 O O . VAL B 1 131 ? -14.935 6.455 -9.844 1.00 66.90 254 VAL B O 1
ATOM 1612 N N . THR B 1 132 ? -16.380 7.804 -8.752 1.00 60.80 255 THR B N 1
ATOM 1613 C CA . THR B 1 132 ? -15.365 8.485 -7.961 1.00 73.32 255 THR B CA 1
ATOM 1614 C C . THR B 1 132 ? -15.810 8.554 -6.507 1.00 72.56 255 THR B C 1
ATOM 1615 O O . THR B 1 132 ? -16.989 8.779 -6.219 1.00 69.69 255 THR B O 1
ATOM 1619 N N . ALA B 1 133 ? -14.859 8.361 -5.595 1.00 78.95 256 ALA B N 1
ATOM 1620 C CA . ALA B 1 133 ? -15.130 8.366 -4.162 1.00 80.71 256 ALA B CA 1
ATOM 1621 C C . ALA B 1 133 ? -14.151 9.304 -3.475 1.00 88.28 256 ALA B C 1
ATOM 1622 O O . ALA B 1 133 ? -12.934 9.125 -3.587 1.00 91.89 256 ALA B O 1
ATOM 1624 N N . SER B 1 134 ? -14.683 10.297 -2.767 1.00 92.64 257 SER B N 1
ATOM 1625 C CA . SER B 1 134 ? -13.889 11.235 -1.987 1.00 95.97 257 SER B CA 1
ATOM 1626 C C . SER B 1 134 ? -14.331 11.172 -0.532 1.00 89.02 257 SER B C 1
ATOM 1627 O O . SER B 1 134 ? -15.521 11.003 -0.247 1.00 88.20 257 SER B O 1
ATOM 1630 N N . PHE B 1 135 ? -13.374 11.309 0.385 1.00 92.17 258 PHE B N 1
ATOM 1631 C CA . PHE B 1 135 ? -13.694 11.253 1.805 1.00 89.73 258 PHE B CA 1
ATOM 1632 C C . PHE B 1 135 ? -14.592 12.422 2.196 1.00 86.64 258 PHE B C 1
ATOM 1633 O O . PHE B 1 135 ? -14.529 13.506 1.610 1.00 82.45 258 PHE B O 1
ATOM 1641 N N . ILE B 1 136 ? -15.444 12.188 3.196 1.00 90.64 259 ILE B N 1
ATOM 1642 C CA . ILE B 1 136 ? -16.393 13.216 3.617 1.00 89.47 259 ILE B CA 1
ATOM 1643 C C . ILE B 1 136 ? -15.668 14.357 4.321 1.00 89.98 259 ILE B C 1
ATOM 1644 O O . ILE B 1 136 ? -15.838 15.531 3.971 1.00 97.70 259 ILE B O 1
ATOM 1649 N N . ASN B 1 137 ? -14.848 14.035 5.321 1.00 80.21 260 ASN B N 1
ATOM 1650 C CA . ASN B 1 137 ? -14.044 15.037 6.006 1.00 74.89 260 ASN B CA 1
ATOM 1651 C C . ASN B 1 137 ? -12.646 14.477 6.239 1.00 80.16 260 ASN B C 1
ATOM 1652 O O . ASN B 1 137 ? -12.304 13.381 5.782 1.00 71.76 260 ASN B O 1
ATOM 1657 N N . GLN B 1 138 ? -11.836 15.244 6.971 1.00 77.40 261 GLN B N 1
ATOM 1658 C CA . GLN B 1 138 ? -10.416 14.934 7.096 1.00 77.96 261 GLN B CA 1
ATOM 1659 C C . GLN B 1 138 ? -10.164 13.716 7.978 1.00 77.38 261 GLN B C 1
ATOM 1660 O O . GLN B 1 138 ? -9.197 12.980 7.748 1.00 78.74 261 GLN B O 1
ATOM 1666 N N . TYR B 1 139 ? -11.009 13.481 8.978 1.00 76.53 262 TYR B N 1
ATOM 1667 C CA . TYR B 1 139 ? -10.769 12.450 9.982 1.00 81.29 262 TYR B CA 1
ATOM 1668 C C . TYR B 1 139 ? -11.856 11.382 9.964 1.00 79.72 262 TYR B C 1
ATOM 1669 O O . TYR B 1 139 ? -12.371 10.977 11.009 1.00 83.18 262 TYR B O 1
ATOM 1678 N N . THR B 1 140 ? -12.214 10.899 8.776 1.00 79.49 263 THR B N 1
ATOM 1679 C CA . THR B 1 140 ? -13.216 9.850 8.667 1.00 84.96 263 THR B CA 1
ATOM 1680 C C . THR B 1 140 ? -12.913 8.977 7.459 1.00 81.35 263 THR B C 1
ATOM 1681 O O . THR B 1 140 ? -12.181 9.369 6.546 1.00 79.88 263 THR B O 1
ATOM 1685 N N . ASP B 1 141 ? -13.488 7.774 7.474 1.00 85.37 264 ASP B N 1
ATOM 1686 C CA . ASP B 1 141 ? -13.430 6.872 6.334 1.00 87.81 264 ASP B CA 1
ATOM 1687 C C . ASP B 1 141 ? -14.678 6.940 5.465 1.00 86.18 264 ASP B C 1
ATOM 1688 O O . ASP B 1 141 ? -14.651 6.449 4.331 1.00 86.50 264 ASP B O 1
ATOM 1693 N N . ASP B 1 142 ? -15.757 7.541 5.966 1.00 83.28 265 ASP B N 1
ATOM 1694 C CA . ASP B 1 142 ? -16.966 7.704 5.172 1.00 92.17 265 ASP B CA 1
ATOM 1695 C C . ASP B 1 142 ? -16.671 8.521 3.919 1.00 90.47 265 ASP B C 1
ATOM 1696 O O . ASP B 1 142 ? -15.880 9.470 3.947 1.00 80.56 265 ASP B O 1
ATOM 1701 N N . LYS B 1 143 ? -17.308 8.145 2.812 1.00 92.66 266 LYS B N 1
ATOM 1702 C CA . LYS B 1 143 ? -17.042 8.761 1.522 1.00 83.40 266 LYS B CA 1
ATOM 1703 C C . LYS B 1 143 ? -18.340 9.209 0.864 1.00 80.08 266 LYS B C 1
ATOM 1704 O O . LYS B 1 143 ? -19.438 8.800 1.249 1.00 83.85 266 LYS B O 1
ATOM 1710 N N . ILE B 1 144 ? -18.188 10.067 -0.142 1.00 80.65 267 ILE B N 1
ATOM 1711 C CA . ILE B 1 144 ? -19.267 10.459 -1.042 1.00 82.25 267 ILE B CA 1
ATOM 1712 C C . ILE B 1 144 ? -18.949 9.894 -2.417 1.00 79.65 267 ILE B C 1
ATOM 1713 O O . ILE B 1 144 ? -17.872 10.156 -2.967 1.00 85.13 267 ILE B O 1
ATOM 1718 N N . TRP B 1 145 ? -19.876 9.119 -2.970 1.00 71.58 268 TRP B N 1
ATOM 1719 C CA . TRP B 1 145 ? -19.690 8.496 -4.271 1.00 74.95 268 TRP B CA 1
ATOM 1720 C C . TRP B 1 145 ? -20.445 9.274 -5.342 1.00 76.39 268 TRP B C 1
ATOM 1721 O O . TRP B 1 145 ? -21.580 9.710 -5.125 1.00 70.54 268 TRP B O 1
ATOM 1732 N N . SER B 1 146 ? -19.802 9.454 -6.495 1.00 76.11 269 SER B N 1
ATOM 1733 C CA . SER B 1 146 ? -20.415 10.119 -7.636 1.00 77.80 269 SER B CA 1
ATOM 1734 C C . SER B 1 146 ? -20.032 9.382 -8.910 1.00 70.95 269 SER B C 1
ATOM 1735 O O . SER B 1 146 ? -18.909 8.884 -9.035 1.00 63.05 269 SER B O 1
ATOM 1738 N N . SER B 1 147 ? -20.970 9.312 -9.850 1.00 60.55 270 SER B N 1
ATOM 1739 C CA . SER B 1 147 ? -20.753 8.666 -11.134 1.00 59.43 270 SER B CA 1
ATOM 1740 C C . SER B 1 147 ? -20.711 9.703 -12.250 1.00 68.24 270 SER B C 1
ATOM 1741 O O . SER B 1 147 ? -21.313 10.777 -12.150 1.00 61.13 270 SER B O 1
ATOM 1744 N N . TYR B 1 148 ? -19.994 9.364 -13.319 1.00 57.29 271 TYR B N 1
ATOM 1745 C CA . TYR B 1 148 ? -19.843 10.240 -14.475 1.00 57.03 271 TYR B CA 1
ATOM 1746 C C . TYR B 1 148 ? -19.985 9.405 -15.738 1.00 57.95 271 TYR B C 1
ATOM 1747 O O . TYR B 1 148 ? -19.197 8.481 -15.963 1.00 58.16 271 TYR B O 1
ATOM 1756 N N . THR B 1 149 ? -20.987 9.727 -16.555 1.00 50.53 272 THR B N 1
ATOM 1757 C CA . THR B 1 149 ? -21.263 9.017 -17.800 1.00 54.42 272 THR B CA 1
ATOM 1758 C C . THR B 1 149 ? -21.053 9.974 -18.964 1.00 52.47 272 THR B C 1
ATOM 1759 O O . THR B 1 149 ? -21.682 11.036 -19.013 1.00 40.33 272 THR B O 1
ATOM 1763 N N . GLU B 1 150 ? -20.178 9.601 -19.899 1.00 39.65 273 GLU B N 1
ATOM 1764 C CA . GLU B 1 150 ? -19.859 10.448 -21.040 1.00 42.34 273 GLU B CA 1
ATOM 1765 C C . GLU B 1 150 ? -20.055 9.686 -22.344 1.00 44.17 273 GLU B C 1
ATOM 1766 O O . GLU B 1 150 ? -19.908 8.462 -22.400 1.00 36.58 273 GLU B O 1
ATOM 1772 N N . TYR B 1 151 ? -20.385 10.436 -23.396 1.00 33.70 274 TYR B N 1
ATOM 1773 C CA . TYR B 1 151 ? -20.607 9.904 -24.735 1.00 31.21 274 TYR B CA 1
ATOM 1774 C C . TYR B 1 151 ? -19.714 10.659 -25.708 1.00 30.13 274 TYR B C 1
ATOM 1775 O O . TYR B 1 151 ? -19.754 11.894 -25.758 1.00 35.42 274 TYR B O 1
ATOM 1784 N N . VAL B 1 152 ? -18.918 9.923 -26.481 1.00 28.44 275 VAL B N 1
ATOM 1785 C CA . VAL B 1 152 ? -17.897 10.506 -27.346 1.00 31.41 275 VAL B CA 1
ATOM 1786 C C . VAL B 1 152 ? -18.434 10.592 -28.767 1.00 37.25 275 VAL B C 1
ATOM 1787 O O . VAL B 1 152 ? -18.918 9.596 -29.320 1.00 32.32 275 VAL B O 1
ATOM 1791 N N . PHE B 1 153 ? -18.342 11.781 -29.359 1.00 30.02 276 PHE B N 1
ATOM 1792 C CA . PHE B 1 153 ? -18.774 12.025 -30.727 1.00 25.57 276 PHE B CA 1
ATOM 1793 C C . PHE B 1 153 ? -17.591 12.477 -31.573 1.00 37.47 276 PHE B C 1
ATOM 1794 O O . PHE B 1 153 ? -16.638 13.074 -31.064 1.00 28.19 276 PHE B O 1
ATOM 1802 N N . TYR B 1 154 ? -17.661 12.190 -32.875 1.00 24.34 277 TYR B N 1
ATOM 1803 C CA . TYR B 1 154 ? -16.603 12.559 -33.805 1.00 29.04 277 TYR B CA 1
ATOM 1804 C C . TYR B 1 154 ? -17.205 12.971 -35.142 1.00 35.09 277 TYR B C 1
ATOM 1805 O O . TYR B 1 154 ? -18.226 12.429 -35.573 1.00 32.84 277 TYR B O 1
ATOM 1814 N N . ARG B 1 155 ? -16.562 13.945 -35.792 1.00 32.21 278 ARG B N 1
ATOM 1815 C CA . ARG B 1 155 ? -16.924 14.380 -37.137 1.00 35.75 278 ARG B CA 1
ATOM 1816 C C . ARG B 1 155 ? -15.676 14.370 -38.007 1.00 36.94 278 ARG B C 1
ATOM 1817 O O . ARG B 1 155 ? -14.638 14.910 -37.614 1.00 44.20 278 ARG B O 1
ATOM 1825 N N . GLU B 1 156 ? -15.778 13.754 -39.181 1.00 38.19 279 GLU B N 1
ATOM 1826 C CA . GLU B 1 156 ? -14.638 13.625 -40.074 1.00 51.33 279 GLU B CA 1
ATOM 1827 C C . GLU B 1 156 ? -14.457 14.886 -40.918 1.00 52.77 279 GLU B C 1
ATOM 1828 O O . GLU B 1 156 ? -15.385 15.686 -41.064 1.00 50.45 279 GLU B O 1
ATOM 1834 N N . PRO B 1 157 ? -13.258 15.095 -41.470 1.00 51.51 280 PRO B N 1
ATOM 1835 C CA . PRO B 1 157 ? -13.016 16.302 -42.271 1.00 60.71 280 PRO B CA 1
ATOM 1836 C C . PRO B 1 157 ? -13.974 16.423 -43.447 1.00 63.71 280 PRO B C 1
ATOM 1837 O O . PRO B 1 157 ? -14.466 15.431 -43.990 1.00 70.73 280 PRO B O 1
ATOM 1841 N N . SER B 1 158 ? -14.224 17.669 -43.841 1.00 56.15 281 SER B N 1
ATOM 1842 C CA . SER B 1 158 ? -15.179 17.969 -44.895 1.00 78.78 281 SER B CA 1
ATOM 1843 C C . SER B 1 158 ? -14.626 17.589 -46.267 1.00 81.21 281 SER B C 1
ATOM 1844 O O . SER B 1 158 ? -13.428 17.349 -46.447 1.00 69.12 281 SER B O 1
ATOM 1847 N N . ARG B 1 159 ? -15.525 17.542 -47.245 1.00 84.92 282 ARG B N 1
ATOM 1848 C CA . ARG B 1 159 ? -15.161 17.222 -48.621 1.00 93.22 282 ARG B CA 1
ATOM 1849 C C . ARG B 1 159 ? -14.851 18.489 -49.412 1.00 84.03 282 ARG B C 1
ATOM 1850 O O . ARG B 1 159 ? -15.687 18.978 -50.172 1.00 78.80 282 ARG B O 1
ATOM 1858 N N . ARG C 1 38 ? 6.904 0.327 -36.991 1.00 92.29 161 ARG C N 1
ATOM 1859 C CA . ARG C 1 38 ? 6.294 0.573 -38.293 1.00 102.76 161 ARG C CA 1
ATOM 1860 C C . ARG C 1 38 ? 5.306 1.735 -38.222 1.00 93.63 161 ARG C C 1
ATOM 1861 O O . ARG C 1 38 ? 5.357 2.549 -37.299 1.00 91.43 161 ARG C O 1
ATOM 1863 N N . LYS C 1 39 ? 4.405 1.807 -39.203 1.00 88.68 162 LYS C N 1
ATOM 1864 C CA . LYS C 1 39 ? 3.432 2.891 -39.268 1.00 71.08 162 LYS C CA 1
ATOM 1865 C C . LYS C 1 39 ? 2.117 2.554 -38.578 1.00 61.01 162 LYS C C 1
ATOM 1866 O O . LYS C 1 39 ? 1.446 3.457 -38.067 1.00 62.55 162 LYS C O 1
ATOM 1872 N N . TRP C 1 40 ? 1.731 1.284 -38.552 1.00 61.08 163 TRP C N 1
ATOM 1873 C CA . TRP C 1 40 ? 0.477 0.870 -37.944 1.00 51.61 163 TRP C CA 1
ATOM 1874 C C . TRP C 1 40 ? 0.675 0.558 -36.463 1.00 45.38 163 TRP C C 1
ATOM 1875 O O . TRP C 1 40 ? 1.798 0.458 -35.964 1.00 51.86 163 TRP C O 1
ATOM 1886 N N . GLY C 1 41 ? -0.440 0.404 -35.753 1.00 33.91 164 GLY C N 1
ATOM 1887 C CA . GLY C 1 41 ? -0.374 0.026 -34.355 1.00 41.17 164 GLY C CA 1
ATOM 1888 C C . GLY C 1 41 ? -1.430 0.651 -33.467 1.00 39.98 164 GLY C C 1
ATOM 1889 O O . GLY C 1 41 ? -2.273 1.427 -33.929 1.00 41.56 164 GLY C O 1
ATOM 1890 N N . PHE C 1 42 ? -1.387 0.314 -32.180 1.00 34.62 165 PHE C N 1
ATOM 1891 C CA . PHE C 1 42 ? -2.332 0.809 -31.193 1.00 37.05 165 PHE C CA 1
ATOM 1892 C C . PHE C 1 42 ? -1.683 1.875 -30.319 1.00 37.84 165 PHE C C 1
ATOM 1893 O O . PHE C 1 42 ? -0.477 1.842 -30.057 1.00 28.05 165 PHE C O 1
ATOM 1901 N N . ILE C 1 43 ? -2.502 2.823 -29.869 1.00 27.89 166 ILE C N 1
ATOM 1902 C CA . ILE C 1 43 ? -2.103 3.821 -28.883 1.00 27.64 166 ILE C CA 1
ATOM 1903 C C . ILE C 1 43 ? -3.249 3.983 -27.895 1.00 29.40 166 ILE C C 1
ATOM 1904 O O . ILE C 1 43 ? -4.416 4.070 -28.291 1.00 31.29 166 ILE C O 1
ATOM 1909 N N . THR C 1 44 ? -2.916 4.010 -26.607 1.00 27.44 167 THR C N 1
ATOM 1910 C CA . THR C 1 44 ? -3.891 4.162 -25.536 1.00 27.30 167 THR C CA 1
ATOM 1911 C C . THR C 1 44 ? -3.599 5.435 -24.751 1.00 34.93 167 THR C C 1
ATOM 1912 O O . THR C 1 44 ? -2.461 5.656 -24.323 1.00 31.16 167 THR C O 1
ATOM 1916 N N . VAL C 1 45 ? -4.627 6.267 -24.567 1.00 26.04 168 VAL C N 1
ATOM 1917 C CA . VAL C 1 45 ? -4.559 7.452 -23.718 1.00 39.39 168 VAL C CA 1
ATOM 1918 C C . VAL C 1 45 ? -5.553 7.285 -22.575 1.00 27.52 168 VAL C C 1
ATOM 1919 O O . VAL C 1 45 ? -6.648 6.746 -22.766 1.00 32.02 168 VAL C O 1
ATOM 1923 N N . GLY C 1 46 ? -5.173 7.747 -21.388 1.00 30.15 169 GLY C N 1
ATOM 1924 C CA . GLY C 1 46 ? -6.056 7.615 -20.246 1.00 45.67 169 GLY C CA 1
ATOM 1925 C C . GLY C 1 46 ? -5.689 8.578 -19.139 1.00 38.71 169 GLY C C 1
ATOM 1926 O O . GLY C 1 46 ? -4.775 9.396 -19.269 1.00 43.79 169 GLY C O 1
ATOM 1927 N N . TYR C 1 47 ? -6.421 8.463 -18.032 1.00 39.62 170 TYR C N 1
ATOM 1928 C CA . TYR C 1 47 ? -6.191 9.315 -16.873 1.00 53.25 170 TYR C CA 1
ATOM 1929 C C . TYR C 1 47 ? -6.769 8.647 -15.631 1.00 52.53 170 TYR C C 1
ATOM 1930 O O . TYR C 1 47 ? -7.676 7.817 -15.723 1.00 45.93 170 TYR C O 1
ATOM 1939 N N . ARG C 1 48 ? -6.239 9.027 -14.471 1.00 61.78 171 ARG C N 1
ATOM 1940 C CA . ARG C 1 48 ? -6.742 8.559 -13.185 1.00 65.66 171 ARG C CA 1
ATOM 1941 C C . ARG C 1 48 ? -7.678 9.608 -12.598 1.00 65.57 171 ARG C C 1
ATOM 1942 O O . ARG C 1 48 ? -7.341 10.795 -12.565 1.00 68.26 171 ARG C O 1
ATOM 1950 N N . GLY C 1 49 ? -8.853 9.173 -12.154 1.00 68.92 172 GLY C N 1
ATOM 1951 C CA . GLY C 1 49 ? -9.838 10.082 -11.596 1.00 77.35 172 GLY C CA 1
ATOM 1952 C C . GLY C 1 49 ? -10.190 9.781 -10.155 1.00 86.09 172 GLY C C 1
ATOM 1953 O O . GLY C 1 49 ? -9.367 9.258 -9.399 1.00 86.28 172 GLY C O 1
ATOM 1954 N N . ASP C 1 60 ? -17.147 24.792 -10.291 1.00 104.83 183 ASP C N 1
ATOM 1955 C CA . ASP C 1 60 ? -15.747 24.397 -10.408 1.00 107.56 183 ASP C CA 1
ATOM 1956 C C . ASP C 1 60 ? -15.514 23.002 -9.827 1.00 109.42 183 ASP C C 1
ATOM 1957 O O . ASP C 1 60 ? -14.373 22.589 -9.617 1.00 106.24 183 ASP C O 1
ATOM 1959 N N . ALA C 1 61 ? -16.606 22.279 -9.570 1.00 107.51 184 ALA C N 1
ATOM 1960 C CA . ALA C 1 61 ? -16.521 20.919 -9.050 1.00 113.04 184 ALA C CA 1
ATOM 1961 C C . ALA C 1 61 ? -17.476 19.943 -9.720 1.00 108.00 184 ALA C C 1
ATOM 1962 O O . ALA C 1 61 ? -17.338 18.735 -9.503 1.00 98.34 184 ALA C O 1
ATOM 1964 N N . LYS C 1 62 ? -18.434 20.414 -10.521 1.00 101.05 185 LYS C N 1
ATOM 1965 C CA . LYS C 1 62 ? -19.351 19.528 -11.228 1.00 103.68 185 LYS C CA 1
ATOM 1966 C C . LYS C 1 62 ? -18.677 18.798 -12.385 1.00 96.46 185 LYS C C 1
ATOM 1967 O O . LYS C 1 62 ? -19.096 17.688 -12.732 1.00 95.14 185 LYS C O 1
ATOM 1973 N N . PHE C 1 63 ? -17.629 19.381 -12.963 1.00 90.31 186 PHE C N 1
ATOM 1974 C CA . PHE C 1 63 ? -17.040 18.899 -14.206 1.00 85.44 186 PHE C CA 1
ATOM 1975 C C . PHE C 1 63 ? -16.113 17.713 -13.936 1.00 88.51 186 PHE C C 1
ATOM 1976 O O . PHE C 1 63 ? -16.006 17.211 -12.813 1.00 94.04 186 PHE C O 1
ATOM 1984 N N . ARG C 1 64 ? -15.434 17.244 -14.979 1.00 79.28 187 ARG C N 1
ATOM 1985 C CA . ARG C 1 64 ? -14.505 16.132 -14.855 1.00 84.88 187 ARG C CA 1
ATOM 1986 C C . ARG C 1 64 ? -13.100 16.648 -14.573 1.00 78.89 187 ARG C C 1
ATOM 1987 O O . ARG C 1 64 ? -12.663 17.653 -15.143 1.00 74.50 187 ARG C O 1
ATOM 1995 N N . ARG C 1 65 ? -12.399 15.954 -13.682 1.00 80.93 188 ARG C N 1
ATOM 1996 C CA . ARG C 1 65 ? -11.055 16.330 -13.262 1.00 75.73 188 ARG C CA 1
ATOM 1997 C C . ARG C 1 65 ? -10.055 15.397 -13.935 1.00 74.46 188 ARG C C 1
ATOM 1998 O O . ARG C 1 65 ? -9.949 14.222 -13.569 1.00 76.75 188 ARG C O 1
ATOM 2000 N N . VAL C 1 66 ? -9.326 15.922 -14.914 1.00 62.81 189 VAL C N 1
ATOM 2001 C CA . VAL C 1 66 ? -8.264 15.174 -15.583 1.00 67.89 189 VAL C CA 1
ATOM 2002 C C . VAL C 1 66 ? -6.923 15.731 -15.120 1.00 64.39 189 VAL C C 1
ATOM 2003 O O . VAL C 1 66 ? -6.491 16.792 -15.598 1.00 66.54 189 VAL C O 1
ATOM 2007 N N . PRO C 1 67 ? -6.237 15.063 -14.189 1.00 60.28 190 PRO C N 1
ATOM 2008 C CA . PRO C 1 67 ? -4.967 15.610 -13.692 1.00 62.52 190 PRO C CA 1
ATOM 2009 C C . PRO C 1 67 ? -3.818 15.444 -14.667 1.00 66.43 190 PRO C C 1
ATOM 2010 O O . PRO C 1 67 ? -2.954 16.326 -14.736 1.00 58.36 190 PRO C O 1
ATOM 2014 N N . ARG C 1 68 ? -3.785 14.352 -15.428 1.00 53.08 191 ARG C N 1
ATOM 2015 C CA . ARG C 1 68 ? -2.670 14.070 -16.321 1.00 53.04 191 ARG C CA 1
ATOM 2016 C C . ARG C 1 68 ? -3.105 13.037 -17.350 1.00 51.54 191 ARG C C 1
ATOM 2017 O O . ARG C 1 68 ? -3.782 12.063 -17.012 1.00 43.89 191 ARG C O 1
ATOM 2025 N N . ILE C 1 69 ? -2.709 13.252 -18.601 1.00 51.22 192 ILE C N 1
ATOM 2026 C CA . ILE C 1 69 ? -3.045 12.357 -19.703 1.00 38.89 192 ILE C CA 1
ATOM 2027 C C . ILE C 1 69 ? -1.886 11.393 -19.909 1.00 40.14 192 ILE C C 1
ATOM 2028 O O . ILE C 1 69 ? -0.779 11.810 -20.269 1.00 39.94 192 ILE C O 1
ATOM 2033 N N . LEU C 1 70 ? -2.141 10.105 -19.704 1.00 43.58 193 LEU C N 1
ATOM 2034 C CA . LEU C 1 70 ? -1.121 9.080 -19.866 1.00 36.52 193 LEU C CA 1
ATOM 2035 C C . LEU C 1 70 ? -1.171 8.501 -21.274 1.00 31.91 193 LEU C C 1
ATOM 2036 O O . LEU C 1 70 ? -2.232 8.434 -21.899 1.00 33.50 193 LEU C O 1
ATOM 2041 N N . VAL C 1 71 ? -0.008 8.083 -21.771 1.00 31.29 194 VAL C N 1
ATOM 2042 C CA . VAL C 1 71 ? 0.131 7.546 -23.121 1.00 30.16 194 VAL C CA 1
ATOM 2043 C C . VAL C 1 71 ? 0.831 6.195 -23.044 1.00 34.95 194 VAL C C 1
ATOM 2044 O O . VAL C 1 71 ? 1.877 6.070 -22.398 1.00 35.09 194 VAL C O 1
ATOM 2048 N N . CYS C 1 72 ? 0.260 5.189 -23.713 1.00 32.44 195 CYS C N 1
ATOM 2049 C CA . CYS C 1 72 ? 0.797 3.833 -23.720 1.00 29.19 195 CYS C CA 1
ATOM 2050 C C . CYS C 1 72 ? 0.849 3.297 -25.143 1.00 31.48 195 CYS C C 1
ATOM 2051 O O . CYS C 1 72 ? -0.083 3.502 -25.927 1.00 34.79 195 CYS C O 1
ATOM 2054 N N . GLY C 1 73 ? 1.925 2.595 -25.463 1.00 33.83 196 GLY C N 1
ATOM 2055 C CA . GLY C 1 73 ? 2.069 1.975 -26.763 1.00 32.02 196 GLY C CA 1
ATOM 2056 C C . GLY C 1 73 ? 3.526 1.937 -27.175 1.00 29.88 196 GLY C C 1
ATOM 2057 O O . GLY C 1 73 ? 4.421 2.215 -26.383 1.00 40.20 196 GLY C O 1
ATOM 2058 N N . ARG C 1 74 ? 3.740 1.576 -28.440 1.00 28.66 197 ARG C N 1
ATOM 2059 C CA . ARG C 1 74 ? 5.085 1.568 -29.001 1.00 38.93 197 ARG C CA 1
ATOM 2060 C C . ARG C 1 74 ? 5.652 2.984 -29.010 1.00 43.83 197 ARG C C 1
ATOM 2061 O O . ARG C 1 74 ? 4.977 3.933 -29.423 1.00 39.58 197 ARG C O 1
ATOM 2069 N N . ILE C 1 75 ? 6.901 3.119 -28.560 1.00 43.00 198 ILE C N 1
ATOM 2070 C CA . ILE C 1 75 ? 7.489 4.439 -28.339 1.00 45.57 198 ILE C CA 1
ATOM 2071 C C . ILE C 1 75 ? 7.569 5.229 -29.641 1.00 49.45 198 ILE C C 1
ATOM 2072 O O . ILE C 1 75 ? 7.289 6.434 -29.670 1.00 45.91 198 ILE C O 1
ATOM 2077 N N . SER C 1 76 ? 7.933 4.565 -30.741 1.00 41.67 199 SER C N 1
ATOM 2078 C CA . SER C 1 76 ? 8.076 5.274 -32.010 1.00 49.15 199 SER C CA 1
ATOM 2079 C C . SER C 1 76 ? 6.747 5.845 -32.489 1.00 46.67 199 SER C C 1
ATOM 2080 O O . SER C 1 76 ? 6.717 6.919 -33.101 1.00 49.14 199 SER C O 1
ATOM 2083 N N . LEU C 1 77 ? 5.641 5.147 -32.224 1.00 48.21 200 LEU C N 1
ATOM 2084 C CA . LEU C 1 77 ? 4.334 5.656 -32.629 1.00 40.92 200 LEU C CA 1
ATOM 2085 C C . LEU C 1 77 ? 3.931 6.866 -31.803 1.00 33.92 200 LEU C C 1
ATOM 2086 O O . LEU C 1 77 ? 3.388 7.839 -32.340 1.00 38.83 200 LEU C O 1
ATOM 2091 N N . ALA C 1 78 ? 4.175 6.815 -30.492 1.00 31.10 201 ALA C N 1
ATOM 2092 C CA . ALA C 1 78 ? 3.771 7.911 -29.619 1.00 39.35 201 ALA C CA 1
ATOM 2093 C C . ALA C 1 78 ? 4.522 9.193 -29.956 1.00 37.85 201 ALA C C 1
ATOM 2094 O O . ALA C 1 78 ? 3.943 10.285 -29.924 1.00 42.22 201 ALA C O 1
ATOM 2096 N N . LYS C 1 79 ? 5.812 9.079 -30.285 1.00 34.14 202 LYS C N 1
ATOM 2097 C CA . LYS C 1 79 ? 6.596 10.263 -30.620 1.00 38.62 202 LYS C CA 1
ATOM 2098 C C . LYS C 1 79 ? 6.139 10.871 -31.939 1.00 50.42 202 LYS C C 1
ATOM 2099 O O . LYS C 1 79 ? 6.110 12.098 -32.089 1.00 47.27 202 LYS C O 1
ATOM 2105 N N . GLU C 1 80 ? 5.784 10.027 -32.910 1.00 44.75 203 GLU C N 1
ATOM 2106 C CA . GLU C 1 80 ? 5.315 10.535 -34.194 1.00 37.59 203 GLU C CA 1
ATOM 2107 C C . GLU C 1 80 ? 3.992 11.274 -34.042 1.00 41.28 203 GLU C C 1
ATOM 2108 O O . GLU C 1 80 ? 3.742 12.265 -34.737 1.00 38.97 203 GLU C O 1
ATOM 2114 N N . VAL C 1 81 ? 3.135 10.815 -33.130 1.00 37.64 204 VAL C N 1
ATOM 2115 C CA . VAL C 1 81 ? 1.817 11.423 -32.986 1.00 37.60 204 VAL C CA 1
ATOM 2116 C C . VAL C 1 81 ? 1.892 12.716 -32.183 1.00 44.69 204 VAL C C 1
ATOM 2117 O O . VAL C 1 81 ? 1.286 13.726 -32.556 1.00 44.75 204 VAL C O 1
ATOM 2121 N N . PHE C 1 82 ? 2.636 12.715 -31.079 1.00 39.66 205 PHE C N 1
ATOM 2122 C CA . PHE C 1 82 ? 2.598 13.817 -30.127 1.00 38.93 205 PHE C CA 1
ATOM 2123 C C . PHE C 1 82 ? 3.821 14.721 -30.163 1.00 44.14 205 PHE C C 1
ATOM 2124 O O . PHE C 1 82 ? 3.697 15.906 -29.848 1.00 45.63 205 PHE C O 1
ATOM 2132 N N . GLY C 1 83 ? 4.987 14.203 -30.535 1.00 44.65 206 GLY C N 1
ATOM 2133 C CA . GLY C 1 83 ? 6.144 15.065 -30.730 1.00 32.43 206 GLY C CA 1
ATOM 2134 C C . GLY C 1 83 ? 6.597 15.732 -29.445 1.00 43.90 206 GLY C C 1
ATOM 2135 O O . GLY C 1 83 ? 6.808 15.080 -28.416 1.00 50.64 206 GLY C O 1
ATOM 2136 N N . GLU C 1 84 ? 6.751 17.060 -29.505 1.00 45.04 207 GLU C N 1
ATOM 2137 C CA . GLU C 1 84 ? 7.269 17.820 -28.371 1.00 42.23 207 GLU C CA 1
ATOM 2138 C C . GLU C 1 84 ? 6.334 17.783 -27.172 1.00 41.80 207 GLU C C 1
ATOM 2139 O O . GLU C 1 84 ? 6.794 17.935 -26.034 1.00 42.74 207 GLU C O 1
ATOM 2145 N N . THR C 1 85 ? 5.032 17.592 -27.396 1.00 34.38 208 THR C N 1
ATOM 2146 C CA . THR C 1 85 ? 4.083 17.537 -26.292 1.00 32.80 208 THR C CA 1
ATOM 2147 C C . THR C 1 85 ? 4.227 16.277 -25.448 1.00 31.64 208 THR C C 1
ATOM 2148 O O . THR C 1 85 ? 3.498 16.132 -24.460 1.00 32.69 208 THR C O 1
ATOM 2152 N N . LEU C 1 86 ? 5.147 15.381 -25.797 1.00 33.28 209 LEU C N 1
ATOM 2153 C CA . LEU C 1 86 ? 5.298 14.101 -25.117 1.00 40.28 209 LEU C CA 1
ATOM 2154 C C . LEU C 1 86 ? 6.384 14.207 -24.052 1.00 43.79 209 LEU C C 1
ATOM 2155 O O . LEU C 1 86 ? 7.530 14.555 -24.357 1.00 43.32 209 LEU C O 1
ATOM 2160 N N . ASN C 1 87 ? 6.022 13.905 -22.807 1.00 41.55 210 ASN C N 1
ATOM 2161 C CA . ASN C 1 87 ? 6.958 13.893 -21.689 1.00 39.60 210 ASN C CA 1
ATOM 2162 C C . ASN C 1 87 ? 7.422 12.459 -21.456 1.00 48.95 210 ASN C C 1
ATOM 2163 O O . ASN C 1 87 ? 6.611 11.585 -21.130 1.00 39.09 210 ASN C O 1
ATOM 2168 N N . GLU C 1 88 ? 8.725 12.225 -21.613 1.00 52.85 211 GLU C N 1
ATOM 2169 C CA . GLU C 1 88 ? 9.313 10.898 -21.487 1.00 50.50 211 GLU C CA 1
ATOM 2170 C C . GLU C 1 88 ? 10.210 10.772 -20.261 1.00 60.65 211 GLU C C 1
ATOM 2171 O O . GLU C 1 88 ? 11.063 9.880 -20.211 1.00 61.06 211 GLU C O 1
ATOM 2177 N N . SER C 1 89 ? 10.024 11.639 -19.263 1.00 63.05 212 SER C N 1
ATOM 2178 C CA . SER C 1 89 ? 10.972 11.714 -18.156 1.00 63.15 212 SER C CA 1
ATOM 2179 C C . SER C 1 89 ? 10.930 10.472 -17.273 1.00 59.03 212 SER C C 1
ATOM 2180 O O . SER C 1 89 ? 11.970 10.054 -16.751 1.00 63.45 212 SER C O 1
ATOM 2183 N N . ARG C 1 90 ? 9.755 9.868 -17.090 1.00 60.84 213 ARG C N 1
ATOM 2184 C CA . ARG C 1 90 ? 9.637 8.714 -16.205 1.00 57.87 213 ARG C CA 1
ATOM 2185 C C . ARG C 1 90 ? 10.068 7.409 -16.862 1.00 61.99 213 ARG C C 1
ATOM 2186 O O . ARG C 1 90 ? 10.095 6.376 -16.186 1.00 68.15 213 ARG C O 1
ATOM 2194 N N . ASP C 1 91 ? 10.390 7.422 -18.152 1.00 59.49 214 ASP C N 1
ATOM 2195 C CA . ASP C 1 91 ? 10.908 6.239 -18.829 1.00 52.16 214 ASP C CA 1
ATOM 2196 C C . ASP C 1 91 ? 11.834 6.663 -19.964 1.00 59.78 214 ASP C C 1
ATOM 2197 O O . ASP C 1 91 ? 11.548 6.380 -21.134 1.00 58.87 214 ASP C O 1
ATOM 2202 N N . PRO C 1 92 ? 12.946 7.332 -19.671 1.00 68.62 215 PRO C N 1
ATOM 2203 C CA . PRO C 1 92 ? 13.774 7.889 -20.742 1.00 73.50 215 PRO C CA 1
ATOM 2204 C C . PRO C 1 92 ? 14.790 6.884 -21.266 1.00 87.21 215 PRO C C 1
ATOM 2205 O O . PRO C 1 92 ? 15.070 5.854 -20.650 1.00 92.29 215 PRO C O 1
ATOM 2209 N N . ASP C 1 93 ? 15.343 7.216 -22.434 1.00 85.76 216 ASP C N 1
ATOM 2210 C CA . ASP C 1 93 ? 16.429 6.457 -23.054 1.00 99.28 216 ASP C CA 1
ATOM 2211 C C . ASP C 1 93 ? 16.033 4.993 -23.265 1.00 104.15 216 ASP C C 1
ATOM 2212 O O . ASP C 1 93 ? 16.637 4.065 -22.721 1.00 101.57 216 ASP C O 1
ATOM 2217 N N . ARG C 1 94 ? 14.997 4.805 -24.076 1.00 92.10 217 ARG C N 1
ATOM 2218 C CA . ARG C 1 94 ? 14.515 3.486 -24.448 1.00 77.93 217 ARG C CA 1
ATOM 2219 C C . ARG C 1 94 ? 14.535 3.352 -25.963 1.00 74.78 217 ARG C C 1
ATOM 2220 O O . ARG C 1 94 ? 14.456 4.348 -26.691 1.00 72.39 217 ARG C O 1
ATOM 2228 N N . ALA C 1 95 ? 14.646 2.115 -26.431 1.00 76.90 218 ALA C N 1
ATOM 2229 C CA . ALA C 1 95 ? 14.680 1.872 -27.864 1.00 61.47 218 ALA C CA 1
ATOM 2230 C C . ALA C 1 95 ? 13.354 2.294 -28.491 1.00 59.88 218 ALA C C 1
ATOM 2231 O O . ALA C 1 95 ? 12.287 2.042 -27.918 1.00 62.49 218 ALA C O 1
ATOM 2233 N N . PRO C 1 96 ? 13.381 2.945 -29.657 1.00 63.71 219 PRO C N 1
ATOM 2234 C CA . PRO C 1 96 ? 12.122 3.408 -30.264 1.00 62.75 219 PRO C CA 1
ATOM 2235 C C . PRO C 1 96 ? 11.158 2.286 -30.610 1.00 65.81 219 PRO C C 1
ATOM 2236 O O . PRO C 1 96 ? 9.943 2.519 -30.659 1.00 66.56 219 PRO C O 1
ATOM 2240 N N . GLU C 1 97 ? 11.652 1.074 -30.847 1.00 67.56 220 GLU C N 1
ATOM 2241 C CA . GLU C 1 97 ? 10.789 -0.046 -31.195 1.00 67.92 220 GLU C CA 1
ATOM 2242 C C . GLU C 1 97 ? 10.290 -0.812 -29.975 1.00 62.52 220 GLU C C 1
ATOM 2243 O O . GLU C 1 97 ? 9.614 -1.833 -30.135 1.00 66.53 220 GLU C O 1
ATOM 2249 N N . ARG C 1 98 ? 10.587 -0.339 -28.767 1.00 54.51 221 ARG C N 1
ATOM 2250 C CA . ARG C 1 98 ? 10.068 -0.957 -27.558 1.00 49.08 221 ARG C CA 1
ATOM 2251 C C . ARG C 1 98 ? 8.735 -0.314 -27.172 1.00 51.73 221 ARG C C 1
ATOM 2252 O O . ARG C 1 98 ? 8.268 0.639 -27.801 1.00 51.84 221 ARG C O 1
ATOM 2260 N N . TYR C 1 99 ? 8.111 -0.845 -26.124 1.00 43.72 222 TYR C N 1
ATOM 2261 C CA . TYR C 1 99 ? 6.809 -0.383 -25.666 1.00 36.34 222 TYR C CA 1
ATOM 2262 C C . TYR C 1 99 ? 6.934 0.254 -24.290 1.00 41.76 222 TYR C C 1
ATOM 2263 O O . TYR C 1 99 ? 7.759 -0.157 -23.470 1.00 43.87 222 TYR C O 1
ATOM 2272 N N . THR C 1 100 ? 6.106 1.265 -24.046 1.00 34.37 223 THR C N 1
ATOM 2273 C CA . THR C 1 100 ? 6.108 1.975 -22.780 1.00 39.04 223 THR C CA 1
ATOM 2274 C C . THR C 1 100 ? 4.688 2.079 -22.247 1.00 33.46 223 THR C C 1
ATOM 2275 O O . THR C 1 100 ? 3.709 2.001 -22.992 1.00 39.06 223 THR C O 1
ATOM 2279 N N . SER C 1 101 ? 4.595 2.249 -20.930 1.00 31.59 224 SER C N 1
ATOM 2280 C CA . SER C 1 101 ? 3.329 2.490 -20.253 1.00 40.09 224 SER C CA 1
ATOM 2281 C C . SER C 1 101 ? 3.384 3.739 -19.382 1.00 49.53 224 SER C C 1
ATOM 2282 O O . SER C 1 101 ? 2.448 3.992 -18.613 1.00 40.38 224 SER C O 1
ATOM 2285 N N . ARG C 1 102 ? 4.455 4.536 -19.491 1.00 41.44 225 ARG C N 1
ATOM 2286 C CA . ARG C 1 102 ? 4.732 5.591 -18.523 1.00 53.15 225 ARG C CA 1
ATOM 2287 C C . ARG C 1 102 ? 5.006 6.946 -19.174 1.00 52.33 225 ARG C C 1
ATOM 2288 O O . ARG C 1 102 ? 5.623 7.812 -18.544 1.00 51.83 225 ARG C O 1
ATOM 2296 N N . PHE C 1 103 ? 4.557 7.157 -20.409 1.00 42.48 226 PHE C N 1
ATOM 2297 C CA . PHE C 1 103 ? 4.617 8.486 -21.001 1.00 40.98 226 PHE C CA 1
ATOM 2298 C C . PHE C 1 103 ? 3.390 9.299 -20.593 1.00 41.62 226 PHE C C 1
ATOM 2299 O O . PHE C 1 103 ? 2.354 8.755 -20.202 1.00 39.34 226 PHE C O 1
ATOM 2307 N N . TYR C 1 104 ? 3.516 10.622 -20.681 1.00 37.45 227 TYR C N 1
ATOM 2308 C CA . TYR C 1 104 ? 2.364 11.480 -20.440 1.00 33.73 227 TYR C CA 1
ATOM 2309 C C . TYR C 1 104 ? 2.550 12.792 -21.187 1.00 39.67 227 TYR C C 1
ATOM 2310 O O . TYR C 1 104 ? 3.654 13.131 -21.621 1.00 34.46 227 TYR C O 1
ATOM 2319 N N . LEU C 1 105 ? 1.449 13.519 -21.339 1.00 27.64 228 LEU C N 1
ATOM 2320 C CA . LEU C 1 105 ? 1.405 14.693 -22.196 1.00 43.59 228 LEU C CA 1
ATOM 2321 C C . LEU C 1 105 ? 1.616 15.969 -21.391 1.00 44.05 228 LEU C C 1
ATOM 2322 O O . LEU C 1 105 ? 1.441 16.006 -20.170 1.00 32.60 228 LEU C O 1
ATOM 2327 N N . LYS C 1 106 ? 2.001 17.025 -22.101 1.00 40.04 229 LYS C N 1
ATOM 2328 C CA . LYS C 1 106 ? 2.272 18.318 -21.492 1.00 44.02 229 LYS C CA 1
ATOM 2329 C C . LYS C 1 106 ? 1.058 19.240 -21.482 1.00 54.40 229 LYS C C 1
ATOM 2330 O O . LYS C 1 106 ? 1.177 20.387 -21.039 1.00 57.56 229 LYS C O 1
ATOM 2336 N N . PHE C 1 107 ? -0.097 18.776 -21.958 1.00 45.42 230 PHE C N 1
ATOM 2337 C CA . PHE C 1 107 ? -1.356 19.494 -21.820 1.00 43.32 230 PHE C CA 1
ATOM 2338 C C . PHE C 1 107 ? -2.371 18.576 -21.151 1.00 46.88 230 PHE C C 1
ATOM 2339 O O . PHE C 1 107 ? -2.137 17.376 -20.983 1.00 51.17 230 PHE C O 1
ATOM 2347 N N . LYS C 1 108 ? -3.513 19.150 -20.766 1.00 38.53 231 LYS C N 1
ATOM 2348 C CA . LYS C 1 108 ? -4.451 18.460 -19.891 1.00 42.86 231 LYS C CA 1
ATOM 2349 C C . LYS C 1 108 ? -5.844 18.251 -20.475 1.00 41.50 231 LYS C C 1
ATOM 2350 O O . LYS C 1 108 ? -6.676 17.617 -19.816 1.00 48.16 231 LYS C O 1
ATOM 2356 N N . HIS C 1 109 ? -6.134 18.746 -21.678 1.00 37.41 232 HIS C N 1
ATOM 2357 C CA . HIS C 1 109 ? -7.453 18.561 -22.278 1.00 39.74 232 HIS C CA 1
ATOM 2358 C C . HIS C 1 109 ? -7.457 17.314 -23.157 1.00 38.29 232 HIS C C 1
ATOM 2359 O O . HIS C 1 109 ? -6.635 17.187 -24.071 1.00 30.57 232 HIS C O 1
ATOM 2366 N N . LEU C 1 110 ? -8.399 16.406 -22.884 1.00 36.18 233 LEU C N 1
ATOM 2367 C CA . LEU C 1 110 ? -8.419 15.101 -23.542 1.00 32.76 233 LEU C CA 1
ATOM 2368 C C . LEU C 1 110 ? -8.721 15.223 -25.032 1.00 35.31 233 LEU C C 1
ATOM 2369 O O . LEU C 1 110 ? -8.036 14.614 -25.863 1.00 34.08 233 LEU C O 1
ATOM 2374 N N . GLU C 1 111 ? -9.752 15.996 -25.390 1.00 34.76 234 GLU C N 1
ATOM 2375 C CA . GLU C 1 111 ? -10.178 16.072 -26.786 1.00 30.50 234 GLU C CA 1
ATOM 2376 C C . GLU C 1 111 ? -9.092 16.632 -27.694 1.00 29.74 234 GLU C C 1
ATOM 2377 O O . GLU C 1 111 ? -9.094 16.346 -28.897 1.00 31.35 234 GLU C O 1
ATOM 2383 N N . ARG C 1 112 ? -8.164 17.419 -27.150 1.00 23.33 235 ARG C N 1
ATOM 2384 C CA . ARG C 1 112 ? -7.025 17.860 -27.946 1.00 38.45 235 ARG C CA 1
ATOM 2385 C C . ARG C 1 112 ? -6.114 16.688 -28.289 1.00 27.59 235 ARG C C 1
ATOM 2386 O O . ARG C 1 112 ? -5.617 16.588 -29.417 1.00 32.74 235 ARG C O 1
ATOM 2394 N N . ALA C 1 113 ? -5.884 15.791 -27.326 1.00 26.08 236 ALA C N 1
ATOM 2395 C CA . ALA C 1 113 ? -5.134 14.573 -27.614 1.00 26.78 236 ALA C CA 1
ATOM 2396 C C . ALA C 1 113 ? -5.879 13.691 -28.610 1.00 26.90 236 ALA C C 1
ATOM 2397 O O . ALA C 1 113 ? -5.264 13.087 -29.496 1.00 31.23 236 ALA C O 1
ATOM 2399 N N . PHE C 1 114 ? -7.207 13.607 -28.480 1.00 29.16 237 PHE C N 1
ATOM 2400 C CA . PHE C 1 114 ? -8.000 12.864 -29.455 1.00 24.40 237 PHE C CA 1
ATOM 2401 C C . PHE C 1 114 ? -7.830 13.450 -30.851 1.00 33.42 237 PHE C C 1
ATOM 2402 O O . PHE C 1 114 ? -7.675 12.714 -31.833 1.00 32.97 237 PHE C O 1
ATOM 2410 N N . ASP C 1 115 ? -7.861 14.783 -30.957 1.00 28.99 238 ASP C N 1
ATOM 2411 C CA . ASP C 1 115 ? -7.737 15.432 -32.259 1.00 34.15 238 ASP C CA 1
ATOM 2412 C C . ASP C 1 115 ? -6.364 15.188 -32.873 1.00 28.09 238 ASP C C 1
ATOM 2413 O O . ASP C 1 115 ? -6.252 14.967 -34.084 1.00 27.82 238 ASP C O 1
ATOM 2418 N N . MET C 1 116 ? -5.305 15.228 -32.057 1.00 29.35 239 MET C N 1
ATOM 2419 C CA . MET C 1 116 ? -3.963 14.961 -32.572 1.00 34.21 239 MET C CA 1
ATOM 2420 C C . MET C 1 116 ? -3.856 13.544 -33.125 1.00 39.79 239 MET C C 1
ATOM 2421 O O . MET C 1 116 ? -3.234 13.323 -34.171 1.00 37.43 239 MET C O 1
ATOM 2426 N N . LEU C 1 117 ? -4.455 12.569 -32.434 1.00 31.65 240 LEU C N 1
ATOM 2427 C CA . LEU C 1 117 ? -4.465 11.200 -32.941 1.00 37.05 240 LEU C CA 1
ATOM 2428 C C . LEU C 1 117 ? -5.241 11.103 -34.248 1.00 34.56 240 LEU C C 1
ATOM 2429 O O . LEU C 1 117 ? -4.852 10.360 -35.158 1.00 32.31 240 LEU C O 1
ATOM 2434 N N . SER C 1 118 ? -6.342 11.851 -34.360 1.00 33.64 241 SER C N 1
ATOM 2435 C CA . SER C 1 118 ? -7.142 11.825 -35.580 1.00 33.07 241 SER C CA 1
ATOM 2436 C C . SER C 1 118 ? -6.402 12.461 -36.753 1.00 45.90 241 SER C C 1
ATOM 2437 O O . SER C 1 118 ? -6.623 12.073 -37.907 1.00 43.67 241 SER C O 1
ATOM 2440 N N . GLU C 1 119 ? -5.523 13.433 -36.481 1.00 44.11 242 GLU C N 1
ATOM 2441 C CA . GLU C 1 119 ? -4.737 14.043 -37.549 1.00 43.40 242 GLU C CA 1
ATOM 2442 C C . GLU C 1 119 ? -3.815 13.035 -38.217 1.00 38.13 242 GLU C C 1
ATOM 2443 O O . GLU C 1 119 ? -3.549 13.142 -39.419 1.00 43.66 242 GLU C O 1
ATOM 2449 N N . CYS C 1 120 ? -3.314 12.059 -37.460 1.00 38.40 243 CYS C N 1
ATOM 2450 C CA . CYS C 1 120 ? -2.318 11.115 -37.948 1.00 43.24 243 CYS C CA 1
ATOM 2451 C C . CYS C 1 120 ? -2.923 9.832 -38.504 1.00 36.46 243 CYS C C 1
ATOM 2452 O O . CYS C 1 120 ? -2.173 8.925 -38.871 1.00 45.80 243 CYS C O 1
ATOM 2455 N N . GLY C 1 121 ? -4.246 9.725 -38.568 1.00 37.86 244 GLY C N 1
ATOM 2456 C CA . GLY C 1 121 ? -4.890 8.558 -39.135 1.00 39.89 244 GLY C CA 1
ATOM 2457 C C . GLY C 1 121 ? -5.423 7.543 -38.146 1.00 44.37 244 GLY C C 1
ATOM 2458 O O . GLY C 1 121 ? -5.866 6.470 -38.571 1.00 39.21 244 GLY C O 1
ATOM 2459 N N . PHE C 1 122 ? -5.398 7.843 -36.851 1.00 37.13 245 PHE C N 1
ATOM 2460 C CA . PHE C 1 122 ? -5.913 6.937 -35.837 1.00 36.91 245 PHE C CA 1
ATOM 2461 C C . PHE C 1 122 ? -7.411 7.141 -35.642 1.00 39.48 245 PHE C C 1
ATOM 2462 O O . PHE C 1 122 ? -7.930 8.253 -35.772 1.00 45.02 245 PHE C O 1
ATOM 2470 N N . HIS C 1 123 ? -8.104 6.048 -35.330 1.00 36.59 246 HIS C N 1
ATOM 2471 C CA . HIS C 1 123 ? -9.508 6.085 -34.953 1.00 36.21 246 HIS C CA 1
ATOM 2472 C C . HIS C 1 123 ? -9.678 5.485 -33.564 1.00 36.80 246 HIS C C 1
ATOM 2473 O O . HIS C 1 123 ? -8.959 4.557 -33.180 1.00 30.00 246 HIS C O 1
ATOM 2480 N N . MET C 1 124 ? -10.639 6.017 -32.814 1.00 27.01 247 MET C N 1
ATOM 2481 C CA . MET C 1 124 ? -10.967 5.470 -31.504 1.00 32.83 247 MET C CA 1
ATOM 2482 C C . MET C 1 124 ? -11.814 4.218 -31.687 1.00 30.90 247 MET C C 1
ATOM 2483 O O . MET C 1 124 ? -12.903 4.277 -32.267 1.00 43.51 247 MET C O 1
ATOM 2488 N N . VAL C 1 125 ? -11.320 3.084 -31.196 1.00 35.82 248 VAL C N 1
ATOM 2489 C CA . VAL C 1 125 ? -12.000 1.807 -31.386 1.00 46.91 248 VAL C CA 1
ATOM 2490 C C . VAL C 1 125 ? -12.636 1.275 -30.111 1.00 45.18 248 VAL C C 1
ATOM 2491 O O . VAL C 1 125 ? -13.489 0.376 -30.198 1.00 45.11 248 VAL C O 1
ATOM 2495 N N . ALA C 1 126 ? -12.273 1.799 -28.943 1.00 39.50 249 ALA C N 1
ATOM 2496 C CA . ALA C 1 126 ? -12.834 1.314 -27.688 1.00 42.31 249 ALA C CA 1
ATOM 2497 C C . ALA C 1 126 ? -12.492 2.297 -26.580 1.00 41.91 249 ALA C C 1
ATOM 2498 O O . ALA C 1 126 ? -11.582 3.120 -26.713 1.00 33.26 249 ALA C O 1
ATOM 2500 N N . CYS C 1 127 ? -13.237 2.195 -25.482 1.00 33.37 250 CYS C N 1
ATOM 2501 C CA . CYS C 1 127 ? -12.956 2.959 -24.277 1.00 35.98 250 CYS C CA 1
ATOM 2502 C C . CYS C 1 127 ? -13.606 2.243 -23.104 1.00 44.61 250 CYS C C 1
ATOM 2503 O O . CYS C 1 127 ? -14.672 1.641 -23.249 1.00 46.86 250 CYS C O 1
ATOM 2506 N N A ASN C 1 128 ? -12.947 2.293 -21.949 0.56 38.99 251 ASN C N 1
ATOM 2507 N N B ASN C 1 128 ? -12.969 2.332 -21.938 0.44 37.72 251 ASN C N 1
ATOM 2508 C CA A ASN C 1 128 ? -13.454 1.619 -20.765 0.56 41.85 251 ASN C CA 1
ATOM 2509 C CA B ASN C 1 128 ? -13.448 1.604 -20.772 0.44 41.62 251 ASN C CA 1
ATOM 2510 C C A ASN C 1 128 ? -12.979 2.358 -19.524 0.56 42.72 251 ASN C C 1
ATOM 2511 C C B ASN C 1 128 ? -12.907 2.259 -19.508 0.44 42.70 251 ASN C C 1
ATOM 2512 O O A ASN C 1 128 ? -12.048 3.165 -19.571 0.56 43.70 251 ASN C O 1
ATOM 2513 O O B ASN C 1 128 ? -11.867 2.922 -19.527 0.44 43.85 251 ASN C O 1
ATOM 2522 N N . SER C 1 129 ? -13.637 2.067 -18.407 1.00 43.59 252 SER C N 1
ATOM 2523 C CA . SER C 1 129 ? -13.281 2.625 -17.112 1.00 50.91 252 SER C CA 1
ATOM 2524 C C . SER C 1 129 ? -13.311 1.520 -16.067 1.00 53.23 252 SER C C 1
ATOM 2525 O O . SER C 1 129 ? -14.242 0.710 -16.035 1.00 49.10 252 SER C O 1
ATOM 2528 N N . SER C 1 130 ? -12.288 1.488 -15.217 1.00 49.44 253 SER C N 1
ATOM 2529 C CA . SER C 1 130 ? -12.148 0.469 -14.187 1.00 55.78 253 SER C CA 1
ATOM 2530 C C . SER C 1 130 ? -11.925 1.139 -12.839 1.00 57.36 253 SER C C 1
ATOM 2531 O O . SER C 1 130 ? -11.626 2.333 -12.753 1.00 58.24 253 SER C O 1
ATOM 2534 N N . VAL C 1 131 ? -12.073 0.356 -11.774 1.00 55.02 254 VAL C N 1
ATOM 2535 C CA . VAL C 1 131 ? -11.867 0.841 -10.414 1.00 66.99 254 VAL C CA 1
ATOM 2536 C C . VAL C 1 131 ? -11.059 -0.197 -9.645 1.00 56.89 254 VAL C C 1
ATOM 2537 O O . VAL C 1 131 ? -11.193 -1.403 -9.876 1.00 71.16 254 VAL C O 1
ATOM 2541 N N . THR C 1 132 ? -10.200 0.279 -8.745 1.00 75.09 255 THR C N 1
ATOM 2542 C CA . THR C 1 132 ? -9.354 -0.583 -7.933 1.00 81.40 255 THR C CA 1
ATOM 2543 C C . THR C 1 132 ? -9.316 -0.054 -6.507 1.00 80.99 255 THR C C 1
ATOM 2544 O O . THR C 1 132 ? -9.467 1.148 -6.270 1.00 73.20 255 THR C O 1
ATOM 2548 N N . ALA C 1 133 ? -9.106 -0.965 -5.559 1.00 82.84 256 ALA C N 1
ATOM 2549 C CA . ALA C 1 133 ? -9.071 -0.635 -4.141 1.00 82.33 256 ALA C CA 1
ATOM 2550 C C . ALA C 1 133 ? -7.859 -1.288 -3.493 1.00 77.95 256 ALA C C 1
ATOM 2551 O O . ALA C 1 133 ? -7.547 -2.451 -3.767 1.00 86.14 256 ALA C O 1
ATOM 2553 N N . SER C 1 134 ? -7.179 -0.532 -2.631 1.00 80.47 257 SER C N 1
ATOM 2554 C CA . SER C 1 134 ? -6.004 -1.014 -1.920 1.00 84.75 257 SER C CA 1
ATOM 2555 C C . SER C 1 134 ? -6.104 -0.604 -0.460 1.00 91.01 257 SER C C 1
ATOM 2556 O O . SER C 1 134 ? -6.466 0.535 -0.155 1.00 91.09 257 SER C O 1
ATOM 2559 N N . PHE C 1 135 ? -5.773 -1.535 0.435 1.00 91.71 258 PHE C N 1
ATOM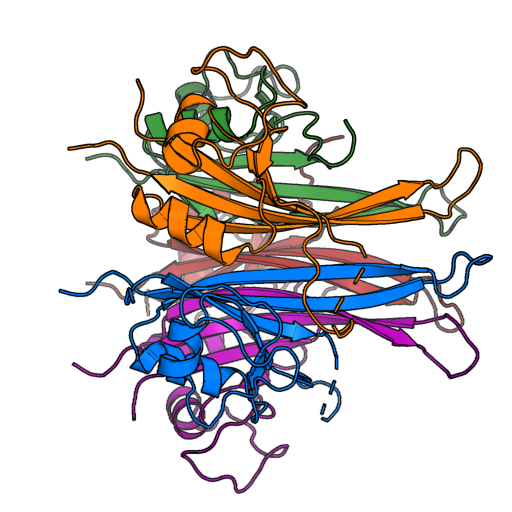 2560 C CA . PHE C 1 135 ? -5.938 -1.299 1.865 1.00 88.07 258 PHE C CA 1
ATOM 2561 C C . PHE C 1 135 ? -5.083 -0.127 2.333 1.00 83.88 258 PHE C C 1
ATOM 2562 O O . PHE C 1 135 ? -3.983 0.107 1.825 1.00 85.83 258 PHE C O 1
ATOM 2570 N N . ILE C 1 136 ? -5.607 0.615 3.314 1.00 83.01 259 ILE C N 1
ATOM 2571 C CA . ILE C 1 136 ? -4.890 1.769 3.851 1.00 93.07 259 ILE C CA 1
ATOM 2572 C C . ILE C 1 136 ? -3.578 1.332 4.492 1.00 97.33 259 ILE C C 1
ATOM 2573 O O . ILE C 1 136 ? -2.516 1.903 4.220 1.00 91.47 259 ILE C O 1
ATOM 2578 N N . ASN C 1 137 ? -3.630 0.313 5.348 1.00 89.45 260 ASN C N 1
ATOM 2579 C CA . ASN C 1 137 ? -2.438 -0.161 6.037 1.00 80.37 260 ASN C CA 1
AT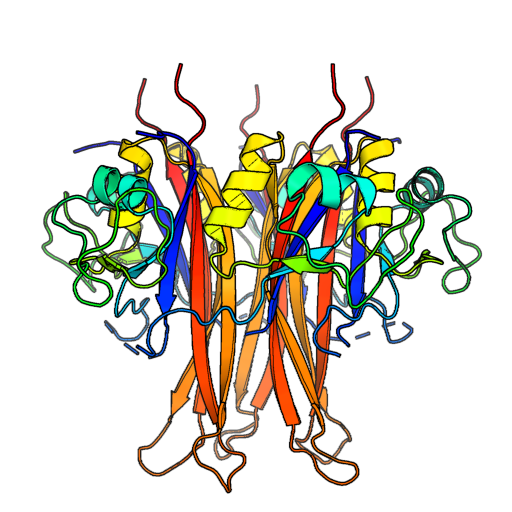OM 2580 C C . ASN C 1 137 ? -2.591 -1.650 6.331 1.00 80.95 260 ASN C C 1
ATOM 2581 O O . ASN C 1 137 ? -3.467 -2.328 5.785 1.00 67.08 260 ASN C O 1
ATOM 2586 N N . GLN C 1 138 ? -1.737 -2.150 7.222 1.00 87.19 261 GLN C N 1
ATOM 2587 C CA . GLN C 1 138 ? -1.573 -3.591 7.393 1.00 81.46 261 GLN C CA 1
ATOM 2588 C C . GLN C 1 138 ? -2.726 -4.204 8.183 1.00 78.74 261 GLN C C 1
ATOM 2589 O O . GLN C 1 138 ? -3.152 -5.330 7.897 1.00 74.60 261 GLN C O 1
ATOM 2595 N N . TYR C 1 139 ? -3.250 -3.481 9.175 1.00 78.55 262 TYR C N 1
ATOM 2596 C CA . TYR C 1 139 ? -4.202 -4.039 10.130 1.00 81.83 262 TYR C CA 1
ATOM 2597 C C . TYR C 1 139 ? -5.555 -3.334 10.082 1.00 73.93 262 TYR C C 1
ATOM 2598 O O . TYR C 1 139 ? -6.231 -3.207 11.105 1.00 59.25 262 TYR C O 1
ATOM 2607 N N . THR C 1 140 ? -5.968 -2.875 8.905 1.00 75.53 263 THR C N 1
ATOM 2608 C CA . THR C 1 140 ? -7.256 -2.218 8.750 1.00 73.34 263 THR C CA 1
ATOM 2609 C C . THR C 1 140 ? -7.984 -2.781 7.539 1.00 79.06 263 THR C C 1
ATOM 2610 O O . THR C 1 140 ? -7.384 -3.390 6.648 1.00 79.05 263 THR C O 1
ATOM 2614 N N . ASP C 1 141 ? -9.299 -2.572 7.523 1.00 80.76 264 ASP C N 1
ATOM 2615 C CA . ASP C 1 141 ? -10.124 -2.905 6.373 1.00 81.02 264 ASP C CA 1
ATOM 2616 C C . ASP C 1 141 ? -10.429 -1.693 5.502 1.00 86.67 264 ASP C C 1
ATOM 2617 O O . ASP C 1 141 ? -10.987 -1.856 4.411 1.00 81.19 264 ASP C O 1
ATOM 2622 N N . ASP C 1 142 ? -10.071 -0.492 5.953 1.00 75.22 265 ASP C N 1
ATOM 2623 C CA . ASP C 1 142 ? -10.271 0.708 5.155 1.00 92.81 265 ASP C CA 1
ATOM 2624 C C . ASP C 1 142 ? -9.386 0.674 3.914 1.00 92.62 265 ASP C C 1
ATOM 2625 O O . ASP C 1 142 ? -8.341 0.017 3.885 1.00 88.40 265 ASP C O 1
ATOM 2630 N N . LYS C 1 143 ? -9.808 1.401 2.883 1.00 94.62 266 LYS C N 1
ATOM 2631 C CA . LYS C 1 143 ? -9.101 1.377 1.612 1.00 88.73 266 LYS C CA 1
ATOM 2632 C C . LYS C 1 143 ? -9.482 2.600 0.794 1.00 80.73 266 LYS C C 1
ATOM 2633 O O . LYS C 1 143 ? -10.577 3.150 0.943 1.00 80.93 266 LYS C O 1
ATOM 2639 N N . ILE C 1 144 ? -8.557 3.022 -0.064 1.00 86.03 267 ILE C N 1
ATOM 2640 C CA . ILE C 1 144 ? -8.773 4.133 -0.983 1.00 85.33 267 ILE C CA 1
ATOM 2641 C C . ILE C 1 144 ? -9.112 3.566 -2.353 1.00 84.02 267 ILE C C 1
ATOM 2642 O O . ILE C 1 144 ? -8.470 2.616 -2.819 1.00 70.77 267 ILE C O 1
ATOM 2647 N N . TRP C 1 145 ? -10.121 4.143 -2.996 1.00 75.74 268 TRP C N 1
ATOM 2648 C CA . TRP C 1 145 ? -10.555 3.717 -4.317 1.00 73.99 268 TRP C CA 1
ATOM 2649 C C . TRP C 1 145 ? -10.015 4.670 -5.374 1.00 71.79 268 TRP C C 1
ATOM 2650 O O . TRP C 1 145 ? -9.970 5.886 -5.165 1.00 71.61 268 TRP C O 1
ATOM 2661 N N . SER C 1 146 ? -9.603 4.110 -6.509 1.00 72.60 269 SER C N 1
ATOM 2662 C CA . SER C 1 146 ? -9.100 4.894 -7.627 1.00 81.21 269 SER C CA 1
ATOM 2663 C C . SER C 1 146 ? -9.667 4.339 -8.923 1.00 66.08 269 SER C C 1
ATOM 2664 O O . SER C 1 146 ? -9.721 3.121 -9.116 1.00 65.64 269 SER C O 1
ATOM 2667 N N . SER C 1 147 ? -10.088 5.237 -9.807 1.00 70.00 270 SER C N 1
ATOM 2668 C CA . SER C 1 147 ? -10.620 4.874 -11.110 1.00 63.66 270 SER C CA 1
ATOM 2669 C C . SER C 1 147 ? -9.623 5.227 -12.206 1.00 68.01 270 SER C C 1
ATOM 2670 O O . SER C 1 147 ? -8.771 6.104 -12.046 1.00 74.97 270 SER C O 1
ATOM 2673 N N . TYR C 1 148 ? -9.743 4.526 -13.333 1.00 51.21 271 TYR C N 1
ATOM 2674 C CA . TYR C 1 148 ? -8.852 4.713 -14.477 1.00 53.50 271 TYR C CA 1
ATOM 2675 C C . TYR C 1 148 ? -9.677 4.591 -15.752 1.00 58.53 271 TYR C C 1
ATOM 2676 O O . TYR C 1 148 ? -10.173 3.506 -16.068 1.00 55.69 271 TYR C O 1
ATOM 2685 N N . THR C 1 149 ? -9.822 5.696 -16.482 1.00 53.93 272 THR C N 1
ATOM 2686 C CA . THR C 1 149 ? -10.561 5.723 -17.738 1.00 42.55 272 THR C CA 1
ATOM 2687 C C . THR C 1 149 ? -9.592 5.617 -18.909 1.00 46.87 272 THR C C 1
ATOM 2688 O O . THR C 1 149 ? -8.544 6.270 -18.921 1.00 39.49 272 THR C O 1
ATOM 2692 N N . GLU C 1 150 ? -9.951 4.792 -19.894 1.00 39.53 273 GLU C N 1
ATOM 2693 C CA . GLU C 1 150 ? -9.074 4.443 -21.005 1.00 36.25 273 GLU C CA 1
ATOM 2694 C C . GLU C 1 150 ? -9.750 4.744 -22.336 1.00 40.66 273 GLU C C 1
ATOM 2695 O O . GLU C 1 150 ? -10.969 4.605 -22.467 1.00 36.15 273 GLU C O 1
ATOM 2701 N N . TYR C 1 151 ? -8.948 5.140 -23.327 1.00 21.86 274 TYR C N 1
ATOM 2702 C CA . TYR C 1 151 ? -9.412 5.349 -24.696 1.00 33.48 274 TYR C CA 1
ATOM 2703 C C . TYR C 1 151 ? -8.410 4.699 -25.638 1.00 25.20 274 TYR C C 1
ATOM 2704 O O . TYR C 1 151 ? -7.221 5.035 -25.607 1.00 33.40 274 TYR C O 1
ATOM 2713 N N . VAL C 1 152 ? -8.882 3.775 -26.472 1.00 27.49 275 VAL C N 1
ATOM 2714 C CA . VAL C 1 152 ? -8.021 2.956 -27.319 1.00 24.28 275 VAL C CA 1
ATOM 2715 C C . VAL C 1 152 ? -8.107 3.464 -28.752 1.00 26.07 275 VAL C C 1
ATOM 2716 O O . VAL C 1 152 ? -9.206 3.635 -29.294 1.00 29.07 275 VAL C O 1
ATOM 2720 N N . PHE C 1 153 ? -6.947 3.692 -29.366 1.00 25.63 276 PHE C N 1
ATOM 2721 C CA . PHE C 1 153 ? -6.851 4.162 -30.741 1.00 32.17 276 PHE C CA 1
ATOM 2722 C C . PHE C 1 153 ? -6.045 3.177 -31.578 1.00 28.50 276 PHE C C 1
ATOM 2723 O O . PHE C 1 153 ? -5.197 2.445 -31.060 1.00 31.91 276 PHE C O 1
ATOM 2731 N N . TYR C 1 154 ? -6.311 3.174 -32.884 1.00 25.27 277 TYR C N 1
ATOM 2732 C CA . TYR C 1 154 ? -5.661 2.252 -33.805 1.00 26.85 277 TYR C CA 1
ATOM 2733 C C . TYR C 1 154 ? -5.547 2.886 -35.186 1.00 28.98 277 TYR C C 1
ATOM 2734 O O . TYR C 1 154 ? -6.478 3.546 -35.655 1.00 39.83 277 TYR C O 1
ATOM 2743 N N . ARG C 1 155 ? -4.399 2.679 -35.829 1.00 34.96 278 ARG C N 1
ATOM 2744 C CA . ARG C 1 155 ? -4.171 3.096 -37.207 1.00 41.46 278 ARG C CA 1
ATOM 2745 C C . ARG C 1 155 ? -3.773 1.881 -38.034 1.00 40.85 278 ARG C C 1
ATOM 2746 O O . ARG C 1 155 ? -2.862 1.138 -37.654 1.00 40.70 278 ARG C O 1
ATOM 2754 N N . GLU C 1 156 ? -4.452 1.684 -39.160 1.00 49.87 279 GLU C N 1
ATOM 2755 C CA . GLU C 1 156 ? -4.190 0.545 -40.024 1.00 55.07 279 GLU C CA 1
ATOM 2756 C C . GLU C 1 156 ? -2.953 0.793 -40.886 1.00 54.95 279 GLU C C 1
ATOM 2757 O O . GLU C 1 156 ? -2.512 1.935 -41.039 1.00 45.96 279 GLU C O 1
ATOM 2763 N N . PRO C 1 157 ? -2.363 -0.269 -41.446 1.00 58.11 280 PRO C N 1
ATOM 2764 C CA . PRO C 1 157 ? -1.147 -0.096 -42.252 1.00 62.48 280 PRO C CA 1
ATOM 2765 C C . PRO C 1 157 ? -1.355 0.840 -43.433 1.00 68.96 280 PRO C C 1
ATOM 2766 O O . PRO C 1 157 ? -2.457 0.972 -43.971 1.00 68.52 280 PRO C O 1
ATOM 2770 N N . SER C 1 158 ? -0.265 1.488 -43.836 1.00 67.02 281 SER C N 1
ATOM 2771 C CA . SER C 1 158 ? -0.304 2.478 -44.898 1.00 77.03 281 SER C CA 1
ATOM 2772 C C . SER C 1 158 ? -0.480 1.808 -46.261 1.00 94.88 281 SER C C 1
ATOM 2773 O O . SER C 1 158 ? -0.371 0.587 -46.412 1.00 97.19 281 SER C O 1
ATOM 2776 N N . ARG C 1 159 ? -0.757 2.634 -47.265 1.00 97.92 282 ARG C N 1
ATOM 2777 C CA . ARG C 1 159 ? -0.938 2.156 -48.631 1.00 107.34 282 ARG C CA 1
ATOM 2778 C C . ARG C 1 159 ? 0.376 2.207 -49.405 1.00 108.98 282 ARG C C 1
ATOM 2779 O O . ARG C 1 159 ? 0.783 3.263 -49.889 1.00 107.25 282 ARG C O 1
ATOM 2787 N N . ARG D 1 38 ? -11.451 -23.246 -38.149 1.00 79.85 161 ARG D N 1
ATOM 2788 C CA . ARG D 1 38 ? -10.547 -22.937 -39.252 1.00 87.83 161 ARG D CA 1
ATOM 2789 C C . ARG D 1 38 ? -9.578 -21.825 -38.868 1.00 83.39 161 ARG D C 1
ATOM 2790 O O . ARG D 1 38 ? -8.820 -21.954 -37.908 1.00 88.00 161 ARG D O 1
ATOM 2792 N N . LYS D 1 39 ? -9.624 -20.724 -39.618 1.00 76.38 162 LYS D N 1
ATOM 2793 C CA . LYS D 1 39 ? -8.767 -19.579 -39.351 1.00 74.27 162 LYS D CA 1
ATOM 2794 C C . LYS D 1 39 ? -9.497 -18.407 -38.706 1.00 56.69 162 LYS D C 1
ATOM 2795 O O . LYS D 1 39 ? -8.836 -17.516 -38.164 1.00 63.88 162 LYS D O 1
ATOM 2801 N N . TRP D 1 40 ? -10.827 -18.387 -38.736 1.00 46.86 163 TRP D N 1
ATOM 2802 C CA . TRP D 1 40 ?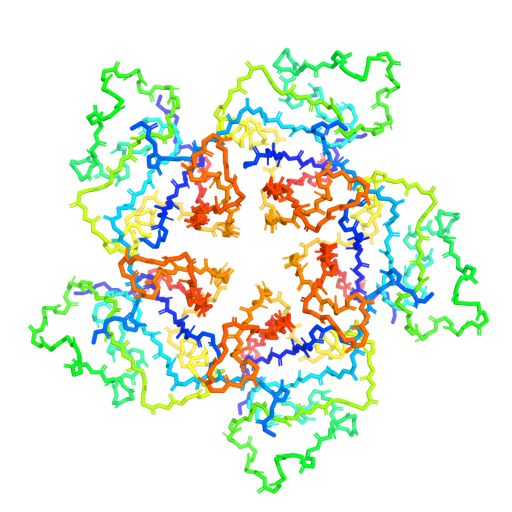 -11.589 -17.322 -38.102 1.00 55.41 163 TRP D CA 1
ATOM 2803 C C . TRP D 1 40 ? -11.815 -17.633 -36.621 1.00 60.85 163 TRP D C 1
ATOM 2804 O O . TRP D 1 40 ? -11.532 -18.731 -36.138 1.00 43.71 163 TRP D O 1
ATOM 2815 N N . GLY D 1 41 ? -12.336 -16.644 -35.894 1.00 38.69 164 GLY D N 1
ATOM 2816 C CA . GLY D 1 41 ? -12.672 -16.851 -34.496 1.00 36.19 164 GLY D CA 1
ATOM 2817 C C . GLY D 1 41 ? -12.466 -15.665 -33.575 1.00 49.15 164 GLY D C 1
ATOM 2818 O O . GLY D 1 41 ? -11.944 -14.625 -33.988 1.00 31.64 164 GLY D O 1
ATOM 2819 N N . PHE D 1 42 ? -12.878 -15.816 -32.319 1.00 37.30 165 PHE D N 1
ATOM 2820 C CA . PHE D 1 42 ? -12.710 -14.795 -31.296 1.00 26.11 165 PHE D CA 1
ATOM 2821 C C . PHE D 1 42 ? -11.511 -15.112 -30.411 1.00 32.34 165 PHE D C 1
ATOM 2822 O O . PHE D 1 42 ? -11.194 -16.275 -30.151 1.00 33.06 165 PHE D O 1
ATOM 2830 N N . ILE D 1 43 ? -10.828 -14.056 -29.973 1.00 29.24 166 ILE D N 1
ATOM 2831 C CA . ILE D 1 43 ? -9.746 -14.150 -28.996 1.00 29.95 166 ILE D CA 1
ATOM 2832 C C . ILE D 1 43 ? -9.890 -12.990 -28.023 1.00 34.53 166 ILE D C 1
ATOM 2833 O O . ILE D 1 43 ? -10.064 -11.841 -28.444 1.00 35.83 166 ILE D O 1
ATOM 2838 N N . THR D 1 44 ? -9.806 -13.285 -26.726 1.00 28.87 167 THR D N 1
ATOM 2839 C CA . THR D 1 44 ? -9.925 -12.292 -25.669 1.00 28.36 167 THR D CA 1
ATOM 2840 C C . THR D 1 44 ? -8.618 -12.199 -24.893 1.00 37.88 167 THR D C 1
ATOM 2841 O O . THR D 1 44 ? -8.012 -13.221 -24.554 1.00 33.60 167 THR D O 1
ATOM 2845 N N . VAL D 1 45 ? -8.180 -10.968 -24.625 1.00 28.34 168 VAL D N 1
ATOM 2846 C CA . VAL D 1 45 ? -7.040 -10.702 -23.757 1.00 30.07 168 VAL D CA 1
ATOM 2847 C C . VAL D 1 45 ? -7.505 -9.830 -22.598 1.00 35.91 168 VAL D C 1
ATOM 2848 O O . VAL D 1 45 ? -8.392 -8.985 -22.751 1.00 37.36 168 VAL D O 1
ATOM 2852 N N . GLY D 1 46 ? -6.901 -10.039 -21.429 1.00 33.85 169 GLY D N 1
ATOM 2853 C CA . GLY D 1 46 ? -7.307 -9.305 -20.246 1.00 40.34 169 GLY D CA 1
ATOM 2854 C C . GLY D 1 46 ? -6.255 -9.368 -19.160 1.00 47.14 169 GLY D C 1
ATOM 2855 O O . GLY D 1 46 ? -5.196 -9.978 -19.322 1.00 40.72 169 GLY D O 1
ATOM 2856 N N . TYR D 1 47 ? -6.564 -8.720 -18.037 1.00 44.50 170 TYR D N 1
ATOM 2857 C CA . TYR D 1 47 ? -5.660 -8.700 -16.895 1.00 40.77 170 TYR D CA 1
ATOM 2858 C C . TYR D 1 47 ? -6.451 -8.402 -15.630 1.00 54.36 170 TYR D C 1
ATOM 2859 O O . TYR D 1 47 ? -7.547 -7.838 -15.677 1.00 51.54 170 TYR D O 1
ATOM 2868 N N . ARG D 1 48 ? -5.875 -8.793 -14.497 1.00 52.05 171 ARG D N 1
ATOM 2869 C CA . ARG D 1 48 ? -6.472 -8.528 -13.196 1.00 70.63 171 ARG D CA 1
ATOM 2870 C C . ARG D 1 48 ? -6.010 -7.177 -12.665 1.00 77.01 171 ARG D C 1
ATOM 2871 O O . ARG D 1 48 ? -4.837 -6.813 -12.786 1.00 75.11 171 ARG D O 1
ATOM 2879 N N . GLY D 1 49 ? -6.946 -6.439 -12.074 1.00 78.70 172 GLY D N 1
ATOM 2880 C CA . GLY D 1 49 ? -6.670 -5.107 -11.577 1.00 81.49 172 GLY D CA 1
ATOM 2881 C C . GLY D 1 49 ? -5.691 -5.072 -10.422 1.00 96.24 172 GLY D C 1
ATOM 2882 O O . GLY D 1 49 ? -5.908 -5.720 -9.392 1.00 85.12 172 GLY D O 1
ATOM 2883 N N . SER D 1 50 ? -4.612 -4.311 -10.592 1.00 98.09 173 SER D N 1
ATOM 2884 C CA . SER D 1 50 ? -3.597 -4.114 -9.557 1.00 93.56 173 SER D CA 1
ATOM 2885 C C . SER D 1 50 ? -3.017 -5.435 -9.057 1.00 95.23 173 SER D C 1
ATOM 2886 O O . SER D 1 50 ? -1.905 -5.473 -8.531 1.00 98.85 173 SER D O 1
ATOM 2889 N N . ALA D 1 61 ? 3.071 3.253 -9.306 1.00 90.03 184 ALA D N 1
ATOM 2890 C CA . ALA D 1 61 ? 2.991 4.705 -9.191 1.00 103.26 184 ALA D CA 1
ATOM 2891 C C . ALA D 1 61 ? 1.594 5.202 -9.547 1.00 103.45 184 ALA D C 1
ATOM 2892 O O . ALA D 1 61 ? 0.598 4.746 -8.983 1.00 98.17 184 ALA D O 1
ATOM 2894 N N . LYS D 1 62 ? 1.527 6.141 -10.490 1.00 96.95 185 LYS D N 1
ATOM 2895 C CA . LYS D 1 62 ? 0.268 6.695 -10.970 1.00 87.36 185 LYS D CA 1
ATOM 2896 C C . LYS D 1 62 ? -0.032 6.260 -12.403 1.00 89.57 185 LYS D C 1
ATOM 2897 O O . LYS D 1 62 ? -0.682 6.988 -13.156 1.00 74.48 185 LYS D O 1
ATOM 2899 N N . PHE D 1 63 ? 0.433 5.076 -12.789 1.00 93.14 186 PHE D N 1
ATOM 2900 C CA . PHE D 1 63 ? 0.286 4.572 -14.144 1.00 84.96 186 PHE D CA 1
ATOM 2901 C C . PHE D 1 63 ? -0.603 3.328 -14.149 1.00 96.97 186 PHE D C 1
ATOM 2902 O O . PHE D 1 63 ? -1.287 3.018 -13.165 1.00 87.26 186 PHE D O 1
ATOM 2910 N N . ARG D 1 64 ? -0.595 2.613 -15.272 1.00 87.90 187 ARG D N 1
ATOM 2911 C CA . ARG D 1 64 ? -1.363 1.384 -15.421 1.00 82.59 187 ARG D CA 1
ATOM 2912 C C . ARG D 1 64 ? -0.494 0.191 -15.041 1.00 77.27 187 ARG D C 1
ATOM 2913 O O . ARG D 1 64 ? 0.599 0.010 -15.590 1.00 76.98 187 ARG D O 1
ATOM 2921 N N . ARG D 1 65 ? -0.981 -0.618 -14.103 1.00 74.04 188 ARG D N 1
ATOM 2922 C CA . ARG D 1 65 ? -0.243 -1.763 -13.579 1.00 70.96 188 ARG D CA 1
ATOM 2923 C C . ARG D 1 65 ? -0.913 -3.040 -14.069 1.00 75.16 188 ARG D C 1
ATOM 2924 O O . ARG D 1 65 ? -2.015 -3.381 -13.625 1.00 72.42 188 ARG D O 1
ATOM 2926 N N . VAL D 1 66 ? -0.247 -3.743 -14.979 1.00 79.14 189 VAL D N 1
ATOM 2927 C CA . VAL D 1 66 ? -0.725 -5.007 -15.521 1.00 59.82 189 VAL D CA 1
ATOM 2928 C C . VAL D 1 66 ? 0.179 -6.117 -14.969 1.00 61.38 189 VAL D C 1
ATOM 2929 O O . VAL D 1 66 ? 1.340 -6.226 -15.382 1.00 64.91 189 VAL D O 1
ATOM 2933 N N . PRO D 1 67 ? -0.305 -6.940 -14.037 1.00 47.35 190 PRO D N 1
ATOM 2934 C CA . PRO D 1 67 ? 0.553 -8.026 -13.536 1.00 67.14 190 PRO D CA 1
ATOM 2935 C C . PRO D 1 67 ? 0.756 -9.136 -14.550 1.00 58.76 190 PRO D C 1
ATOM 2936 O O . PRO D 1 67 ? 1.868 -9.665 -14.665 1.00 57.42 190 PRO D O 1
ATOM 2940 N N . ARG D 1 68 ? -0.283 -9.497 -15.300 1.00 47.91 191 ARG D N 1
ATOM 2941 C CA . ARG D 1 68 ? -0.181 -10.587 -16.259 1.00 50.88 191 ARG D CA 1
ATOM 2942 C C . ARG D 1 68 ? -1.306 -10.459 -17.276 1.00 38.19 191 ARG D C 1
ATOM 2943 O O . ARG D 1 68 ? -2.430 -10.100 -16.921 1.00 46.60 191 ARG D O 1
ATOM 2951 N N . ILE D 1 69 ? -0.997 -10.758 -18.534 1.00 37.07 192 ILE D N 1
ATOM 2952 C CA . ILE D 1 69 ? -1.965 -10.678 -19.623 1.00 39.78 192 ILE D CA 1
ATOM 2953 C C . ILE D 1 69 ? -2.506 -12.076 -19.891 1.00 40.39 192 ILE D C 1
ATOM 2954 O O . ILE D 1 69 ? -1.747 -12.983 -20.251 1.00 39.05 192 ILE D O 1
ATOM 2959 N N . LEU D 1 70 ? -3.817 -12.245 -19.733 1.00 34.01 193 LEU D N 1
ATOM 2960 C CA . LEU D 1 70 ? -4.487 -13.519 -19.956 1.00 33.89 193 LEU D CA 1
ATOM 2961 C C . LEU D 1 70 ? -4.982 -13.617 -21.395 1.00 43.34 193 LEU D C 1
ATOM 2962 O O . LEU D 1 70 ? -5.311 -12.610 -22.026 1.00 33.86 193 LEU D O 1
ATOM 2967 N N . VAL D 1 71 ? -5.030 -14.846 -21.910 1.00 39.22 194 VAL D N 1
ATOM 2968 C CA . VAL D 1 71 ? -5.426 -15.115 -23.290 1.00 23.47 194 VAL D CA 1
ATOM 2969 C C . VAL D 1 71 ? -6.470 -16.224 -23.283 1.00 45.37 194 VAL D C 1
ATOM 2970 O O . VAL D 1 71 ? -6.226 -17.307 -22.738 1.00 39.63 194 VAL D O 1
ATOM 2974 N N . CYS D 1 72 ? -7.620 -15.964 -23.905 1.00 38.99 195 CYS D N 1
ATOM 2975 C CA . CYS D 1 72 ? -8.702 -16.933 -23.992 1.00 34.32 195 CYS D CA 1
ATOM 2976 C C . CYS D 1 72 ? -9.141 -17.087 -25.441 1.00 43.56 195 CYS D C 1
ATOM 2977 O O . CYS D 1 72 ? -9.090 -16.135 -26.226 1.00 35.49 195 CYS D O 1
ATOM 2980 N N . GLY D 1 73 ? -9.578 -18.292 -25.783 1.00 32.11 196 GLY D N 1
ATOM 2981 C CA . GLY D 1 73 ? -10.045 -18.587 -27.122 1.00 34.49 196 GLY D CA 1
ATOM 2982 C C . GLY D 1 73 ? -9.622 -19.982 -27.544 1.00 41.75 196 GLY D C 1
ATOM 2983 O O . GLY D 1 73 ? -9.146 -20.778 -26.740 1.00 35.44 196 GLY D O 1
ATOM 2984 N N . ARG D 1 74 ? -9.814 -20.265 -28.833 1.00 35.33 197 ARG D N 1
ATOM 2985 C CA . ARG D 1 74 ? -9.396 -21.550 -29.379 1.00 32.66 197 ARG D CA 1
ATOM 2986 C C . ARG D 1 74 ? -7.875 -21.648 -29.359 1.00 36.60 197 ARG D C 1
ATOM 2987 O O . ARG D 1 74 ? -7.175 -20.702 -29.731 1.00 42.60 197 ARG D O 1
ATOM 2995 N N . ILE D 1 75 ? -7.362 -22.800 -28.926 1.00 35.05 198 ILE D N 1
ATOM 2996 C CA . ILE D 1 75 ? -5.932 -22.919 -28.650 1.00 36.98 198 ILE D CA 1
ATOM 2997 C C . ILE D 1 75 ? -5.112 -22.789 -29.930 1.00 34.89 198 ILE D C 1
ATOM 2998 O O . ILE D 1 75 ? -4.041 -22.167 -29.935 1.00 38.69 198 ILE D O 1
ATOM 3003 N N . SER D 1 76 ? -5.599 -23.357 -31.037 1.00 36.76 199 SER D N 1
ATOM 3004 C CA . SER D 1 76 ? -4.876 -23.227 -32.300 1.00 34.97 199 SER D CA 1
ATOM 3005 C C . SER D 1 76 ? -4.794 -21.774 -32.763 1.00 40.09 199 SER D C 1
ATOM 3006 O O . SER D 1 76 ? -3.802 -21.381 -33.388 1.00 41.86 199 SER D O 1
ATOM 3009 N N . LEU D 1 77 ? -5.817 -20.965 -32.470 1.00 34.66 200 LEU D N 1
ATOM 3010 C CA . LEU D 1 77 ? -5.765 -19.547 -32.819 1.00 41.10 200 LEU D CA 1
ATOM 3011 C C . LEU D 1 77 ? -4.741 -18.807 -31.967 1.00 36.95 200 LEU D C 1
ATOM 3012 O O . LEU D 1 77 ? -3.962 -17.995 -32.481 1.00 38.61 200 LEU D O 1
ATOM 3017 N N . ALA D 1 78 ? -4.737 -19.071 -30.658 1.00 31.11 201 ALA D N 1
ATOM 3018 C CA . ALA D 1 78 ? -3.801 -18.396 -29.765 1.00 31.03 201 ALA D CA 1
ATOM 3019 C C . ALA D 1 78 ? -2.357 -18.727 -30.119 1.00 48.32 201 ALA D C 1
ATOM 3020 O O . ALA D 1 78 ? -1.475 -17.867 -30.017 1.00 40.71 201 ALA D O 1
ATOM 3022 N N . LYS D 1 79 ? -2.095 -19.970 -30.534 1.00 41.54 202 LYS D N 1
ATOM 3023 C CA . LYS D 1 79 ? -0.741 -20.359 -30.916 1.00 38.95 202 LYS D CA 1
ATOM 3024 C C . LYS D 1 79 ? -0.283 -19.607 -32.158 1.00 28.93 202 LYS D C 1
ATOM 3025 O O . LYS D 1 79 ? 0.849 -19.116 -32.220 1.00 38.60 202 LYS D O 1
ATOM 3031 N N . GLU D 1 80 ? -1.153 -19.518 -33.167 1.00 25.21 203 GLU D N 1
ATOM 3032 C CA . GLU D 1 80 ? -0.802 -18.811 -34.393 1.00 33.04 203 GLU D CA 1
ATOM 3033 C C . GLU D 1 80 ? -0.507 -17.340 -34.123 1.00 39.56 203 GLU D C 1
ATOM 3034 O O . GLU D 1 80 ? 0.413 -16.767 -34.718 1.00 40.89 203 GLU D O 1
ATOM 3040 N N . VAL D 1 81 ? -1.266 -16.713 -33.223 1.00 38.10 204 VAL D N 1
ATOM 3041 C CA . VAL D 1 81 ? -1.102 -15.279 -33.000 1.00 34.57 204 VAL D CA 1
ATOM 3042 C C . VAL D 1 81 ? 0.153 -14.998 -32.184 1.00 34.85 204 VAL D C 1
ATOM 3043 O O . VAL D 1 81 ? 0.986 -14.169 -32.566 1.00 42.33 204 VAL D O 1
ATOM 3047 N N . PHE D 1 82 ? 0.310 -15.678 -31.049 1.00 31.92 205 PHE D N 1
ATOM 3048 C CA . PHE D 1 82 ? 1.331 -15.290 -30.085 1.00 34.91 205 PHE D CA 1
ATOM 3049 C C . PHE D 1 82 ? 2.565 -16.184 -30.096 1.00 33.76 205 PHE D C 1
ATOM 3050 O O . PHE D 1 82 ? 3.627 -15.742 -29.643 1.00 33.28 205 PHE D O 1
ATOM 3058 N N . GLY D 1 83 ? 2.452 -17.414 -30.597 1.00 43.52 206 GLY D N 1
ATOM 3059 C CA . GLY D 1 83 ? 3.594 -18.296 -30.769 1.00 26.42 206 GLY D CA 1
ATOM 3060 C C . GLY D 1 83 ? 4.486 -18.474 -29.557 1.00 31.43 206 GLY D C 1
ATOM 3061 O O . GLY D 1 83 ? 4.038 -18.927 -28.499 1.00 48.99 206 GLY D O 1
ATOM 3062 N N . GLU D 1 84 ? 5.762 -18.109 -29.704 1.00 33.30 207 GLU D N 1
ATOM 3063 C CA . GLU D 1 84 ? 6.734 -18.321 -28.638 1.00 46.52 207 GLU D CA 1
ATOM 3064 C C . GLU D 1 84 ? 6.477 -17.434 -27.425 1.00 53.83 207 GLU D C 1
ATOM 3065 O O . GLU D 1 84 ? 7.003 -17.720 -26.345 1.00 52.38 207 GLU D O 1
ATOM 3071 N N . THR D 1 85 ? 5.683 -16.374 -27.571 1.00 38.51 208 THR D N 1
ATOM 3072 C CA . THR D 1 85 ? 5.365 -15.491 -26.455 1.00 46.57 208 THR D CA 1
ATOM 3073 C C . THR D 1 85 ? 4.281 -16.056 -25.544 1.00 40.06 208 THR D C 1
ATOM 3074 O O . THR D 1 85 ? 3.975 -15.442 -24.517 1.00 41.68 208 THR D O 1
ATOM 3078 N N . LEU D 1 86 ? 3.716 -17.212 -25.883 1.00 36.48 209 LEU D N 1
ATOM 3079 C CA . LEU D 1 86 ? 2.570 -17.778 -25.185 1.00 43.04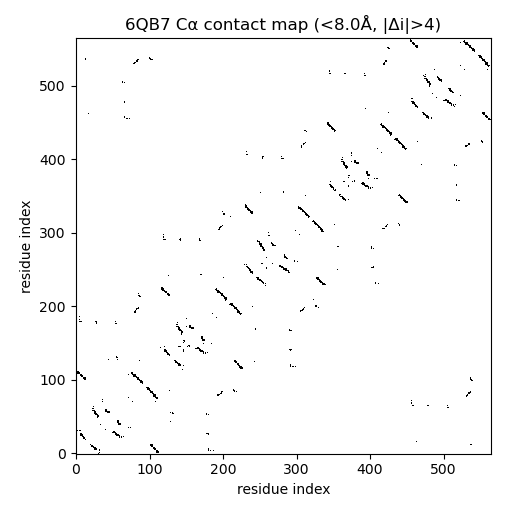 209 LEU D CA 1
ATOM 3080 C C . LEU D 1 86 ? 3.033 -18.774 -24.128 1.00 48.36 209 LEU D C 1
ATOM 3081 O O . LEU D 1 86 ? 3.843 -19.662 -24.415 1.00 44.59 209 LEU D O 1
ATOM 3086 N N . ASN D 1 87 ? 2.515 -18.622 -22.912 1.00 42.92 210 ASN D N 1
ATOM 3087 C CA . ASN D 1 87 ? 2.795 -19.535 -21.810 1.00 34.04 210 ASN D CA 1
ATOM 3088 C C . ASN D 1 87 ? 1.581 -20.434 -21.607 1.00 49.93 210 ASN D C 1
ATOM 3089 O O . ASN D 1 87 ? 0.473 -19.943 -21.364 1.00 42.41 210 ASN D O 1
ATOM 3094 N N . GLU D 1 88 ? 1.792 -21.746 -21.701 1.00 43.67 211 GLU D N 1
ATOM 3095 C CA . GLU D 1 88 ? 0.716 -22.726 -21.626 1.00 45.40 211 GLU D CA 1
ATOM 3096 C C . GLU D 1 88 ? 0.835 -23.638 -20.414 1.00 51.88 211 GLU D C 1
ATOM 3097 O O . GLU D 1 88 ? 0.194 -24.693 -20.380 1.00 51.91 211 GLU D O 1
ATOM 3103 N N . SER D 1 89 ? 1.636 -23.255 -19.417 1.00 52.84 212 SER D N 1
ATOM 3104 C CA . SER D 1 89 ? 1.949 -24.168 -18.323 1.00 41.09 212 SER D CA 1
ATOM 3105 C C . SER D 1 89 ? 0.736 -24.451 -17.445 1.00 51.54 212 SER D C 1
ATOM 3106 O O . SER D 1 89 ? 0.652 -25.522 -16.835 1.00 61.71 212 SER D O 1
ATOM 3109 N N . ARG D 1 90 ? -0.210 -23.521 -17.370 1.00 51.76 213 ARG D N 1
ATOM 3110 C CA . ARG D 1 90 ? -1.382 -23.691 -16.521 1.00 48.34 213 ARG D CA 1
ATOM 3111 C C . ARG D 1 90 ? -2.517 -24.437 -17.212 1.00 38.37 213 ARG D C 1
ATOM 3112 O O . ARG D 1 90 ? -3.547 -24.685 -16.578 1.00 43.02 213 ARG D O 1
ATOM 3120 N N . ASP D 1 91 ? -2.363 -24.797 -18.485 1.00 41.67 214 ASP D N 1
ATOM 3121 C CA . ASP D 1 91 ? -3.350 -25.625 -19.166 1.00 46.11 214 ASP D CA 1
ATOM 3122 C C . ASP D 1 91 ? -2.657 -26.565 -20.148 1.00 48.33 214 ASP D C 1
ATOM 3123 O O . ASP D 1 91 ? -2.866 -26.444 -21.363 1.00 37.91 214 ASP D O 1
ATOM 3128 N N . PRO D 1 92 ? -1.835 -27.504 -19.682 1.00 41.42 215 PRO D N 1
ATOM 3129 C CA . PRO D 1 92 ? -1.061 -28.333 -20.606 1.00 40.63 215 PRO D CA 1
ATOM 3130 C C . PRO D 1 92 ? -1.878 -29.493 -21.153 1.00 42.25 215 PRO D C 1
ATOM 3131 O O . PRO D 1 92 ? -2.955 -29.830 -20.654 1.00 44.37 215 PRO D O 1
ATOM 3135 N N . ASP D 1 93 ? -1.347 -30.076 -22.229 1.00 33.80 216 ASP D N 1
ATOM 3136 C CA . ASP D 1 93 ? -1.861 -31.322 -22.796 1.00 43.75 216 ASP D CA 1
ATOM 3137 C C . ASP D 1 93 ? -3.298 -31.167 -23.286 1.00 49.59 216 ASP D C 1
ATOM 3138 O O . ASP D 1 93 ? -4.151 -32.025 -23.052 1.00 46.92 216 ASP D O 1
ATOM 3143 N N . ARG D 1 94 ? -3.571 -30.061 -23.962 1.00 45.09 217 ARG D N 1
ATOM 3144 C CA . ARG D 1 94 ? -4.885 -29.816 -24.532 1.00 40.57 217 ARG D CA 1
ATOM 3145 C C . ARG D 1 94 ? -4.850 -30.048 -26.037 1.00 37.01 217 ARG D C 1
ATOM 3146 O O . ARG D 1 94 ? -3.800 -29.969 -26.678 1.00 32.34 217 ARG D O 1
ATOM 3154 N N . ALA D 1 95 ? -6.016 -30.345 -26.591 1.00 42.56 218 ALA D N 1
ATOM 3155 C CA . ALA D 1 95 ? -6.118 -30.515 -28.031 1.00 38.23 218 ALA D CA 1
ATOM 3156 C C . ALA D 1 95 ? -6.179 -29.150 -28.714 1.00 47.48 218 ALA D C 1
ATOM 3157 O O . ALA D 1 95 ? -6.802 -28.220 -28.191 1.00 34.39 218 ALA D O 1
ATOM 3159 N N . PRO D 1 96 ? -5.547 -29.004 -29.880 1.00 41.24 219 PRO D N 1
ATOM 3160 C CA . PRO D 1 96 ? -5.506 -27.683 -30.527 1.00 39.26 219 PRO D CA 1
ATOM 3161 C C . PRO D 1 96 ? -6.871 -27.149 -30.923 1.00 48.24 219 PRO D C 1
ATOM 3162 O O . PRO D 1 96 ? -7.038 -25.927 -31.020 1.00 41.25 219 PRO D O 1
ATOM 3166 N N . GLU D 1 97 ? -7.853 -28.017 -31.159 1.00 33.02 220 GLU D N 1
ATOM 3167 C CA . GLU D 1 97 ? -9.183 -27.571 -31.551 1.00 31.92 220 GLU D CA 1
ATOM 3168 C C . GLU D 1 97 ? -10.076 -27.259 -30.357 1.00 34.47 220 GLU D C 1
ATOM 3169 O O . GLU D 1 97 ? -11.242 -26.901 -30.549 1.00 35.01 220 GLU D O 1
ATOM 3175 N N . ARG D 1 98 ? -9.558 -27.373 -29.138 1.00 35.79 221 ARG D N 1
ATOM 3176 C CA . ARG D 1 98 ? -10.308 -27.081 -27.929 1.00 36.93 221 ARG D CA 1
ATOM 3177 C C . ARG D 1 98 ? -10.106 -25.618 -27.529 1.00 40.40 221 ARG D C 1
ATOM 3178 O O . ARG D 1 98 ? -9.359 -24.866 -28.160 1.00 39.02 221 ARG D O 1
ATOM 3186 N N . TYR D 1 99 ? -10.789 -25.215 -26.458 1.00 34.08 222 TYR D N 1
ATOM 3187 C CA . TYR D 1 99 ? -10.785 -23.840 -25.978 1.00 31.99 222 TYR D CA 1
ATOM 3188 C C . TYR D 1 99 ? -10.165 -23.769 -24.590 1.00 39.75 222 TYR D C 1
ATOM 3189 O O . TYR D 1 99 ? -10.355 -24.673 -23.769 1.00 37.07 222 TYR D O 1
ATOM 3198 N N . THR D 1 100 ? -9.437 -22.683 -24.328 1.00 35.58 223 THR D N 1
ATOM 3199 C CA . THR D 1 100 ? -8.821 -22.451 -23.030 1.00 29.92 223 THR D CA 1
ATOM 3200 C C . THR D 1 100 ? -9.155 -21.053 -22.532 1.00 37.88 223 THR D C 1
ATOM 3201 O O . THR D 1 100 ? -9.481 -20.150 -23.308 1.00 44.15 223 THR D O 1
ATOM 3205 N N . SER D 1 101 ? -9.075 -20.889 -21.209 1.00 34.83 224 SER D N 1
ATOM 3206 C CA . SER D 1 101 ? -9.125 -19.571 -20.589 1.00 38.44 224 SER D CA 1
ATOM 3207 C C . SER D 1 101 ? -7.986 -19.396 -19.592 1.00 42.50 224 SER D C 1
ATOM 3208 O O . SER D 1 101 ? -8.099 -18.592 -18.661 1.00 43.29 224 SER D O 1
ATOM 3211 N N . ARG D 1 102 ? -6.887 -20.134 -19.775 1.00 29.96 225 ARG D N 1
ATOM 3212 C CA . ARG D 1 102 ? -5.828 -20.206 -18.778 1.00 38.09 225 ARG D CA 1
ATOM 3213 C C . ARG D 1 102 ? -4.439 -20.000 -19.368 1.00 36.02 225 ARG D C 1
ATOM 3214 O O . ARG D 1 102 ? -3.448 -20.233 -18.668 1.00 42.54 225 ARG D O 1
ATOM 3222 N N . PHE D 1 103 ? -4.339 -19.594 -20.631 1.00 26.48 226 PHE D N 1
ATOM 3223 C CA . PHE D 1 103 ? -3.066 -19.178 -21.198 1.00 33.44 226 PHE D CA 1
ATOM 3224 C C . PHE D 1 103 ? -2.730 -17.759 -20.743 1.00 33.37 226 PHE D C 1
ATOM 3225 O O . PHE D 1 103 ? -3.594 -17.012 -20.276 1.00 30.12 226 PHE D O 1
ATOM 3233 N N . TYR D 1 104 ? -1.456 -17.394 -20.871 1.00 29.17 227 TYR D N 1
ATOM 3234 C CA . TYR D 1 104 ? -1.028 -16.028 -20.590 1.00 36.23 227 TYR D CA 1
ATOM 3235 C C . TYR D 1 104 ? 0.273 -15.764 -21.333 1.00 50.11 227 TYR D C 1
ATOM 3236 O O . TYR D 1 104 ? 0.938 -16.686 -21.811 1.00 36.46 227 TYR D O 1
ATOM 3245 N N . LEU D 1 105 ? 0.622 -14.484 -21.428 1.00 34.24 228 LEU D N 1
ATOM 3246 C CA . LEU D 1 105 ? 1.739 -14.018 -22.234 1.00 36.31 228 LEU D CA 1
ATOM 3247 C C . LEU D 1 105 ? 2.977 -13.797 -21.373 1.00 37.27 228 LEU D C 1
ATOM 3248 O O . LEU D 1 105 ? 2.899 -13.605 -20.158 1.00 44.20 228 LEU D O 1
ATOM 3253 N N . LYS D 1 106 ? 4.131 -13.814 -22.029 1.00 31.32 229 LYS D N 1
ATOM 3254 C CA . LYS D 1 106 ? 5.402 -13.646 -21.341 1.00 46.47 229 LYS D CA 1
ATOM 3255 C C . LYS D 1 106 ? 5.835 -12.190 -21.212 1.00 44.18 229 LYS D C 1
ATOM 3256 O O . LYS D 1 106 ? 6.814 -11.915 -20.511 1.00 48.15 229 LYS D O 1
ATOM 3262 N N . PHE D 1 107 ? 5.146 -11.256 -21.861 1.00 52.98 230 PHE D N 1
ATOM 3263 C CA . PHE D 1 107 ? 5.394 -9.832 -21.675 1.00 46.91 230 PHE D CA 1
ATOM 3264 C C . PHE D 1 107 ? 4.184 -9.186 -21.009 1.00 42.14 230 PHE D C 1
ATOM 3265 O O . PHE D 1 107 ? 3.132 -9.808 -20.839 1.00 52.01 230 PHE D O 1
ATOM 3273 N N . LYS D 1 108 ? 4.343 -7.919 -20.620 1.00 49.23 231 LYS D N 1
ATOM 3274 C CA . LYS D 1 108 ? 3.345 -7.247 -19.801 1.00 51.76 231 LYS D CA 1
ATOM 3275 C C . LYS D 1 108 ? 2.724 -6.007 -20.433 1.00 50.40 231 LYS D C 1
ATOM 3276 O O . LY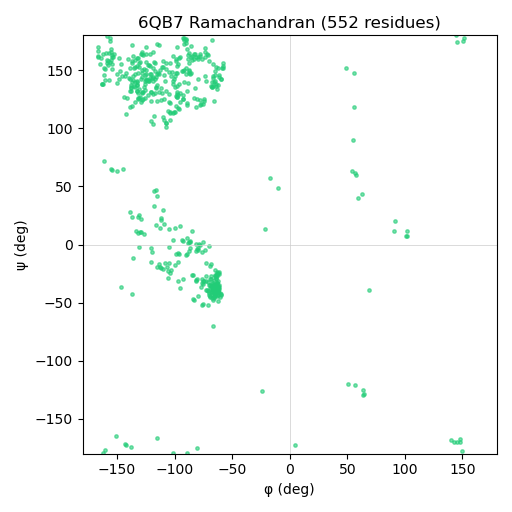S D 1 108 ? 1.784 -5.454 -19.852 1.00 53.60 231 LYS D O 1
ATOM 3278 N N . HIS D 1 109 ? 3.200 -5.552 -21.591 1.00 42.48 232 HIS D N 1
ATOM 3279 C CA . HIS D 1 109 ? 2.646 -4.360 -22.228 1.00 46.09 232 HIS D CA 1
ATOM 3280 C C . HIS D 1 109 ? 1.500 -4.753 -23.155 1.00 39.15 232 HIS D C 1
ATOM 3281 O O . HIS D 1 109 ? 1.699 -5.506 -24.115 1.00 33.63 232 HIS D O 1
ATOM 3288 N N . LEU D 1 110 ? 0.307 -4.220 -22.870 1.00 33.69 233 LEU D N 1
ATOM 3289 C CA . LEU D 1 110 ? -0.900 -4.636 -23.580 1.00 27.90 233 LEU D CA 1
ATOM 3290 C C . LEU D 1 110 ? -0.831 -4.314 -25.067 1.00 35.99 233 LEU D C 1
ATOM 3291 O O . LEU D 1 110 ? -1.269 -5.115 -25.903 1.00 37.38 233 LEU D O 1
ATOM 3296 N N . GLU D 1 111 ? -0.301 -3.139 -25.419 1.00 27.91 234 GLU D N 1
ATOM 3297 C CA . GLU D 1 111 ? -0.354 -2.699 -26.810 1.00 33.67 234 GLU D CA 1
ATOM 3298 C C . GLU D 1 111 ? 0.438 -3.623 -27.726 1.00 27.67 234 GLU D C 1
ATOM 3299 O O . GLU D 1 111 ? 0.100 -3.765 -28.908 1.00 34.32 234 GLU D O 1
ATOM 3305 N N . ARG D 1 112 ? 1.488 -4.261 -27.204 1.00 31.76 235 ARG D N 1
ATOM 3306 C CA . ARG D 1 112 ? 2.222 -5.240 -27.999 1.00 35.55 235 ARG D CA 1
ATOM 3307 C C . ARG D 1 112 ? 1.342 -6.436 -28.342 1.00 31.10 235 ARG D C 1
ATOM 3308 O O . ARG D 1 112 ? 1.389 -6.952 -29.465 1.00 36.24 235 ARG D O 1
ATOM 3316 N N . ALA D 1 113 ? 0.525 -6.888 -27.387 1.00 32.07 236 ALA D N 1
ATOM 3317 C CA . ALA D 1 113 ? -0.439 -7.940 -27.689 1.00 32.82 236 ALA D CA 1
ATOM 3318 C C . ALA D 1 113 ? -1.494 -7.443 -28.666 1.00 36.37 236 ALA D C 1
ATOM 3319 O O . ALA D 1 113 ? -1.958 -8.197 -29.529 1.00 30.26 236 ALA D O 1
ATOM 3321 N N . PHE D 1 114 ? -1.886 -6.172 -28.547 1.00 31.83 237 PHE D N 1
ATOM 3322 C CA . PHE D 1 114 ? -2.818 -5.589 -29.507 1.00 30.36 237 PHE D CA 1
ATOM 3323 C C . PHE D 1 114 ? -2.221 -5.587 -30.909 1.00 30.49 237 PHE D C 1
ATOM 3324 O O . PHE D 1 114 ? -2.900 -5.916 -31.888 1.00 26.59 237 PHE D O 1
ATOM 3332 N N . ASP D 1 115 ? -0.943 -5.213 -31.024 1.00 25.62 238 ASP D N 1
ATOM 3333 C CA . ASP D 1 115 ? -0.316 -5.121 -32.340 1.00 29.09 238 ASP D CA 1
ATOM 3334 C C . ASP D 1 115 ? -0.119 -6.500 -32.963 1.00 36.21 238 ASP D C 1
ATOM 3335 O O . ASP D 1 115 ? -0.274 -6.661 -34.180 1.00 32.29 238 ASP D O 1
ATOM 3340 N N . MET D 1 116 ? 0.222 -7.507 -32.151 1.00 30.43 239 MET D N 1
ATOM 3341 C CA . MET D 1 116 ? 0.396 -8.856 -32.688 1.00 42.78 239 MET D CA 1
ATOM 3342 C C . MET D 1 116 ? -0.919 -9.413 -33.221 1.00 34.84 239 MET D C 1
ATOM 3343 O O . MET D 1 116 ? -0.942 -10.095 -34.253 1.00 37.84 239 MET D O 1
ATOM 3348 N N . LEU D 1 117 ? -2.027 -9.128 -32.532 1.00 34.74 240 LEU D N 1
ATOM 3349 C CA . LEU D 1 117 ? -3.330 -9.591 -32.997 1.00 28.81 240 LEU D CA 1
ATOM 3350 C C . LEU D 1 117 ? -3.712 -8.934 -34.320 1.00 38.41 240 LEU D C 1
ATOM 3351 O O . LEU D 1 117 ? -4.166 -9.612 -35.250 1.00 40.34 240 LEU D O 1
ATOM 3356 N N . SER D 1 118 ? -3.529 -7.614 -34.431 1.00 35.67 241 SER D N 1
ATOM 3357 C CA . SER D 1 118 ? -3.916 -6.938 -35.666 1.00 37.65 241 SER D CA 1
ATOM 3358 C C . SER D 1 118 ? -2.996 -7.322 -36.819 1.00 36.09 241 SER D C 1
ATOM 3359 O O . SER D 1 118 ? -3.428 -7.338 -37.977 1.00 36.63 241 SER D O 1
ATOM 3362 N N . GLU D 1 119 ? -1.736 -7.648 -36.523 1.00 42.28 242 GLU D N 1
ATOM 3363 C CA . GLU D 1 119 ? -0.831 -8.144 -37.551 1.00 37.83 242 GLU D CA 1
ATOM 3364 C C . GLU D 1 119 ? -1.301 -9.466 -38.152 1.00 54.84 242 GLU D C 1
ATOM 3365 O O . GLU D 1 119 ? -0.922 -9.784 -39.285 1.00 48.60 242 GLU D O 1
ATOM 3371 N N . CYS D 1 120 ? -2.106 -10.244 -37.428 1.00 41.51 243 CYS D N 1
ATOM 3372 C CA . CYS D 1 120 ? -2.639 -11.493 -37.952 1.00 36.15 243 CYS D CA 1
ATOM 3373 C C . CYS D 1 120 ? -4.070 -11.356 -38.456 1.00 39.69 243 CYS D C 1
ATOM 3374 O O . CYS D 1 120 ? -4.743 -12.370 -38.657 1.00 42.81 243 CYS D O 1
ATOM 3377 N N . GLY D 1 121 ? -4.558 -10.133 -38.641 1.00 34.48 244 GLY D N 1
ATOM 3378 C CA . GLY D 1 121 ? -5.879 -9.917 -39.194 1.00 28.38 244 GLY D CA 1
ATOM 3379 C C . GLY D 1 121 ? -7.007 -9.817 -38.193 1.00 33.89 244 GLY D C 1
ATOM 3380 O O . GLY D 1 121 ? -8.174 -9.849 -38.601 1.00 35.33 244 GLY D O 1
ATOM 3381 N N . PHE D 1 122 ? -6.706 -9.698 -36.905 1.00 35.18 245 PHE D N 1
ATOM 3382 C CA . PHE D 1 122 ? -7.735 -9.555 -35.886 1.00 38.08 245 PHE D CA 1
ATOM 3383 C C . PHE D 1 122 ? -8.062 -8.085 -35.649 1.00 32.81 245 PHE D C 1
ATOM 3384 O O . PHE D 1 122 ? -7.197 -7.212 -35.746 1.00 31.98 245 PHE D O 1
ATOM 3392 N N . HIS D 1 123 ? -9.329 -7.819 -35.340 1.00 39.28 246 HIS D N 1
ATOM 3393 C CA . HIS D 1 123 ? -9.809 -6.482 -35.019 1.00 44.39 246 HIS D CA 1
ATOM 3394 C C . HIS D 1 123 ? -10.435 -6.477 -33.633 1.00 39.41 246 HIS D C 1
ATOM 3395 O O . HIS D 1 123 ? -11.132 -7.423 -33.254 1.00 33.98 246 HIS D O 1
ATOM 3402 N N . MET D 1 124 ? -10.191 -5.405 -32.882 1.00 30.13 247 MET D N 1
ATOM 3403 C CA . MET D 1 124 ? -10.841 -5.226 -31.591 1.00 35.85 247 MET D CA 1
ATOM 3404 C C . MET D 1 124 ? -12.294 -4.822 -31.807 1.00 30.45 247 MET D C 1
ATOM 3405 O O . MET D 1 124 ? -12.578 -3.848 -32.511 1.00 38.24 247 MET D O 1
ATOM 3410 N N . VAL D 1 125 ? -13.214 -5.572 -31.207 1.00 31.90 248 VAL D N 1
ATOM 3411 C CA . VAL D 1 125 ? -14.636 -5.352 -31.433 1.00 34.72 248 VAL D CA 1
ATOM 3412 C C . VAL D 1 125 ? -15.378 -4.898 -30.184 1.00 39.98 248 VAL D C 1
ATOM 3413 O O . VAL D 1 125 ? -16.477 -4.332 -30.312 1.00 44.63 248 VAL D O 1
ATOM 3417 N N . ALA D 1 126 ? -14.833 -5.110 -28.989 1.00 40.50 249 ALA D N 1
ATOM 3418 C CA . ALA D 1 126 ? -15.487 -4.699 -27.751 1.00 32.14 249 ALA D CA 1
ATOM 3419 C C . ALA D 1 126 ? -14.470 -4.786 -26.621 1.00 39.33 249 ALA D C 1
ATOM 3420 O O . ALA D 1 126 ? -13.373 -5.328 -26.786 1.00 33.12 249 ALA D O 1
ATOM 3422 N N . CYS D 1 127 ? -14.850 -4.241 -25.467 1.00 31.03 250 CYS D N 1
ATOM 3423 C CA . CYS D 1 127 ? -14.054 -4.338 -24.250 1.00 36.40 250 CYS D CA 1
ATOM 3424 C C . CYS D 1 127 ? -14.939 -3.955 -23.073 1.00 38.07 250 CYS D C 1
ATOM 3425 O O . CYS D 1 127 ? -15.929 -3.237 -23.232 1.00 36.24 250 CYS D O 1
ATOM 3428 N N . ASN D 1 128 ? -14.575 -4.449 -21.892 1.00 34.27 251 ASN D N 1
ATOM 3429 C CA . ASN D 1 128 ? -15.354 -4.169 -20.694 1.00 36.56 251 ASN D CA 1
ATOM 3430 C C . ASN D 1 128 ? -14.489 -4.390 -19.464 1.00 40.27 251 ASN D C 1
ATOM 3431 O O . ASN D 1 128 ? -13.425 -5.012 -19.529 1.00 37.15 251 ASN D O 1
ATOM 3436 N N . SER D 1 129 ? -14.973 -3.875 -18.337 1.00 42.82 252 SER D N 1
ATOM 3437 C CA . SER D 1 129 ? -14.351 -4.091 -17.043 1.00 50.67 252 SER D CA 1
ATOM 3438 C C . SER D 1 129 ? -15.419 -4.509 -16.046 1.00 49.01 252 SER D C 1
ATOM 3439 O O . SER D 1 129 ? -16.575 -4.088 -16.135 1.00 47.81 252 SER D O 1
ATOM 3442 N N . SER D 1 130 ? -15.018 -5.344 -15.094 1.00 42.46 253 SER D N 1
ATOM 3443 C CA . SER D 1 130 ? -15.935 -5.871 -14.098 1.00 61.42 253 SER D CA 1
ATOM 3444 C C . SER D 1 130 ? -15.265 -5.824 -12.736 1.00 55.84 253 SER D C 1
ATOM 3445 O O . SER D 1 130 ? -14.037 -5.805 -12.624 1.00 56.27 253 SER D O 1
ATOM 3448 N N . VAL D 1 131 ? -16.090 -5.800 -11.695 1.00 67.50 254 VAL D N 1
ATOM 3449 C CA . VAL D 1 131 ? -15.616 -5.839 -10.320 1.00 68.81 254 VAL D CA 1
ATOM 3450 C C . VAL D 1 131 ? -16.306 -6.999 -9.616 1.00 71.93 254 VAL D C 1
ATOM 3451 O O . VAL D 1 131 ? -17.484 -7.279 -9.866 1.00 75.13 254 VAL D O 1
ATOM 3455 N N . THR D 1 132 ? -15.556 -7.702 -8.771 1.00 74.60 255 THR D N 1
ATOM 3456 C CA . THR D 1 132 ? -16.073 -8.843 -8.033 1.00 79.63 255 THR D CA 1
ATOM 3457 C C . THR D 1 132 ? -15.579 -8.773 -6.597 1.00 81.04 255 THR D C 1
ATOM 3458 O O . THR D 1 132 ? -14.424 -8.416 -6.346 1.00 71.47 255 THR D O 1
ATOM 3462 N N . ALA D 1 133 ? -16.460 -9.111 -5.660 1.00 79.83 256 ALA D N 1
ATOM 3463 C CA . ALA D 1 133 ? -16.146 -9.069 -4.241 1.00 85.28 256 ALA D CA 1
ATOM 3464 C C . ALA D 1 133 ? -16.427 -10.424 -3.610 1.00 94.63 256 ALA D C 1
ATOM 3465 O O . ALA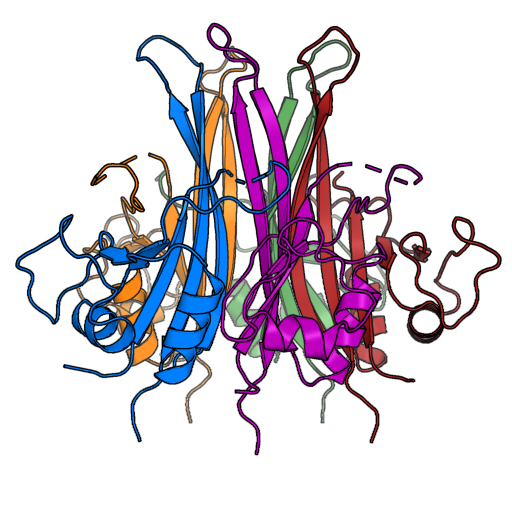 D 1 133 ? -17.355 -11.134 -4.009 1.00 95.82 256 ALA D O 1
ATOM 3467 N N . SER D 1 134 ? -15.610 -10.774 -2.621 1.00 90.84 257 SER D N 1
ATOM 3468 C CA . SER D 1 134 ? -15.774 -12.005 -1.864 1.00 89.77 257 SER D CA 1
ATOM 3469 C C . SER D 1 134 ? -15.427 -11.739 -0.408 1.00 91.08 257 SER D C 1
ATOM 3470 O O . SER D 1 134 ? -14.562 -10.914 -0.102 1.00 85.57 257 SER D O 1
ATOM 3473 N N . PHE D 1 135 ? -16.112 -12.446 0.488 1.00 86.52 258 PHE D N 1
ATOM 3474 C CA . PHE D 1 135 ? -15.878 -12.273 1.915 1.00 84.74 258 PHE D CA 1
ATOM 3475 C C . PHE D 1 135 ? -14.485 -12.761 2.294 1.00 81.23 258 PHE D C 1
ATOM 3476 O O . PHE D 1 135 ? -13.986 -13.751 1.751 1.00 82.52 258 PHE D O 1
ATOM 3484 N N . ILE D 1 136 ? -13.854 -12.052 3.232 1.00 82.57 259 ILE D N 1
ATOM 3485 C CA . ILE D 1 136 ? -12.497 -12.401 3.641 1.00 88.48 259 ILE D CA 1
ATOM 3486 C C . ILE D 1 136 ? -12.486 -13.740 4.368 1.00 89.32 259 ILE D C 1
ATOM 3487 O O . ILE D 1 136 ? -11.645 -14.605 4.097 1.00 81.88 259 ILE D O 1
ATOM 3492 N N . ASN D 1 137 ? -13.421 -13.936 5.294 1.00 90.45 260 ASN D N 1
ATOM 3493 C CA . ASN D 1 137 ? -13.541 -15.201 6.008 1.00 88.63 260 ASN D CA 1
ATOM 3494 C C . ASN D 1 137 ? -15.025 -15.498 6.215 1.00 78.23 260 ASN D C 1
ATOM 3495 O O . ASN D 1 137 ? -15.903 -14.800 5.697 1.00 75.54 260 ASN D O 1
ATOM 3500 N N . GLN D 1 138 ? -15.300 -16.552 6.986 1.00 63.79 261 GLN D N 1
ATOM 3501 C CA . GLN D 1 138 ? -16.654 -17.074 7.131 1.00 67.95 261 GLN D CA 1
ATOM 3502 C C . GLN D 1 138 ? -17.525 -16.209 8.035 1.00 76.89 261 GLN D C 1
ATOM 3503 O O . GLN D 1 138 ? -18.741 -16.130 7.822 1.00 71.58 261 GLN D O 1
ATOM 3509 N N . TYR D 1 139 ? -16.938 -15.558 9.038 1.00 81.59 262 TYR D N 1
ATOM 3510 C CA . TYR D 1 139 ? -17.688 -14.822 10.049 1.00 74.47 262 TYR D CA 1
ATOM 3511 C C . TYR D 1 139 ? -17.388 -13.329 9.995 1.00 80.02 262 TYR D C 1
ATOM 3512 O O . TYR D 1 139 ? -17.235 -12.670 11.027 1.00 71.89 262 TYR D O 1
ATOM 3521 N N . THR D 1 140 ? -17.302 -12.771 8.789 1.00 78.11 263 THR D N 1
ATOM 3522 C CA . THR D 1 140 ? -17.063 -11.344 8.639 1.00 80.46 263 THR D CA 1
ATOM 3523 C C . THR D 1 140 ? -17.786 -10.833 7.403 1.00 85.52 263 THR D C 1
ATOM 3524 O O . THR D 1 140 ? -18.074 -11.590 6.471 1.00 86.94 263 THR D O 1
ATOM 3528 N N . ASP D 1 141 ? -18.085 -9.534 7.413 1.00 84.56 264 ASP D N 1
ATOM 3529 C CA . ASP D 1 141 ? -18.610 -8.847 6.244 1.00 87.08 264 ASP D CA 1
ATOM 3530 C C . ASP D 1 141 ? -17.522 -8.127 5.455 1.00 84.28 264 ASP D C 1
ATOM 3531 O O . ASP D 1 141 ? -17.804 -7.614 4.367 1.00 88.62 264 ASP D O 1
ATOM 3536 N N . ASP D 1 142 ? -16.296 -8.083 5.976 1.00 74.79 265 ASP D N 1
ATOM 3537 C CA . ASP D 1 142 ? -15.176 -7.526 5.230 1.00 85.68 265 ASP D CA 1
ATOM 3538 C C . ASP D 1 142 ? -14.968 -8.304 3.937 1.00 94.05 265 ASP D C 1
ATOM 3539 O O . ASP D 1 142 ? -15.122 -9.528 3.894 1.00 81.38 265 ASP D O 1
ATOM 3544 N N . LYS D 1 143 ? -14.616 -7.584 2.876 1.00 88.14 266 LYS D N 1
ATOM 3545 C CA . LYS D 1 143 ? -14.539 -8.150 1.539 1.00 79.14 266 LYS D CA 1
ATOM 3546 C C . LYS D 1 143 ? -13.260 -7.705 0.847 1.00 79.81 266 LYS D C 1
ATOM 3547 O O . LYS D 1 143 ? -12.714 -6.637 1.136 1.00 88.47 266 LYS D O 1
ATOM 3553 N N . ILE D 1 144 ? -12.790 -8.540 -0.076 1.00 71.89 267 ILE D N 1
ATOM 3554 C CA . ILE D 1 144 ? -11.667 -8.220 -0.948 1.00 79.91 267 ILE D CA 1
ATOM 3555 C C . ILE D 1 144 ? -12.216 -7.979 -2.347 1.00 76.66 267 ILE D C 1
ATOM 3556 O O . ILE D 1 144 ? -13.025 -8.769 -2.848 1.00 82.33 267 ILE D O 1
ATOM 3561 N N . TRP D 1 145 ? -11.788 -6.885 -2.970 1.00 73.68 268 TRP D N 1
ATOM 3562 C CA . TRP D 1 145 ? -12.275 -6.492 -4.284 1.00 78.98 268 TRP D CA 1
ATOM 3563 C C . TRP D 1 145 ? -11.193 -6.711 -5.333 1.00 76.87 268 TRP D C 1
ATOM 3564 O O . TRP D 1 145 ? -10.010 -6.460 -5.083 1.00 77.00 268 TRP D O 1
ATOM 3575 N N . SER D 1 146 ? -11.607 -7.188 -6.506 1.00 78.79 269 SER D N 1
ATOM 3576 C CA . SER D 1 146 ? -10.713 -7.363 -7.641 1.00 78.08 269 SER D CA 1
ATOM 3577 C C . SER D 1 146 ? -11.431 -6.928 -8.909 1.00 65.08 269 SER D C 1
ATOM 3578 O O . SER D 1 146 ? -12.635 -7.153 -9.059 1.00 66.00 269 SER D O 1
ATOM 3581 N N . SER D 1 147 ? -10.686 -6.302 -9.815 1.00 65.47 270 SER D N 1
ATOM 3582 C CA . SER D 1 147 ? -11.215 -5.843 -11.089 1.00 61.64 270 SER D CA 1
ATOM 3583 C C . SER D 1 147 ? -10.597 -6.636 -12.234 1.00 65.93 270 SER D C 1
ATOM 3584 O O . SER D 1 147 ? -9.458 -7.104 -12.146 1.00 68.99 270 SER D O 1
ATOM 3587 N N . TYR D 1 148 ? -11.366 -6.783 -13.313 1.00 68.52 271 TYR D N 1
ATOM 3588 C CA . TYR D 1 148 ? -10.953 -7.562 -14.475 1.00 50.41 271 TYR D CA 1
ATOM 3589 C C . TYR D 1 148 ? -11.357 -6.813 -15.736 1.00 55.63 271 TYR D C 1
ATOM 3590 O O . TYR D 1 148 ? -12.548 -6.585 -15.967 1.00 52.55 271 TYR D O 1
ATOM 3599 N N . THR D 1 149 ? -10.369 -6.435 -16.545 1.00 42.19 272 THR D N 1
ATOM 3600 C CA . THR D 1 149 ? -10.588 -5.723 -17.798 1.00 37.85 272 THR D CA 1
ATOM 3601 C C . THR D 1 149 ? -10.184 -6.630 -18.952 1.00 35.37 272 THR D C 1
ATOM 3602 O O . THR D 1 149 ? -9.095 -7.211 -18.929 1.00 37.10 272 THR D O 1
ATOM 3606 N N . GLU D 1 150 ? -11.056 -6.753 -19.955 1.00 32.38 273 GLU D N 1
ATOM 3607 C CA . GLU D 1 150 ? -10.797 -7.614 -21.101 1.00 31.48 273 GLU D CA 1
ATOM 3608 C C . GLU D 1 150 ? -11.090 -6.876 -22.400 1.00 31.97 273 GLU D C 1
ATOM 3609 O O . GLU D 1 150 ? -11.912 -5.956 -22.444 1.00 33.37 273 GLU D O 1
ATOM 3615 N N . TYR D 1 151 ? -10.409 -7.305 -23.463 1.00 33.53 274 TYR D N 1
ATOM 3616 C CA . TYR D 1 151 ? -10.550 -6.737 -24.800 1.00 32.52 274 TYR D CA 1
ATOM 3617 C C . TYR D 1 151 ? -10.836 -7.875 -25.768 1.00 30.62 274 TYR D C 1
ATOM 3618 O O . TYR D 1 151 ? -10.067 -8.840 -25.833 1.00 35.13 274 TYR D O 1
ATOM 3627 N N . VAL D 1 152 ? -11.926 -7.761 -26.522 1.00 23.65 275 VAL D N 1
ATOM 3628 C CA . VAL D 1 152 ? -12.394 -8.828 -27.400 1.00 32.87 275 VAL D CA 1
ATOM 3629 C C . VAL D 1 152 ? -11.914 -8.555 -28.819 1.00 36.52 275 VAL D C 1
ATOM 3630 O O . VAL D 1 152 ? -12.136 -7.464 -29.360 1.00 30.28 275 VAL D O 1
ATOM 3634 N N . PHE D 1 153 ? -11.256 -9.546 -29.421 1.00 29.59 276 PHE D N 1
ATOM 3635 C CA . PHE D 1 153 ? -10.779 -9.474 -30.794 1.00 20.15 276 PHE D CA 1
ATOM 3636 C C . PHE D 1 153 ? -11.478 -10.529 -31.646 1.00 36.78 276 PHE D C 1
ATOM 3637 O O . PHE D 1 153 ? -11.950 -11.552 -31.137 1.00 31.57 276 PHE D O 1
ATOM 3645 N N . TYR D 1 154 ? -11.531 -10.273 -32.954 1.00 34.64 277 TYR D N 1
ATOM 3646 C CA . TYR D 1 154 ? -12.212 -11.159 -33.887 1.00 33.15 277 TYR D CA 1
ATOM 3647 C C . TYR D 1 154 ? -11.544 -11.091 -35.255 1.00 39.86 277 TYR D C 1
ATOM 3648 O O . TYR D 1 154 ? -11.040 -10.042 -35.668 1.00 35.79 277 TYR D O 1
ATOM 3657 N N . ARG D 1 155 ? -11.548 -12.228 -35.952 1.00 43.05 278 ARG D N 1
ATOM 3658 C CA . ARG D 1 155 ? -11.049 -12.330 -37.319 1.00 37.46 278 ARG D CA 1
ATOM 3659 C C . ARG D 1 155 ? -12.065 -13.093 -38.157 1.00 42.02 278 ARG D C 1
ATOM 3660 O O . ARG D 1 155 ? -12.543 -14.153 -37.742 1.00 39.82 278 ARG D O 1
ATOM 3668 N N . GLU D 1 156 ? -12.388 -12.559 -39.330 1.00 40.33 279 GLU D N 1
ATOM 3669 C CA . GLU D 1 156 ? -13.389 -13.156 -40.202 1.00 51.45 279 GLU D CA 1
ATOM 3670 C C . GLU D 1 156 ? -12.767 -14.264 -41.045 1.00 50.39 279 GLU D C 1
ATOM 3671 O O . GLU D 1 156 ? -11.543 -14.375 -41.142 1.00 50.42 279 GLU D O 1
ATOM 3677 N N . PRO D 1 157 ? -13.592 -15.123 -41.651 1.00 48.56 280 PRO D N 1
ATOM 3678 C CA . PRO D 1 157 ? -13.053 -16.227 -42.457 1.00 61.86 280 PRO D CA 1
ATOM 3679 C C . PRO D 1 157 ? -12.160 -15.750 -43.595 1.00 58.68 280 PRO D C 1
ATOM 3680 O O . PRO D 1 157 ? -12.260 -14.622 -44.082 1.00 68.69 280 PRO D O 1
ATOM 3684 N N . SER D 1 158 ? -11.279 -16.652 -44.021 1.00 67.26 281 SER D N 1
ATOM 3685 C CA . SER D 1 158 ? -10.311 -16.357 -45.065 1.00 81.15 281 SER D CA 1
ATOM 3686 C C . SER D 1 158 ? -10.984 -16.262 -46.433 1.00 90.95 281 SER D C 1
ATOM 3687 O O . SER D 1 158 ? -12.119 -16.706 -46.637 1.00 87.75 281 SER D O 1
ATOM 3690 N N . ARG D 1 159 ? -10.258 -15.673 -47.380 1.00 94.81 282 ARG D N 1
ATOM 3691 C CA . ARG D 1 159 ? -10.746 -15.519 -48.746 1.00 99.09 282 ARG D CA 1
ATOM 3692 C C . ARG D 1 159 ? -10.236 -16.645 -49.639 1.00 97.87 282 ARG D C 1
ATOM 3693 O O . ARG D 1 159 ? -9.341 -16.443 -50.460 1.00 91.85 282 ARG D O 1
ATOM 3695 N N . ARG E 1 38 ? -38.698 -15.834 -39.342 1.00 88.59 161 ARG E N 1
ATOM 3696 C CA . ARG E 1 38 ? -37.779 -14.747 -39.030 1.00 75.04 161 ARG E CA 1
ATOM 3697 C C . ARG E 1 38 ? -36.379 -15.277 -38.746 1.00 68.83 161 ARG E C 1
ATOM 3698 O O . ARG E 1 38 ? -36.199 -16.204 -37.954 1.00 85.23 161 ARG E O 1
ATOM 3706 N N . LYS E 1 39 ? -35.385 -14.679 -39.404 1.00 73.05 162 LYS E N 1
ATOM 3707 C CA . LYS E 1 39 ? -33.998 -15.095 -39.250 1.00 63.94 162 LYS E CA 1
ATOM 3708 C C . LYS E 1 39 ? -33.116 -14.049 -38.589 1.00 59.56 162 LYS E C 1
ATOM 3709 O O . LYS E 1 39 ? -32.026 -14.390 -38.117 1.00 54.31 162 LYS E O 1
ATOM 3715 N N . TRP E 1 40 ? -33.559 -12.800 -38.542 1.00 55.39 163 TRP E N 1
ATOM 3716 C CA . TRP E 1 40 ? -32.808 -11.711 -37.939 1.00 49.07 163 TRP E CA 1
ATOM 3717 C C . TRP E 1 40 ? -33.246 -11.493 -36.499 1.00 53.48 163 TRP E C 1
ATOM 3718 O O . TRP E 1 40 ? -34.327 -11.915 -36.082 1.00 50.48 163 TRP E O 1
ATOM 3729 N N . GLY E 1 41 ? -32.398 -10.814 -35.749 1.00 38.92 164 GLY E N 1
ATOM 3730 C CA . GLY E 1 41 ? -32.715 -10.473 -34.379 1.00 45.46 164 GLY E CA 1
ATOM 3731 C C . GLY E 1 41 ? -31.462 -10.409 -33.533 1.00 33.05 164 GLY E C 1
ATOM 3732 O O . GLY E 1 41 ? -30.338 -10.593 -34.008 1.00 35.43 164 GLY E O 1
ATOM 3733 N N . PHE E 1 42 ? -31.693 -10.152 -32.249 1.00 35.12 165 PHE E N 1
ATOM 3734 C CA . PHE E 1 42 ? -30.640 -10.009 -31.261 1.00 35.09 165 PHE E CA 1
ATOM 3735 C C . PHE E 1 42 ? -30.533 -11.261 -30.400 1.00 34.24 165 PHE E C 1
ATOM 3736 O O . PHE E 1 42 ? -31.539 -11.903 -30.085 1.00 32.85 165 PHE E O 1
ATOM 3744 N N . ILE E 1 43 ? -29.306 -11.594 -30.013 1.00 32.75 166 ILE E N 1
ATOM 3745 C CA . ILE E 1 43 ? -29.032 -12.644 -29.041 1.00 41.12 166 ILE E CA 1
ATOM 3746 C C . ILE E 1 43 ? -28.037 -12.095 -28.028 1.00 38.50 166 ILE E C 1
ATOM 3747 O O . ILE E 1 43 ? -27.018 -11.508 -28.410 1.00 35.49 166 ILE E O 1
ATOM 3752 N N . THR E 1 44 ? -28.323 -12.292 -26.743 1.00 35.91 167 THR E N 1
ATOM 3753 C CA . THR E 1 44 ? -27.451 -11.845 -25.664 1.00 30.77 167 THR E CA 1
ATOM 3754 C C . THR E 1 44 ? -26.955 -13.051 -24.878 1.00 39.72 167 THR E C 1
ATOM 3755 O O . THR E 1 44 ? -27.753 -13.906 -24.477 1.00 31.02 167 THR E O 1
ATOM 3759 N N . VAL E 1 45 ? -25.642 -13.122 -24.664 1.00 33.49 168 VAL E N 1
ATOM 3760 C CA . VAL E 1 45 ? -25.028 -14.136 -23.813 1.00 36.84 168 VAL E CA 1
ATOM 3761 C C . VAL E 1 45 ? -24.304 -13.434 -22.673 1.00 41.04 168 VAL E C 1
ATOM 3762 O O . VAL E 1 45 ? -23.714 -12.366 -22.866 1.00 34.30 168 VAL E O 1
ATOM 3766 N N . GLY E 1 46 ? -24.350 -14.032 -21.485 1.00 37.04 169 GLY E N 1
ATOM 3767 C CA . GLY E 1 46 ? -23.704 -13.422 -20.339 1.00 44.05 169 GLY E CA 1
ATOM 3768 C C . GLY E 1 46 ? -23.417 -14.434 -19.253 1.00 43.18 169 GLY E C 1
ATOM 3769 O O . GLY E 1 46 ? -23.727 -15.621 -19.376 1.00 42.52 169 GLY E O 1
ATOM 3770 N N . TYR E 1 47 ? -22.812 -13.942 -18.173 1.00 42.15 170 TYR E N 1
ATOM 3771 C CA . TYR E 1 47 ? -22.487 -14.792 -17.038 1.00 48.10 170 TYR E CA 1
ATOM 3772 C C . TYR E 1 47 ? -22.441 -13.951 -15.770 1.00 57.97 170 TYR E C 1
ATOM 3773 O O . TYR E 1 47 ? -22.315 -12.724 -15.815 1.00 52.49 170 TYR E O 1
ATOM 3782 N N . ARG E 1 48 ? -22.549 -14.633 -14.634 1.00 52.58 171 ARG E N 1
ATOM 3783 C CA . ARG E 1 48 ? -22.555 -13.988 -13.330 1.00 59.85 171 ARG E CA 1
ATOM 3784 C C . ARG E 1 48 ? -21.159 -14.018 -12.725 1.00 58.87 171 ARG E C 1
ATOM 3785 O O . ARG E 1 48 ? -20.455 -15.030 -12.804 1.00 61.09 171 ARG E O 1
ATOM 3793 N N . GLY E 1 49 ? -20.766 -12.901 -12.118 1.00 65.82 172 GLY E N 1
ATOM 3794 C CA . GLY E 1 49 ? -19.450 -12.818 -11.519 1.00 75.61 172 GLY E CA 1
ATOM 3795 C C . GLY E 1 49 ? -19.286 -13.788 -10.364 1.00 88.43 172 GLY E C 1
ATOM 3796 O O . GLY E 1 49 ? -20.246 -14.159 -9.686 1.00 86.06 172 GLY E O 1
ATOM 3797 N N . SER E 1 50 ? -18.037 -14.195 -10.143 1.00 97.01 173 SER E N 1
ATOM 3798 C CA . SER E 1 50 ? -17.687 -15.167 -9.109 1.00 86.30 173 SER E CA 1
ATOM 3799 C C . SER E 1 50 ? -18.462 -16.470 -9.278 1.00 75.22 173 SER E C 1
ATOM 3800 O O . SER E 1 50 ? -17.911 -17.558 -9.110 1.00 88.79 173 SER E O 1
ATOM 3803 N N . ASP E 1 60 ? -5.154 -21.233 -10.743 1.00 89.96 183 ASP E N 1
ATOM 3804 C CA . ASP E 1 60 ? -6.606 -21.210 -10.868 1.00 102.24 183 ASP E CA 1
ATOM 3805 C C . ASP E 1 60 ? -7.232 -20.231 -9.877 1.00 115.26 183 ASP E C 1
ATOM 3806 O O . ASP E 1 60 ? -8.077 -20.611 -9.067 1.00 118.16 183 ASP E O 1
ATOM 3808 N N . ALA E 1 61 ? -6.814 -18.967 -9.950 1.00 114.01 184 ALA E N 1
ATOM 3809 C CA . ALA E 1 61 ? -7.326 -17.942 -9.049 1.00 113.86 184 ALA E CA 1
ATOM 3810 C C . ALA E 1 61 ? -7.392 -16.588 -9.745 1.00 111.97 184 ALA E C 1
ATOM 3811 O O . ALA E 1 61 ? -8.319 -15.805 -9.510 1.00 107.16 184 ALA E O 1
ATOM 3813 N N . LYS E 1 62 ? -6.411 -16.305 -10.601 1.00 107.88 185 LYS E N 1
ATOM 3814 C CA . LYS E 1 62 ? -6.364 -15.048 -11.337 1.00 106.33 185 LYS E CA 1
ATOM 3815 C C . LYS E 1 62 ? -7.192 -15.074 -12.616 1.00 102.64 185 LYS E C 1
ATOM 3816 O O . LYS E 1 62 ? -7.672 -14.020 -13.051 1.00 97.33 185 LYS E O 1
ATOM 3822 N N . PHE E 1 63 ? -7.398 -16.250 -13.205 1.00 93.42 186 PHE E N 1
ATOM 3823 C CA . PHE E 1 63 ? -8.067 -16.355 -14.494 1.00 81.85 186 PHE E CA 1
ATOM 3824 C C . PHE E 1 63 ? -9.539 -15.954 -14.375 1.00 90.93 186 PHE E C 1
ATOM 3825 O O . PHE E 1 63 ? -10.060 -15.675 -13.292 1.00 90.60 186 PHE E O 1
ATOM 3833 N N . ARG E 1 64 ? -10.217 -15.928 -15.521 1.00 86.94 187 ARG E N 1
ATOM 3834 C CA . ARG E 1 64 ? -11.626 -15.560 -15.586 1.00 82.16 187 ARG E CA 1
ATOM 3835 C C . ARG E 1 64 ? -12.482 -16.758 -15.191 1.00 80.10 187 ARG E C 1
ATOM 3836 O O . ARG E 1 64 ? -12.351 -17.841 -15.773 1.00 78.14 187 ARG E O 1
ATOM 3844 N N . ARG E 1 65 ? -13.357 -16.566 -14.205 1.00 65.87 188 ARG E N 1
ATOM 3845 C CA . ARG E 1 65 ? -14.198 -17.636 -13.678 1.00 74.48 188 ARG E CA 1
ATOM 3846 C C . ARG E 1 65 ? -15.616 -17.465 -14.215 1.00 73.61 188 ARG E C 1
ATOM 3847 O O . ARG E 1 65 ? -16.305 -16.499 -13.871 1.00 57.85 188 ARG E O 1
ATOM 3849 N N . VAL E 1 66 ? -16.047 -18.404 -15.052 1.00 70.67 189 VAL E N 1
ATOM 3850 C CA . VAL E 1 66 ? -17.391 -18.386 -15.624 1.00 66.42 189 VAL E CA 1
ATOM 3851 C C . VAL E 1 66 ? -18.133 -19.636 -15.165 1.00 78.63 189 VAL E C 1
ATOM 3852 O O . VAL E 1 66 ? -17.791 -20.752 -15.586 1.00 65.86 189 VAL E O 1
ATOM 3856 N N . PRO E 1 67 ? -19.142 -19.504 -14.304 1.00 54.51 190 PRO E N 1
ATOM 3857 C CA . PRO E 1 67 ? -19.860 -20.691 -13.822 1.00 58.96 190 PRO E CA 1
ATOM 3858 C C . PRO E 1 67 ? -20.917 -21.187 -14.796 1.00 57.58 190 PRO E C 1
ATOM 3859 O O . PRO E 1 67 ? -21.186 -22.390 -14.861 1.00 66.55 190 PRO E O 1
ATOM 3863 N N . ARG E 1 68 ? -21.519 -20.276 -15.559 1.00 59.31 191 ARG E N 1
ATOM 3864 C CA . ARG E 1 68 ? -22.631 -20.628 -16.432 1.00 54.44 191 ARG E CA 1
ATOM 3865 C C . ARG E 1 68 ? -22.836 -19.522 -17.458 1.00 46.37 191 ARG E C 1
ATOM 3866 O O . ARG E 1 68 ? -22.776 -18.339 -17.116 1.00 48.53 191 ARG E O 1
ATOM 3874 N N . ILE E 1 69 ? -23.085 -19.913 -18.705 1.00 42.46 192 ILE E N 1
ATOM 3875 C CA . ILE E 1 69 ? -23.322 -18.973 -19.796 1.00 26.88 192 ILE E CA 1
ATOM 3876 C C . ILE E 1 69 ? -24.823 -18.915 -20.056 1.00 39.45 192 ILE E C 1
ATOM 3877 O O . ILE E 1 69 ? -25.417 -19.889 -20.530 1.00 38.42 192 ILE E O 1
ATOM 3882 N N . LEU E 1 70 ? -25.430 -17.763 -19.771 1.00 37.16 193 LEU E N 1
ATOM 3883 C CA . LEU E 1 70 ? -26.852 -17.530 -19.990 1.00 41.52 193 LEU E CA 1
ATOM 3884 C C . LEU E 1 70 ? -27.104 -17.035 -21.410 1.00 44.16 193 LEU E C 1
ATOM 3885 O O . LEU E 1 70 ? -26.266 -16.358 -22.009 1.00 37.94 193 LEU E O 1
ATOM 3890 N N . VAL E 1 71 ? -28.280 -17.373 -21.942 1.00 45.48 194 VAL E N 1
ATOM 3891 C CA . VAL E 1 71 ? -28.668 -17.0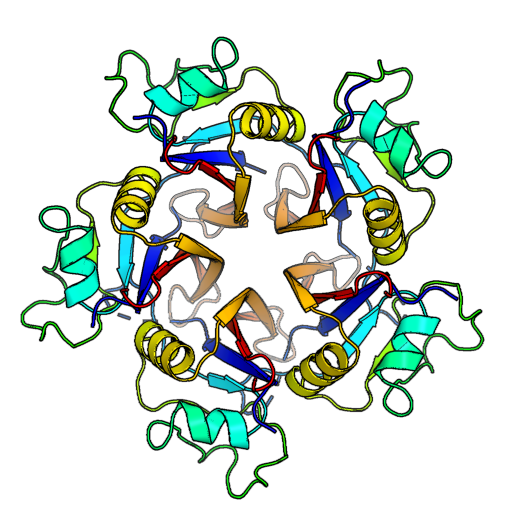29 -23.308 1.00 37.00 194 VAL E CA 1
ATOM 3892 C C . VAL E 1 71 ? -30.035 -16.355 -23.275 1.00 46.53 194 VAL E C 1
ATOM 3893 O O . VAL E 1 71 ? -30.968 -16.870 -22.650 1.00 40.56 194 VAL E O 1
ATOM 3897 N N . CYS E 1 72 ? -30.157 -15.215 -23.962 1.00 39.31 195 CYS E N 1
ATOM 3898 C CA . CYS E 1 72 ? -31.392 -14.439 -23.995 1.00 36.98 195 CYS E CA 1
ATOM 3899 C C . CYS E 1 72 ? -31.703 -14.006 -25.422 1.00 43.68 195 CYS E C 1
ATOM 3900 O O . CYS E 1 72 ? -30.803 -13.622 -26.173 1.00 42.45 195 CYS E O 1
ATOM 3903 N N . GLY E 1 73 ? -32.975 -14.057 -25.785 1.00 43.48 196 GLY E N 1
ATOM 3904 C CA . GLY E 1 73 ? -33.413 -13.644 -27.102 1.00 48.06 196 GLY E CA 1
ATOM 3905 C C . GLY E 1 73 ? -34.606 -14.465 -27.553 1.00 44.81 196 GLY E C 1
ATOM 3906 O O . GLY E 1 73 ? -35.233 -15.174 -26.769 1.00 36.77 196 GLY E O 1
ATOM 3907 N N . ARG E 1 74 ? -34.916 -14.343 -28.843 1.00 41.98 197 ARG E N 1
ATOM 3908 C CA . ARG E 1 74 ? -35.990 -15.136 -29.427 1.00 43.19 197 ARG E CA 1
ATOM 3909 C C . ARG E 1 74 ? -35.588 -16.606 -29.446 1.00 35.42 197 ARG E C 1
ATOM 3910 O O . ARG E 1 74 ? -34.462 -16.949 -29.820 1.00 42.72 197 ARG E O 1
ATOM 3918 N N . ILE E 1 75 ? -36.516 -17.475 -29.045 1.00 40.18 198 ILE E N 1
ATOM 3919 C CA . ILE E 1 75 ? -36.174 -18.872 -28.796 1.00 30.62 198 ILE E CA 1
ATOM 3920 C C . ILE E 1 75 ? -35.772 -19.581 -30.085 1.00 34.69 198 ILE E C 1
ATOM 3921 O O . ILE E 1 75 ? -34.827 -20.379 -30.097 1.00 39.98 198 ILE E O 1
ATOM 3926 N N . SER E 1 76 ? -36.462 -19.290 -31.193 1.00 36.66 199 SER E N 1
ATOM 3927 C CA . SER E 1 76 ? -36.113 -19.919 -32.464 1.00 40.03 199 SER E CA 1
ATOM 3928 C C . SER E 1 76 ? -34.693 -19.562 -32.887 1.00 46.54 199 SER E C 1
ATOM 3929 O O . SER E 1 76 ? -33.988 -20.387 -33.481 1.00 42.37 199 SER E O 1
ATOM 3932 N N . LEU E 1 77 ? -34.256 -18.335 -32.587 1.00 38.02 200 LEU E N 1
ATOM 3933 C CA . LEU E 1 77 ? -32.887 -17.934 -32.897 1.00 35.14 200 LEU E CA 1
ATOM 3934 C C . LEU E 1 77 ? -31.889 -18.675 -32.018 1.00 38.08 200 LEU E C 1
ATOM 3935 O O . LEU E 1 77 ? -30.852 -19.148 -32.499 1.00 35.82 200 LEU E O 1
ATOM 3940 N N . ALA E 1 78 ? -32.186 -18.775 -30.720 1.00 26.82 201 ALA E N 1
ATOM 3941 C CA . ALA E 1 78 ? -31.287 -19.462 -29.800 1.00 34.51 201 ALA E CA 1
ATOM 3942 C C . ALA E 1 78 ? -31.180 -20.945 -30.132 1.00 37.68 201 ALA E C 1
ATOM 3943 O O . ALA E 1 78 ? -30.098 -21.536 -30.029 1.00 34.76 201 ALA E O 1
ATOM 3945 N N . LYS E 1 79 ? -32.297 -21.565 -30.526 1.00 33.82 202 LYS E N 1
ATOM 3946 C CA . LYS E 1 79 ? -32.270 -22.983 -30.876 1.00 41.41 202 LYS E CA 1
ATOM 3947 C C . LYS E 1 79 ? -31.442 -23.224 -32.131 1.00 37.35 202 LYS E C 1
ATOM 3948 O O . LYS E 1 79 ? -30.656 -24.177 -32.194 1.00 43.14 202 LYS E O 1
ATOM 3954 N N . GLU E 1 80 ? -31.609 -22.369 -33.143 1.00 41.35 203 GLU E N 1
ATOM 3955 C CA . GLU E 1 80 ? -30.868 -22.531 -34.390 1.00 33.24 203 GLU E CA 1
ATOM 3956 C C . GLU E 1 80 ? -29.366 -22.404 -34.169 1.00 47.88 203 GLU E C 1
ATOM 3957 O O . GLU E 1 80 ? -28.578 -23.133 -34.782 1.00 39.96 203 GLU E O 1
ATOM 3963 N N . VAL E 1 81 ? -28.946 -21.493 -33.288 1.00 43.87 204 VAL E N 1
ATOM 3964 C CA . VAL E 1 81 ? -27.518 -21.226 -33.136 1.00 34.56 204 VAL E CA 1
ATOM 3965 C C . VAL E 1 81 ? -26.839 -22.341 -32.351 1.00 42.00 204 VAL E C 1
ATOM 3966 O O . VAL E 1 81 ? -25.821 -22.896 -32.784 1.00 37.90 204 VAL E O 1
ATOM 3970 N N . PHE E 1 82 ? -27.381 -22.676 -31.179 1.00 31.37 205 PHE E N 1
ATOM 3971 C CA . PHE E 1 82 ? -26.678 -23.535 -30.234 1.00 37.57 205 PHE E CA 1
ATOM 3972 C C . PHE E 1 82 ? -27.128 -24.990 -30.269 1.00 50.55 205 PHE E C 1
ATOM 3973 O O . PHE E 1 82 ? -26.400 -25.854 -29.766 1.00 47.02 205 PHE E O 1
ATOM 3981 N N . GLY E 1 83 ? -28.297 -25.278 -30.836 1.00 40.09 206 GLY E N 1
ATOM 3982 C CA . GLY E 1 83 ? -28.702 -26.660 -31.043 1.00 46.28 206 GLY E CA 1
ATOM 3983 C C . GLY E 1 83 ? -28.871 -27.415 -29.740 1.00 45.02 206 GLY E C 1
ATOM 3984 O O . GLY E 1 83 ? -29.614 -27.004 -28.842 1.00 48.36 206 GLY E O 1
ATOM 3985 N N . GLU E 1 84 ? -28.171 -28.541 -29.627 1.00 43.59 207 GLU E N 1
ATOM 3986 C CA . GLU E 1 84 ? -28.285 -29.410 -28.465 1.00 55.74 207 GLU E CA 1
ATOM 3987 C C . GLU E 1 84 ? -27.342 -29.030 -27.332 1.00 55.58 207 GLU E C 1
ATOM 3988 O O . GLU E 1 84 ? -27.419 -29.633 -26.257 1.00 53.27 207 GLU E O 1
ATOM 3994 N N . THR E 1 85 ? -26.457 -28.052 -27.538 1.00 45.67 208 THR E N 1
ATOM 3995 C CA . THR E 1 85 ? -25.692 -27.505 -26.424 1.00 37.30 208 THR E CA 1
ATOM 3996 C C . THR E 1 85 ? -26.544 -26.619 -25.526 1.00 38.45 208 THR E C 1
ATOM 3997 O O . THR E 1 85 ? -26.056 -26.163 -24.486 1.00 38.82 208 THR E O 1
ATOM 4001 N N . LEU E 1 86 ? -27.799 -26.379 -25.900 1.00 39.48 209 LEU E N 1
ATOM 4002 C CA . LEU E 1 86 ? -28.690 -25.488 -25.174 1.00 44.78 209 LEU E CA 1
ATOM 4003 C C . LEU E 1 86 ? -29.449 -26.262 -24.103 1.00 47.59 209 LEU E C 1
ATOM 4004 O O . LEU E 1 86 ? -30.000 -27.333 -24.376 1.00 60.57 209 LEU E O 1
ATOM 4009 N N . ASN E 1 87 ? -29.475 -25.718 -22.890 1.00 46.97 210 ASN E N 1
ATOM 4010 C CA . ASN E 1 87 ? -30.195 -26.308 -21.765 1.00 38.62 210 ASN E CA 1
ATOM 4011 C C . ASN E 1 87 ? -31.447 -25.474 -21.528 1.00 50.45 210 ASN E C 1
ATOM 4012 O O . ASN E 1 87 ? -31.356 -24.298 -21.161 1.00 41.07 210 ASN E O 1
ATOM 4017 N N . GLU E 1 88 ? -32.614 -26.085 -21.733 1.00 49.15 211 GLU E N 1
ATOM 4018 C CA . GLU E 1 88 ? -33.892 -25.389 -21.646 1.00 45.54 211 GLU E CA 1
ATOM 4019 C C . GLU E 1 88 ? -34.701 -25.801 -20.420 1.00 50.86 211 GLU E C 1
ATOM 4020 O O . GLU E 1 88 ? -35.911 -25.557 -20.370 1.00 55.67 211 GLU E O 1
ATOM 4026 N N . SER E 1 89 ? -34.054 -26.410 -19.424 1.00 47.18 212 SER E N 1
ATOM 4027 C CA . SER E 1 89 ? -34.793 -26.944 -18.284 1.00 45.66 212 SER E CA 1
ATOM 4028 C C . SER E 1 89 ? -35.424 -25.842 -17.439 1.00 58.63 212 SER E C 1
ATOM 4029 O O . SER E 1 89 ? -36.509 -26.039 -16.882 1.00 60.20 212 SER E O 1
ATOM 4032 N N . ARG E 1 90 ? -34.776 -24.682 -17.335 1.00 56.72 213 ARG E N 1
ATOM 4033 C CA . ARG E 1 90 ? -35.304 -23.585 -16.531 1.00 43.74 213 ARG E CA 1
ATOM 4034 C C . ARG E 1 90 ? -36.404 -22.797 -17.234 1.00 46.52 213 ARG E C 1
ATOM 4035 O O . ARG E 1 90 ? -36.982 -21.894 -16.620 1.00 46.87 213 ARG E O 1
ATOM 4043 N N . ASP E 1 91 ? -36.701 -23.101 -18.495 1.00 51.61 214 ASP E N 1
ATOM 4044 C CA . ASP E 1 91 ? -37.785 -22.441 -19.214 1.00 49.68 214 ASP E CA 1
ATOM 4045 C C . ASP E 1 91 ? -38.296 -23.367 -20.313 1.00 53.24 214 ASP E C 1
ATOM 4046 O O . ASP E 1 91 ? -38.177 -23.043 -21.501 1.00 48.17 214 ASP E O 1
ATOM 4051 N N . PRO E 1 92 ? -38.871 -24.516 -19.965 1.00 57.08 215 PRO E N 1
ATOM 4052 C CA . PRO E 1 92 ? -39.176 -25.536 -20.970 1.00 46.45 215 PRO E CA 1
ATOM 4053 C C . PRO E 1 92 ? -40.545 -25.357 -21.613 1.00 44.23 215 PRO E C 1
ATOM 4054 O O . PRO E 1 92 ? -41.422 -24.655 -21.104 1.00 46.65 215 PRO E O 1
ATOM 4058 N N . ASP E 1 93 ? -40.706 -26.025 -22.758 1.00 37.44 216 ASP E N 1
ATOM 4059 C CA . ASP E 1 93 ? -41.987 -26.110 -23.463 1.00 60.98 216 ASP E CA 1
ATOM 4060 C C . ASP E 1 93 ? -42.516 -24.731 -23.851 1.00 52.01 216 ASP E C 1
ATOM 4061 O O . ASP E 1 93 ? -43.714 -24.455 -23.757 1.00 54.41 216 ASP E O 1
ATOM 4066 N N . ARG E 1 94 ? -41.618 -23.860 -24.296 1.00 46.85 217 ARG E N 1
ATOM 4067 C CA . ARG E 1 94 ? -41.990 -22.538 -24.775 1.00 60.50 217 ARG E CA 1
ATOM 4068 C C . ARG E 1 94 ? -42.106 -22.538 -26.295 1.00 52.09 217 ARG E C 1
ATOM 4069 O O . ARG E 1 94 ? -41.501 -23.356 -26.992 1.00 58.83 217 ARG E O 1
ATOM 4077 N N . ALA E 1 95 ? -42.897 -21.596 -26.802 1.00 53.13 218 ALA E N 1
ATOM 4078 C CA . ALA E 1 95 ? -43.130 -21.456 -28.229 1.00 47.58 218 ALA E CA 1
ATOM 4079 C C . ALA E 1 95 ? -41.904 -20.867 -28.927 1.00 54.96 218 ALA E C 1
ATOM 4080 O O . ALA E 1 95 ? -41.198 -20.024 -28.365 1.00 47.86 218 ALA E O 1
ATOM 4082 N N . PRO E 1 96 ? -41.635 -21.302 -30.161 1.00 59.32 219 PRO E N 1
ATOM 4083 C CA . PRO E 1 96 ? -40.433 -20.825 -30.865 1.00 50.92 219 PRO E CA 1
ATOM 4084 C C . PRO E 1 96 ? -40.444 -19.338 -31.176 1.00 59.55 219 PRO E C 1
ATOM 4085 O O . PRO E 1 96 ? -39.365 -18.743 -31.293 1.00 50.16 219 PRO E O 1
ATOM 4089 N N . GLU E 1 97 ? -41.611 -18.721 -31.330 1.00 54.96 220 GLU E N 1
ATOM 4090 C CA . GLU E 1 97 ? -41.684 -17.304 -31.654 1.00 55.95 220 GLU E CA 1
ATOM 4091 C C . GLU E 1 97 ? -41.649 -16.413 -30.418 1.00 57.92 220 GLU E C 1
ATOM 4092 O O . GLU E 1 97 ? -41.753 -15.189 -30.550 1.00 54.31 220 GLU E O 1
ATOM 4098 N N . ARG E 1 98 ? -41.496 -16.989 -29.231 1.00 53.49 221 ARG E N 1
ATOM 4099 C CA . ARG E 1 98 ? -41.490 -16.233 -27.990 1.00 49.45 221 ARG E CA 1
ATOM 4100 C C . ARG E 1 98 ? -40.059 -15.957 -27.536 1.00 46.55 221 ARG E C 1
ATOM 4101 O O . ARG E 1 98 ? -39.088 -16.495 -28.074 1.00 42.86 221 ARG E O 1
ATOM 4109 N N . TYR E 1 99 ? -39.941 -15.104 -26.524 1.00 38.23 222 TYR E N 1
ATOM 4110 C CA . TYR E 1 99 ? -38.654 -14.647 -26.023 1.00 36.14 222 TYR E CA 1
ATOM 4111 C C . TYR E 1 99 ? -38.372 -15.257 -24.658 1.00 40.59 222 TYR E C 1
ATOM 4112 O O . TYR E 1 99 ? -39.290 -15.471 -23.860 1.00 40.91 222 TYR E O 1
ATOM 4121 N N . THR E 1 100 ? -37.098 -15.529 -24.392 1.00 44.36 223 THR E N 1
ATOM 4122 C CA . THR E 1 100 ? -36.681 -16.099 -23.123 1.00 43.49 223 THR E CA 1
ATOM 4123 C C . THR E 1 100 ? -35.463 -15.356 -22.592 1.00 41.86 223 THR E C 1
ATOM 4124 O O . THR E 1 100 ? -34.728 -14.700 -23.334 1.00 50.72 223 THR E O 1
ATOM 4128 N N . SER E 1 101 ? -35.263 -15.469 -21.279 1.00 43.61 224 SER E N 1
ATOM 4129 C CA . SER E 1 101 ? -34.033 -15.001 -20.654 1.00 47.46 224 SER E CA 1
ATOM 4130 C C . SER E 1 101 ? -33.523 -16.005 -19.627 1.00 51.24 224 SER E C 1
ATOM 4131 O O . SER E 1 101 ? -32.793 -15.620 -18.704 1.00 42.70 224 SER E O 1
ATOM 4134 N N . ARG E 1 102 ? -33.892 -17.282 -19.761 1.00 41.86 225 ARG E N 1
ATOM 4135 C CA . ARG E 1 102 ? -33.551 -18.289 -18.766 1.00 47.46 225 ARG E CA 1
ATOM 4136 C C . ARG E 1 102 ? -32.913 -19.537 -19.368 1.00 41.67 225 ARG E C 1
ATOM 4137 O O . ARG E 1 102 ? -32.769 -20.543 -18.663 1.00 47.63 225 ARG E O 1
ATOM 4145 N N . PHE E 1 103 ? -32.538 -19.505 -20.644 1.00 35.68 226 PHE E N 1
ATOM 4146 C CA . PHE E 1 103 ? -31.749 -20.578 -21.228 1.00 35.05 226 PHE E CA 1
ATOM 4147 C C . PHE E 1 103 ? -30.299 -20.468 -20.772 1.00 36.51 226 PHE E C 1
ATOM 4148 O O . PHE E 1 103 ? -29.837 -19.409 -20.343 1.00 37.31 226 PHE E O 1
ATOM 4156 N N . TYR E 1 104 ? -29.574 -21.579 -20.868 1.00 34.57 227 TYR E N 1
ATOM 4157 C CA . TYR E 1 104 ? -28.136 -21.545 -20.638 1.00 37.50 227 TYR E CA 1
ATOM 4158 C C . TYR E 1 104 ? -27.500 -22.713 -21.374 1.00 34.15 227 TYR E C 1
ATOM 4159 O O . TYR E 1 104 ? -28.185 -23.615 -21.860 1.00 42.74 227 TYR E O 1
ATOM 4168 N N . LEU E 1 105 ? -26.174 -22.673 -21.464 1.00 35.49 228 LEU E N 1
ATOM 4169 C CA . LEU E 1 105 ? -25.405 -23.610 -22.268 1.00 32.81 228 LEU E CA 1
ATOM 4170 C C . LEU E 1 105 ? -24.777 -24.692 -21.397 1.00 43.61 228 LEU E C 1
ATOM 4171 O O . LEU E 1 105 ? -24.648 -24.550 -20.179 1.00 36.39 228 LEU E O 1
ATOM 4176 N N . LYS E 1 106 ? -24.379 -25.785 -22.048 1.00 35.44 229 LYS E N 1
ATOM 4177 C CA . LYS E 1 106 ? -23.786 -26.928 -21.367 1.00 41.22 229 LYS E CA 1
ATOM 4178 C C . LYS E 1 106 ? -22.270 -26.839 -21.247 1.00 44.60 229 LYS E C 1
ATOM 4179 O O . LYS E 1 106 ? -21.674 -27.664 -20.548 1.00 45.82 229 LYS E O 1
ATOM 4185 N N . PHE E 1 107 ? -21.632 -25.874 -21.902 1.00 42.46 230 PHE E N 1
ATOM 4186 C CA . PHE E 1 107 ? -20.204 -25.637 -21.750 1.00 36.15 230 PHE E CA 1
ATOM 4187 C C . PHE E 1 107 ? -19.975 -24.267 -21.121 1.00 43.01 230 PHE E C 1
ATOM 4188 O O . PHE E 1 107 ? -20.903 -23.474 -20.940 1.00 36.19 230 PHE E O 1
ATOM 4196 N N . LYS E 1 108 ? -18.713 -23.989 -20.789 1.00 35.57 231 LYS E N 1
ATOM 4197 C CA . LYS E 1 108 ? -18.376 -22.820 -19.993 1.00 50.08 231 LYS E CA 1
ATOM 4198 C C . LYS E 1 108 ? -17.432 -21.832 -20.667 1.00 46.91 231 LYS E C 1
ATOM 4199 O O . LYS E 1 108 ? -17.321 -20.699 -20.187 1.00 52.36 231 LYS E O 1
ATOM 4205 N N . HIS E 1 109 ? -16.752 -22.208 -21.749 1.00 38.02 232 HIS E N 1
ATOM 4206 C CA . HIS E 1 109 ? -15.831 -21.286 -22.407 1.00 44.00 232 HIS E CA 1
ATOM 4207 C C . HIS E 1 109 ? -16.606 -20.336 -23.315 1.00 39.43 232 HIS E C 1
ATOM 4208 O O . HIS E 1 109 ? -17.254 -20.770 -24.275 1.00 33.38 232 HIS E O 1
ATOM 4215 N N . LEU E 1 110 ? -16.522 -19.037 -23.012 1.00 43.22 233 LEU E N 1
ATOM 4216 C CA . LEU E 1 110 ? -17.318 -18.036 -23.718 1.00 37.50 233 LEU E CA 1
ATOM 4217 C C . LEU E 1 110 ? -16.949 -17.948 -25.193 1.00 27.97 233 LEU E C 1
ATOM 4218 O O . LEU E 1 110 ? -17.824 -17.766 -26.048 1.00 30.51 233 LEU E O 1
ATOM 4223 N N . GLU E 1 111 ? -15.657 -18.056 -25.512 1.00 27.64 234 GLU E N 1
ATOM 4224 C CA . GLU E 1 111 ? -15.231 -17.882 -26.897 1.00 30.98 234 GLU E CA 1
ATOM 4225 C C . GLU E 1 111 ? -15.807 -18.962 -27.803 1.00 30.35 234 GLU E C 1
ATOM 4226 O O . GLU E 1 111 ? -16.018 -18.720 -28.997 1.00 37.92 234 GLU E O 1
ATOM 4232 N N . ARG E 1 112 ? -16.070 -20.155 -27.259 1.00 32.84 235 ARG E N 1
ATOM 4233 C CA . ARG E 1 112 ? -16.752 -21.182 -28.042 1.00 39.89 235 ARG E CA 1
ATOM 4234 C C . ARG E 1 112 ? -18.174 -20.753 -28.381 1.00 25.55 235 ARG E C 1
ATOM 4235 O O . ARG E 1 112 ? -18.646 -20.970 -29.504 1.00 35.05 235 ARG E O 1
ATOM 4243 N N . ALA E 1 113 ? -18.871 -20.135 -27.424 1.00 26.91 236 ALA E N 1
ATOM 4244 C CA . ALA E 1 113 ? -20.194 -19.592 -27.712 1.00 28.54 236 ALA E CA 1
ATOM 4245 C C . ALA E 1 113 ? -20.109 -18.420 -28.683 1.00 32.09 236 ALA E C 1
ATOM 4246 O O . ALA E 1 113 ? -20.997 -18.240 -29.526 1.00 28.76 236 ALA E O 1
ATOM 4248 N N . PHE E 1 114 ? -19.050 -17.610 -28.583 1.00 33.24 237 PHE E N 1
ATOM 4249 C CA . PHE E 1 114 ? -18.864 -16.525 -29.543 1.00 27.77 237 PHE E CA 1
ATOM 4250 C C . PHE E 1 114 ? -18.669 -17.077 -30.952 1.00 36.40 237 PHE E C 1
ATOM 4251 O O . PHE E 1 114 ? -19.253 -16.572 -31.919 1.00 24.98 237 PHE E O 1
ATOM 4259 N N . ASP E 1 115 ? -17.844 -18.121 -31.086 1.00 30.52 238 ASP E N 1
ATOM 4260 C CA . ASP E 1 115 ? -17.574 -18.684 -32.406 1.00 32.24 238 ASP E CA 1
ATOM 4261 C C . ASP E 1 115 ? -18.828 -19.294 -33.020 1.00 35.08 238 ASP E C 1
ATOM 4262 O O . ASP E 1 115 ? -19.084 -19.123 -34.217 1.00 35.30 238 ASP E O 1
ATOM 4267 N N . MET E 1 116 ? -19.627 -20.004 -32.217 1.00 35.84 239 MET E N 1
ATOM 4268 C CA . MET E 1 116 ? -20.862 -20.584 -32.736 1.00 37.94 239 MET E CA 1
ATOM 4269 C C . MET E 1 116 ? -21.803 -19.501 -33.247 1.00 38.97 239 MET E C 1
ATOM 4270 O O . MET E 1 116 ? -22.418 -19.657 -34.307 1.00 45.98 239 MET E O 1
ATOM 4275 N N . LEU E 1 117 ? -21.922 -18.393 -32.510 1.00 31.87 240 LEU E N 1
ATOM 4276 C CA . LEU E 1 117 ? -22.761 -17.293 -32.972 1.00 33.07 240 LEU E CA 1
ATOM 4277 C C . LEU E 1 117 ? -22.240 -16.720 -34.283 1.00 29.09 240 LEU E C 1
ATOM 4278 O O . LEU E 1 117 ? -23.024 -16.323 -35.153 1.00 26.26 240 LEU E O 1
ATOM 4283 N N . SER E 1 118 ? -20.916 -16.686 -34.449 1.00 35.03 241 SER E N 1
ATOM 4284 C CA . SER E 1 118 ? -20.334 -16.116 -35.659 1.00 31.12 241 SER E CA 1
ATOM 4285 C C . SER E 1 118 ? -20.581 -17.009 -36.870 1.00 46.10 241 SER E C 1
ATOM 4286 O O . SER E 1 118 ? -20.722 -16.509 -37.993 1.00 43.71 241 SER E O 1
ATOM 4289 N N . GLU E 1 119 ? -20.633 -18.331 -36.667 1.00 32.63 242 GLU E N 1
ATOM 4290 C CA . GLU E 1 119 ? -20.887 -19.241 -37.781 1.00 33.84 242 GLU E CA 1
ATOM 4291 C C . GLU E 1 119 ? -22.252 -18.983 -38.404 1.00 42.76 242 GLU E C 1
ATOM 4292 O O . GLU E 1 119 ? -22.403 -19.033 -39.630 1.00 52.63 242 GLU E O 1
ATOM 4298 N N . CYS E 1 120 ? -23.257 -18.710 -37.577 1.00 39.78 243 CYS E N 1
ATOM 4299 C CA . CYS E 1 120 ? -24.622 -18.508 -38.039 1.00 35.18 243 CYS E CA 1
ATOM 4300 C C . CYS E 1 120 ? -24.890 -17.079 -38.497 1.00 37.83 243 CYS E C 1
ATOM 4301 O O . CYS E 1 120 ? -26.052 -16.718 -38.704 1.00 39.58 243 CYS E O 1
ATOM 4304 N N . GLY E 1 121 ? -23.851 -16.262 -38.652 1.00 38.03 244 GLY E N 1
ATOM 4305 C CA . GLY E 1 121 ? -24.012 -14.931 -39.205 1.00 35.78 244 GLY E CA 1
ATOM 4306 C C . GLY E 1 121 ? -24.264 -13.823 -38.208 1.00 37.58 244 GLY E C 1
ATOM 4307 O O . GLY E 1 121 ? -24.779 -12.769 -38.599 1.00 47.36 244 GLY E O 1
ATOM 4308 N N . PHE E 1 122 ? -23.921 -14.018 -36.939 1.00 36.13 245 PHE E N 1
ATOM 4309 C CA . PHE E 1 122 ? -24.088 -12.991 -35.922 1.00 31.23 245 PHE E CA 1
ATOM 4310 C C . PHE E 1 122 ? -22.778 -12.247 -35.694 1.00 36.29 245 PHE E C 1
ATOM 4311 O O . PHE E 1 122 ? -21.689 -12.818 -35.802 1.00 44.47 245 PHE E O 1
ATOM 4319 N N . HIS E 1 123 ? -22.897 -10.959 -35.371 1.00 30.83 246 HIS E N 1
ATOM 4320 C CA . HIS E 1 123 ? -21.763 -10.114 -35.025 1.00 34.92 246 HIS E CA 1
ATOM 4321 C C . HIS E 1 123 ? -21.976 -9.531 -33.637 1.00 36.18 246 HIS E C 1
ATOM 4322 O O . HIS E 1 123 ? -23.100 -9.175 -33.273 1.00 33.11 246 HIS E O 1
ATOM 4329 N N . MET E 1 124 ? -20.898 -9.436 -32.861 1.00 29.55 247 MET E N 1
ATOM 4330 C CA . MET E 1 124 ? -20.966 -8.807 -31.549 1.00 32.13 247 MET E CA 1
ATOM 4331 C C . MET E 1 124 ? -20.994 -7.295 -31.728 1.00 30.58 247 MET E C 1
ATOM 4332 O O . MET E 1 124 ? -20.071 -6.717 -32.309 1.00 35.90 247 MET E O 1
ATOM 4337 N N . VAL E 1 125 ? -22.052 -6.655 -31.240 1.00 28.55 248 VAL E N 1
ATOM 4338 C CA . VAL E 1 125 ? -22.231 -5.224 -31.442 1.00 33.93 248 VAL E CA 1
ATOM 4339 C C . VAL E 1 125 ? -21.982 -4.406 -30.180 1.00 49.55 248 VAL E C 1
ATOM 4340 O O . VAL E 1 125 ? -21.734 -3.195 -30.293 1.00 44.34 248 VAL E O 1
ATOM 4344 N N . ALA E 1 126 ? -22.028 -5.011 -28.995 1.00 45.41 249 ALA E N 1
ATOM 4345 C CA . ALA E 1 126 ? -21.841 -4.269 -27.754 1.00 38.96 249 ALA E CA 1
ATOM 4346 C C . ALA E 1 126 ? -21.617 -5.256 -26.618 1.00 47.45 249 ALA E C 1
ATOM 4347 O O . ALA E 1 126 ? -21.859 -6.459 -26.755 1.00 27.92 249 ALA E O 1
ATOM 4349 N N . CYS E 1 127 ? -21.155 -4.723 -25.488 1.00 34.28 250 CYS E N 1
ATOM 4350 C CA . CYS E 1 127 ? -21.017 -5.496 -24.263 1.00 42.27 250 CYS E CA 1
ATOM 4351 C C . CYS E 1 127 ? -20.952 -4.534 -23.086 1.00 46.63 250 CYS E C 1
ATOM 4352 O O . CYS E 1 127 ? -20.501 -3.396 -23.224 1.00 52.22 250 CYS E O 1
ATOM 4355 N N . ASN E 1 128 ? -21.408 -5.000 -21.928 1.00 39.11 251 ASN E N 1
ATOM 4356 C CA . ASN E 1 128 ? -21.411 -4.166 -20.736 1.00 53.48 251 ASN E CA 1
ATOM 4357 C C . ASN E 1 128 ? -21.383 -5.063 -19.508 1.00 48.34 251 ASN E C 1
ATOM 4358 O O . ASN E 1 128 ? -21.732 -6.246 -19.568 1.00 42.77 251 ASN E O 1
ATOM 4363 N N . SER E 1 129 ? -20.954 -4.480 -18.393 1.00 50.71 252 SER E N 1
ATOM 4364 C CA . SER E 1 129 ? -20.878 -5.177 -17.118 1.00 44.42 252 SER E CA 1
ATOM 4365 C C . SER E 1 129 ? -21.518 -4.310 -16.046 1.00 49.62 252 SER E C 1
ATOM 4366 O O . SER E 1 129 ? -21.200 -3.122 -15.933 1.00 54.80 252 SER E O 1
ATOM 4369 N N . SER E 1 130 ? -22.421 -4.903 -15.271 1.00 54.49 253 SER E N 1
ATOM 4370 C CA . SER E 1 130 ? -23.145 -4.208 -14.220 1.00 53.92 253 SER E CA 1
ATOM 4371 C C . SER E 1 130 ? -22.895 -4.889 -12.882 1.00 62.61 253 SER E C 1
ATOM 4372 O O . SER E 1 130 ? -22.435 -6.032 -12.819 1.00 56.27 253 SER E O 1
ATOM 4375 N N . VAL E 1 131 ? -23.210 -4.173 -11.806 1.00 60.46 254 VAL E N 1
ATOM 4376 C CA . VAL E 1 131 ? -23.092 -4.706 -10.454 1.00 70.44 254 VAL E CA 1
ATOM 4377 C C . VAL E 1 131 ? -24.336 -4.305 -9.673 1.00 56.76 254 VAL E C 1
ATOM 4378 O O . VAL E 1 131 ? -24.857 -3.198 -9.841 1.00 73.10 254 VAL E O 1
ATOM 4382 N N . THR E 1 132 ? -24.828 -5.218 -8.839 1.00 57.76 255 THR E N 1
ATOM 4383 C CA . THR E 1 132 ? -26.017 -4.971 -8.036 1.00 73.06 255 THR E CA 1
ATOM 4384 C C . THR E 1 132 ? -25.776 -5.457 -6.614 1.00 77.65 255 THR E C 1
ATOM 4385 O O . THR E 1 132 ? -24.994 -6.383 -6.383 1.00 75.14 255 THR E O 1
ATOM 4389 N N . ALA E 1 133 ? -26.453 -4.818 -5.660 1.00 82.28 256 ALA E N 1
ATOM 4390 C CA . ALA E 1 133 ? -26.287 -5.141 -4.249 1.00 88.49 256 ALA E CA 1
ATOM 4391 C C . ALA E 1 133 ? -27.647 -5.237 -3.578 1.00 87.24 256 ALA E C 1
ATOM 4392 O O . ALA E 1 133 ? -28.513 -4.384 -3.795 1.00 91.35 256 ALA E O 1
ATOM 4394 N N . SER E 1 134 ? -27.827 -6.276 -2.764 1.00 88.48 257 SER E N 1
ATOM 4395 C CA . SER E 1 134 ? -29.034 -6.469 -1.977 1.00 89.27 257 SER E CA 1
ATOM 4396 C C . SER E 1 134 ? -28.651 -6.708 -0.523 1.00 91.46 257 SER E C 1
ATOM 4397 O O . SER E 1 134 ? -27.580 -7.246 -0.229 1.00 80.41 257 SER E O 1
ATOM 4400 N N . PHE E 1 135 ? -29.540 -6.306 0.382 1.00 93.32 258 PHE E N 1
ATOM 4401 C CA . PHE E 1 135 ? -29.285 -6.466 1.808 1.00 93.97 258 PHE E CA 1
ATOM 4402 C C . PHE E 1 135 ? -29.261 -7.940 2.191 1.00 88.60 258 PHE E C 1
ATOM 4403 O O . PHE E 1 135 ? -30.003 -8.757 1.636 1.00 91.64 258 PHE E O 1
ATOM 4411 N N . ILE E 1 136 ? -28.399 -8.278 3.153 1.00 94.13 259 ILE E N 1
ATOM 4412 C CA . ILE E 1 136 ? -28.263 -9.670 3.572 1.00 94.42 259 ILE E CA 1
ATOM 4413 C C . ILE E 1 136 ? -29.479 -10.108 4.382 1.00 97.16 259 ILE E C 1
ATOM 4414 O O . ILE E 1 136 ? -29.960 -11.239 4.239 1.00 89.18 259 ILE E O 1
ATOM 4419 N N . ASN E 1 137 ? -29.997 -9.230 5.237 1.00 95.41 260 ASN E N 1
ATOM 4420 C CA . ASN E 1 137 ? -31.231 -9.513 5.961 1.00 89.70 260 ASN E CA 1
ATOM 4421 C C . ASN E 1 137 ? -32.033 -8.220 6.083 1.00 91.73 260 ASN E C 1
ATOM 4422 O O . ASN E 1 137 ? -31.687 -7.193 5.491 1.00 83.17 260 ASN E O 1
ATOM 4427 N N . GLN E 1 138 ? -33.108 -8.277 6.871 1.00 84.02 261 GLN E N 1
ATOM 4428 C CA . GLN E 1 138 ? -34.088 -7.198 6.914 1.00 81.13 261 GLN E CA 1
ATOM 4429 C C . GLN E 1 138 ? -33.659 -6.048 7.818 1.00 85.99 261 GLN E C 1
ATOM 4430 O O . GLN E 1 138 ? -34.017 -4.895 7.555 1.00 84.74 261 GLN E O 1
ATOM 4436 N N . TYR E 1 139 ? -32.901 -6.332 8.878 1.00 91.43 262 TYR E N 1
ATOM 4437 C CA . TYR E 1 139 ? -32.547 -5.329 9.874 1.00 83.90 262 TYR E CA 1
ATOM 4438 C C . TYR E 1 139 ? -31.060 -4.987 9.864 1.00 85.52 262 TYR E C 1
ATOM 4439 O O . TYR E 1 139 ? -30.535 -4.502 10.871 1.00 79.69 262 TYR E O 1
ATOM 4448 N N . THR E 1 140 ? -30.372 -5.225 8.751 1.00 88.80 263 THR E N 1
ATOM 4449 C CA . THR E 1 140 ? -28.952 -4.927 8.645 1.00 91.67 263 THR E CA 1
ATOM 4450 C C . THR E 1 140 ? -28.695 -4.086 7.403 1.00 95.99 263 THR E C 1
ATOM 4451 O O . THR E 1 140 ? -29.538 -3.981 6.508 1.00 93.03 263 THR E O 1
ATOM 4455 N N . ASP E 1 141 ? -27.511 -3.479 7.366 1.00 88.61 264 ASP E N 1
ATOM 4456 C CA . ASP E 1 141 ? -27.042 -2.748 6.199 1.00 90.58 264 ASP E CA 1
ATOM 4457 C C . ASP E 1 141 ? -25.987 -3.519 5.418 1.00 84.49 264 ASP E C 1
ATOM 4458 O O . ASP E 1 141 ? -25.526 -3.035 4.379 1.00 75.32 264 ASP E O 1
ATOM 4463 N N . ASP E 1 142 ? -25.594 -4.699 5.893 1.00 90.17 265 ASP E N 1
ATOM 4464 C CA . ASP E 1 142 ? -24.671 -5.542 5.146 1.00 92.88 265 ASP E CA 1
ATOM 4465 C C . ASP E 1 142 ? -25.312 -5.995 3.840 1.00 92.45 265 ASP E C 1
ATOM 4466 O O . ASP E 1 142 ? -26.524 -6.215 3.758 1.00 91.20 265 ASP E O 1
ATOM 4471 N N . LYS E 1 143 ? -24.484 -6.132 2.806 1.00 93.74 266 LYS E N 1
ATOM 4472 C CA . LYS E 1 143 ? -24.972 -6.410 1.465 1.00 90.22 266 LYS E CA 1
ATOM 4473 C C . LYS E 1 143 ? -24.097 -7.463 0.800 1.00 89.77 266 LYS E C 1
ATOM 4474 O O . LYS E 1 143 ? -22.940 -7.670 1.172 1.00 93.37 266 LYS E O 1
ATOM 4480 N N . ILE E 1 144 ? -24.676 -8.132 -0.195 1.00 85.29 267 ILE E N 1
ATOM 4481 C CA . ILE E 1 144 ? -23.958 -9.061 -1.059 1.00 86.24 267 ILE E CA 1
ATOM 4482 C C . ILE E 1 144 ? -23.887 -8.454 -2.452 1.00 75.58 267 ILE E C 1
ATOM 4483 O O . ILE E 1 144 ? -24.883 -7.931 -2.966 1.00 72.86 267 ILE E O 1
ATOM 4488 N N . TRP E 1 145 ? -22.706 -8.515 -3.059 1.00 74.78 268 TRP E N 1
ATOM 4489 C CA . TRP E 1 145 ? -22.450 -7.886 -4.348 1.00 77.86 268 TRP E CA 1
ATOM 4490 C C . TRP E 1 145 ? -22.300 -8.958 -5.419 1.00 72.03 268 TRP E C 1
ATOM 4491 O O . TRP E 1 145 ? -21.478 -9.871 -5.280 1.00 75.56 268 TRP E O 1
ATOM 4502 N N . SER E 1 146 ? -23.093 -8.845 -6.482 1.00 69.54 269 SER E N 1
ATOM 4503 C CA . SER E 1 146 ? -23.003 -9.727 -7.636 1.00 85.19 269 SER E CA 1
ATOM 4504 C C . SER E 1 146 ? -22.832 -8.891 -8.897 1.00 75.27 269 SER E C 1
ATOM 4505 O O . SER E 1 146 ? -23.485 -7.855 -9.059 1.00 61.45 269 SER E O 1
ATOM 4508 N N . SER E 1 147 ? -21.946 -9.340 -9.780 1.00 77.68 270 SER E N 1
ATOM 4509 C CA . SER E 1 147 ? -21.688 -8.671 -11.045 1.00 63.99 270 SER E CA 1
ATOM 4510 C C . SER E 1 147 ? -22.224 -9.505 -12.202 1.00 73.83 270 SER E C 1
ATOM 4511 O O . SER E 1 147 ? -22.414 -10.719 -12.089 1.00 67.28 270 SER E O 1
ATOM 4514 N N . TYR E 1 148 ? -22.467 -8.831 -13.324 1.00 65.81 271 TYR E N 1
ATOM 4515 C CA . TYR E 1 148 ? -23.034 -9.464 -14.507 1.00 54.35 271 TYR E CA 1
ATOM 4516 C C . TYR E 1 148 ? -22.410 -8.847 -15.749 1.00 55.98 271 TYR E C 1
ATOM 4517 O O . TYR E 1 148 ? -22.427 -7.624 -15.909 1.00 53.75 271 TYR E O 1
ATOM 4526 N N . THR E 1 149 ? -21.868 -9.693 -16.623 1.00 43.75 272 THR E N 1
ATOM 4527 C CA . THR E 1 149 ? -21.234 -9.260 -17.864 1.00 46.91 272 THR E CA 1
ATOM 4528 C C . THR E 1 149 ? -21.961 -9.906 -19.033 1.00 48.58 272 THR E C 1
ATOM 4529 O O . THR E 1 149 ? -22.060 -11.135 -19.098 1.00 38.77 272 THR E O 1
ATOM 4533 N N . GLU E 1 150 ? -22.461 -9.086 -19.955 1.00 36.42 273 GLU E N 1
ATOM 4534 C CA . GLU E 1 150 ? -23.208 -9.588 -21.098 1.00 43.18 273 GLU E CA 1
ATOM 4535 C C . GLU E 1 150 ? -22.584 -9.092 -22.396 1.00 39.47 273 GLU E C 1
ATOM 4536 O O . GLU E 1 150 ? -21.882 -8.078 -22.431 1.00 34.63 273 GLU E O 1
ATOM 4542 N N . TYR E 1 151 ? -22.850 -9.838 -23.467 1.00 36.15 274 TYR E N 1
ATOM 4543 C CA . TYR E 1 151 ? -22.342 -9.544 -24.801 1.00 28.51 274 TYR E CA 1
ATOM 4544 C C . TYR E 1 151 ? -23.501 -9.619 -25.783 1.00 31.27 274 TYR E C 1
ATOM 4545 O O . TYR E 1 151 ? -24.193 -10.640 -25.852 1.00 37.63 274 TYR E O 1
ATOM 4554 N N . VAL E 1 152 ? -23.707 -8.543 -26.541 1.00 29.90 275 VAL E N 1
ATOM 4555 C CA . VAL E 1 152 ? -24.865 -8.395 -27.418 1.00 26.21 275 VAL E CA 1
ATOM 4556 C C . VAL E 1 152 ? -24.469 -8.786 -28.836 1.00 27.33 275 VAL E C 1
ATOM 4557 O O . VAL E 1 152 ? -23.462 -8.298 -29.366 1.00 31.46 275 VAL E O 1
ATOM 4561 N N . PHE E 1 153 ? -25.262 -9.661 -29.451 1.00 27.84 276 PHE E N 1
ATOM 4562 C CA . PHE E 1 153 ? -25.051 -10.101 -30.823 1.00 27.35 276 PHE E CA 1
ATOM 4563 C C . PHE E 1 153 ? -26.277 -9.779 -31.664 1.00 26.27 276 PHE E C 1
ATOM 4564 O O . PHE E 1 153 ? -27.397 -9.707 -31.153 1.00 28.25 276 PHE E O 1
ATOM 4572 N N . TYR E 1 154 ? -26.058 -9.599 -32.965 1.00 29.32 277 TYR E N 1
ATOM 4573 C CA . TYR E 1 154 ? -27.144 -9.267 -33.874 1.00 28.84 277 TYR E CA 1
ATOM 4574 C C . TYR E 1 154 ? -26.892 -9.903 -35.233 1.00 33.24 277 TYR E C 1
ATOM 4575 O O . TYR E 1 154 ? -25.743 -10.011 -35.671 1.00 33.00 277 TYR E O 1
ATOM 4584 N N . ARG E 1 155 ? -27.974 -10.326 -35.889 1.00 35.58 278 ARG E N 1
ATOM 4585 C CA . ARG E 1 155 ? -27.934 -10.821 -37.259 1.00 34.32 278 ARG E CA 1
ATOM 4586 C C . ARG E 1 155 ? -28.935 -10.035 -38.091 1.00 43.72 278 ARG E C 1
ATOM 4587 O O . ARG E 1 155 ? -30.080 -9.844 -37.670 1.00 44.47 278 ARG E O 1
ATOM 4595 N N . GLU E 1 156 ? -28.504 -9.576 -39.267 1.00 43.83 279 GLU E N 1
ATOM 4596 C CA . GLU E 1 156 ? -29.348 -8.791 -40.155 1.00 53.80 279 GLU E CA 1
ATOM 4597 C C . GLU E 1 156 ? -30.193 -9.700 -41.040 1.00 58.66 279 GLU E C 1
ATOM 4598 O O . GLU E 1 156 ? -29.895 -10.889 -41.187 1.00 56.69 279 GLU E O 1
ATOM 4604 N N . PRO E 1 157 ? -31.270 -9.173 -41.635 1.00 53.48 280 PRO E N 1
ATOM 4605 C CA . PRO E 1 157 ? -32.168 -10.024 -42.428 1.00 52.99 280 PRO E CA 1
ATOM 4606 C C . PRO E 1 157 ? -31.451 -10.734 -43.566 1.00 66.77 280 PRO E C 1
ATOM 4607 O O . PRO E 1 157 ? -30.438 -10.263 -44.087 1.00 64.04 280 PRO E O 1
ATOM 4611 N N . SER E 1 158 ? -32.008 -11.882 -43.949 1.00 61.52 281 SER E N 1
ATOM 4612 C CA . SER E 1 158 ? -31.442 -12.687 -45.022 1.00 75.40 281 SER E CA 1
ATOM 4613 C C . SER E 1 158 ? -31.512 -11.950 -46.354 1.00 82.82 281 SER E C 1
ATOM 4614 O O . SER E 1 158 ? -32.499 -11.277 -46.663 1.00 79.80 281 SER E O 1
ATOM 4617 N N . ARG E 1 159 ? -30.454 -12.087 -47.148 1.00 87.64 282 ARG E N 1
ATOM 4618 C CA . ARG E 1 159 ? -30.402 -11.465 -48.465 1.00 94.66 282 ARG E CA 1
ATOM 4619 C C . ARG E 1 159 ? -31.136 -12.315 -49.499 1.00 93.08 282 ARG E C 1
ATOM 4620 O O . ARG E 1 159 ? -30.530 -13.131 -50.194 1.00 94.96 282 ARG E O 1
#

Radius of gyration: 23.57 Å; Cα contacts (8 Å, |Δi|>4): 1347; chains: 5; bounding box: 67×66×59 Å

Solvent-accessible surface area: 25392 Å² total; per-residue (Å²): 121,29,103,53,0,6,0,1,0,0,13,44,24,86,92,92,58,10,23,52,22,56,98,0,2,0,1,2,36,6,19,1,2,93,79,10,4,39,153,29,15,34,50,78,31,22,85,110,88,38,65,78,126,22,1,17,80,2,36,4,123,23,123,60,0,1,94,0,2,2,41,0,21,102,40,31,4,115,18,62,10,15,10,24,17,28,33,10,57,86,78,96,154,197,44,46,62,20,82,54,44,3,8,3,2,1,0,0,36,30,94,70,95,238,141,90,101,47,0,6,0,1,0,0,15,39,18,107,92,104,62,19,22,73,26,85,86,0,1,0,1,1,20,0,33,1,1,82,83,10,4,40,159,34,10,33,52,71,66,20,77,145,80,37,67,94,128,20,1,18,72,1,31,7,130,32,51,60,0,1,90,0,2,2,37,0,21,110,38,32,5,109,18,62,11,15,10,23,15,27,40,26,64,86,75,81,148,186,44,61,57,16,87,45,35,8,9,3,2,1,0,0,36,27,88,66,92,233,69,119,43,0,4,0,1,0,0,12,62,49,102,95,62,17,21,79,24,85,94,0,5,0,1,0,32,5,28,1,0,88,83,9,5,40,162,30,7,32,52,67,139,18,76,150,66,51,78,99,132,20,0,13,94,2,28,0,122,21,97,61,0,1,94,0,2,2,40,0,21,103,38,34,3,114,16,56,10,15,11,22,17,27,25,26,66,88,83,84,150,192,39,52,57,26,88,52,41,5,10,3,2,2,0,0,31,31,88,66,90,235,93,117,44,0,5,0,2,0,0,15,40,21,98,135,56,25,22,64,22,64,61,0,1,0,1,0,42,3,42,2,0,88,85,8,3,36,162,27,12,33,56,68,117,19,82,150,78,37,76,103,120,8,0,17,64,1,36,5,142,30,50,58,0,0,95,0,0,3,41,0,19,121,38,36,2,109,18,54,12,16,10,23,16,27,32,18,54,89,81,82,148,191,36,54,57,19,88,58,44,4,9,3,2,0,0,0,34,27,119,82,96,148,160,109,37,0,6,0,2,0,0,13,37,17,104,98,98,59,15,18,59,19,53,69,0,1,0,2,0,16,0,38,1,0,82,82,10,3,40,158,42,10,38,50,73,92,18,76,148,78,32,78,107,134,24,0,15,69,1,29,8,135,37,129,56,0,0,79,0,2,2,38,0,19,117,39,34,2,102,17,59,11,14,11,24,17,24,20,26,62,89,81,81,148,194,40,50,57,19,85,56,40,7,14,3,3,1,0,0,37,26,78,70,96,227